Protein 9LHR (pdb70)

Secondary structure (DSSP, 8-state):
-PPPP--GGGGG-SEEESSEEEEESS-EEES-EEE-SS-GGGEES---EE-TTSS-EE-TTEETT--EEETTSSTTHHHHHHHHHHHHHHHHHHHHH---PBPPTTTTB--TT-EE-SEEEEESS-EEETT-EEEE--TT--EEEEESS-EEE-TT-BEEEETT--GGGEEEEESS-EEE-TT-EEEEEEEESS-EEE-TT-EEEEEEEESSEEEEES-EEE--/-PPPP--GGGGG-SEEESSEEEEESS-EEES-EEE-SS-GGGEES---EE-TTSS-EEBTTEETT--EEETTSSTTHHHHHHHHHHHHHHHHHHHHH-S-PBP-TTTTB--SS-EE-SEEEEESS-EEESS-EEEE--TT--EEEEESS-EEE-TT-BEEEETT--GGGEEEEESS-EEE-TT-EEEEEEEESS-EEE-TT-EEEEEEEESSEEEEES-EEE---/-PPPP--GGGGGEEEEESSEEEEESS-EEESEEEE-SS-GGGEES---EE-TTSS-EEBTTB-TT--EEETTSSTTHHHHHHHHHHHHHHHHHHHHH-S-PBPPSSTTB--TT-EE-SEEEEESS-EEESS-EEEE--TT--EEEEESS-EEE-TT-BEEEETT--GGGEEEEESS-EEE-TT-EEEEEEEESS-EEE-TT-EEEEEEEESSEEEEES-EEE--

B-factor: mean 18.97, std 6.34, range [10.71, 61.85]

Nearest PDB structures (foldseek):
  7ddb-assembly2_B  TM=9.788E-01  e=1.305E-22  Typhula ishikariensis
  5b5h-assembly1_A  TM=9.792E-01  e=3.168E-22  Typhula ishikariensis
  3uyv-assembly1_A-2  TM=9.825E-01  e=4.699E-22  Leucosporidium sp. AY30
  3uyu-assembly1_A  TM=9.816E-01  e=7.321E-22  Leucosporidium sp. AY30
  7dc5-assembly2_B  TM=9.648E-01  e=6.969E-22  Typhula ishikariensis

Radius of gyration: 37.77 Å; Cα contacts (8 Å, |Δi|>4): 2155; chains: 3; bounding box: 109×80×49 Å

Sequence (673 aa):
SPAPVDLGRAGDFVILAKSGISTSGATHVTGDIGVSPIDRTGLTGFSETMDPSNTFSTSTYVVAPGKLYAADYADPTPAKLTTAVSAMEAAYTDAGGRTGGLSVPGAGTILPATTLPAGVYTWSTGVTIPTGVTLEGGPDDVWIFQIAGTLDIATDMQVLLKGGAQAKNIFWQVGDVVTLHAGSHFEGNILGFSTIAMQTGASINGKLLSQKEVTLLGSDILTPSPAPVDLGRAGDFVILAKSGISTSGATHVTGDIGVSPIDRTGLTGFSETMDPSNTFSTSTYVVAPGKLYAADYADPTPAKLTTAVSAMEAAYTDAGGRTGGLSVPGAGTILPATTLPAGVYTWSTGVTIPTGVTLEGGPDDVWIFQIAGTLDIATDMQVLLKGGAQAKNIFWQVGDVVTLHAGSHFEGNILGFSTIAMQTGASINGKLLSQKEVTLLGSDILTPASPAPVDLGRAGDFVILAKSGISTSGATHVTGDIGVSPIDRTGLTGFSETMDPSNTFSTSTYVVAPGKLYAADYADPTPAKLTTAVSAMEAAYTDAGGRTGGLSVPGAGTILPATTLPAGVYTWSTGVTIPTGVTLEGGPDDVWIFQIAGTLDIATDMQVLLKGGAQAKNIFWQVGDVVTLHAGSHFEGNILGFSTIAMQTGASINGKLLSQKEVTLLGSDILTP

Organism: NCBI:txid2290917

Solvent-accessible surface area: 25598 Å² total; per-residue (Å²): 97,28,67,80,6,119,20,33,127,0,25,60,2,1,0,0,0,56,51,5,1,36,10,61,50,71,2,83,0,46,23,36,0,0,0,6,97,54,52,81,102,10,10,66,47,1,101,56,93,54,40,129,57,74,27,35,0,63,13,105,51,5,61,91,114,7,58,0,25,0,24,67,6,38,121,93,2,36,66,69,0,84,72,0,11,62,19,1,60,65,1,31,95,55,0,36,56,54,126,63,36,94,106,11,96,28,101,8,44,0,76,100,111,26,63,13,84,23,8,9,7,54,17,105,72,21,4,55,0,50,72,5,7,20,0,88,14,22,75,124,40,3,0,0,0,14,0,61,16,53,0,40,0,32,68,98,65,95,2,85,44,105,63,39,11,65,7,133,15,0,4,0,16,0,22,61,50,0,22,0,47,30,31,0,32,0,16,0,3,0,1,0,99,10,21,0,20,2,55,89,44,1,24,0,39,3,30,0,1,0,28,101,54,1,43,1,81,14,0,41,0,53,75,110,97,26,67,80,5,118,20,34,129,0,27,58,2,2,0,0,0,57,48,5,1,36,9,60,51,39,0,42,0,45,24,35,0,0,0,6,96,56,58,82,107,8,11,76,41,0,50,47,34,54,39,129,59,73,26,35,0,19,3,2,40,0,18,5,98,5,58,0,25,0,21,66,6,38,119,99,3,38,66,69,0,85,71,1,11,65,20,0,59,63,1,37,98,56,0,34,53,53,126,65,31,101,107,13,100,29,100,6,44,5,76,99,110,27,65,15,83,23,9,15,10,57,17,106,69,21,4,54,0,51,70,6,10,29,0,72,14,23,78,126,40,3,0,0,2,13,0,58,16,52,0,37,0,33,72,100,64,81,1,94,59,122,62,39,11,65,6,126,15,0,4,5,16,0,21,60,50,0,21,0,49,32,32,1,33,0,14,0,3,0,0,0,109,18,20,0,18,1,58,93,43,1,23,0,39,2,28,0,0,0,38,98,43,1,43,1,81,15,0,44,0,56,70,50,158,103,25,65,80,6,116,20,31,124,0,26,59,2,2,0,0,0,55,52,5,1,36,11,68,48,49,0,44,0,43,23,34,0,0,0,6,99,55,57,82,104,6,11,66,46,1,57,48,34,51,36,126,60,73,26,36,0,14,2,3,43,0,21,5,91,4,59,0,24,0,21,67,5,37,122,92,3,38,66,66,0,85,74,0,11,64,20,0,56,64,0,36,97,56,0,36,54,55,128,67,28,104,105,16,101,29,99,5,41,5,74,96,113,30,67,13,81,25,10,18,12,53,18,104,68,22,4,53,0,48,74,7,10,23,0,72,16,22,83,124,38,0,0,0,2,14,0,61,16,54,0,38,0,33,75,94,66,91,2,107,50,123,60,39,10,66,6,133,13,0,3,4,17,0,21,61,50,0,20,0,47,34,31,0,33,0,14,0,3,0,0,0,106,16,23,0,20,2,59,93,45,1,25,0,38,2,30,0,0,0,32,102,51,1,45,2,85,16,0,43,0,51,78,112

InterPro domains:
  IPR000601 PKD domain [PF18911] (493-568)
  IPR000601 PKD domain [PS50093] (512-567)
  IPR001119 S-layer homology domain [PF00395] (586-604)
  IPR001119 S-layer homology domain [PF00395] (621-664)
  IPR001119 S-layer homology domain [PF00395] (683-725)
  IPR001119 S-layer homology domain [PS51272] (546-617)
  IPR001119 S-layer homology domain [PS51272] (618-678)
  IPR001119 S-layer homology domain [PS51272] (680-743)
  IPR001434 Large cysteine-rich periplasmic protein OmcB-like, DUF11 domain [PF01345] (335-446)
  IPR013783 Immunoglobulin-like fold [G3DSA:2.60.40.10] (325-448)
  IPR013783 Immunoglobulin-like fold [G3DSA:2.60.40.10] (490-570)
  IPR021884 Ice-binding protein [PF11999] (120-325)
  IPR035986 PKD domain superfamily [SSF49299] (471-567)
  IPR047589 DUF11 repeat [TIGR01451] (340-390)
  IPR051465 Cell Envelope Structural Component [PTHR43308] (676-736)

Foldseek 3Di:
DDDFQCLPLLQQAQEEEAQAEEEDDQAAEEGEYEYPPDFPVSYYPFPWDADPQQQWTDGSNHPPPYTYAYCPGDPPRVVSNVVSLVSLVSSLCVLQPDPPADEAPDLQENDPPAEDEADEHAHCAHHEDAAEYEYEDAQQGAYRYHGQAEYEYDALHEHHYYHHHALARYEYNYNYEYEYEHNYEEGHEYSAAAEYEYEANYEYAYHHNYHHYYYYYNYYRHDD/DDDFQCLPLLQQAQEEEAQAEEEDAQAAEEGEYEYPPDFPVSYYDFPWAADPQQQWTDGNNYPPPYTYGYCPTDPPRVVSNVVSLVSLVVSLCVLQPDPDADEAPDLQENDPPAEAEAGHHEHCAHHEDAAEYEYEDAQRGAYRYNGQAEYEYDAQHEYHYYHHHALARYEYNHNYEYEYEANYEEGHEYSYAAEYEYEANYEYAYHHYYHHYYYYYNYYRYDDD/DDDFQPLPLLVQAQEEAAAAEEEDDQAAEEGEYEYPPDFPVSYYPFPWDADPQQQWIDGPNYPPPYTYAYCPGDPPRVVSNVVSLVSLVVSLCVLQVDPDADEDPDLQEPDPPEEAEADHHEHCAHHEDAAEYEHEDALRGAYRYNGQAEYEYDAQYEHHYYHNDALARYEYNYNYEYEYEANYEEGHEYSEAAEYEYYANYEYQYHHYYHHYYYYYNYYRYPD

Structure (mmCIF, N/CA/C/O backbone):
data_9LHR
#
_entry.id   9LHR
#
_cell.length_a   219.750
_cell.length_b   47.560
_cell.length_c   66.770
_cell.angle_alpha   90.000
_cell.angle_beta   92.222
_cell.angle_gamma   90.000
#
_symmetry.space_group_name_H-M   'C 1 2 1'
#
loop_
_entity.id
_entity.type
_entity.pdbx_description
1 polymer 'DUF3494 domain-containing protein'
2 water water
#
loop_
_atom_site.group_PDB
_atom_site.id
_atom_site.type_symbol
_atom_site.label_atom_id
_atom_site.label_alt_id
_atom_site.label_comp_id
_atom_site.label_asym_id
_atom_site.label_entity_id
_atom_site.label_seq_id
_atom_site.pdbx_PDB_ins_code
_atom_site.Cartn_x
_atom_site.Cartn_y
_atom_site.Cartn_z
_atom_site.occupancy
_atom_site.B_iso_or_equiv
_atom_site.auth_seq_id
_atom_site.auth_comp_id
_atom_site.auth_asym_id
_atom_site.auth_atom_id
_atom_site.pdbx_PDB_model_num
ATOM 1 N N . SER A 1 6 ? -7.254 -41.521 2.665 1.000 32.722 32 SER A N 1
ATOM 2 C CA . SER A 1 6 ? -6.879 -40.437 3.616 1.000 30.414 32 SER A CA 1
ATOM 3 C C . SER A 1 6 ? -6.424 -39.201 2.851 1.000 29.969 32 SER A C 1
ATOM 4 O O . SER A 1 6 ? -5.438 -39.252 2.119 1.000 27.936 32 SER A O 1
ATOM 7 N N . PRO A 1 7 ? -7.113 -38.043 2.999 1.000 27.249 33 PRO A N 1
ATOM 8 C CA . PRO A 1 7 ? -6.742 -36.853 2.236 1.000 24.253 33 PRO A CA 1
ATOM 9 C C . PRO A 1 7 ? -5.421 -36.216 2.690 1.000 23.240 33 PRO A C 1
ATOM 10 O O . PRO A 1 7 ? -4.954 -36.502 3.746 1.000 20.925 33 PRO A O 1
ATOM 14 N N . ALA A 1 8 ? -4.859 -35.346 1.855 1.000 24.637 34 ALA A N 1
ATOM 15 C CA . ALA A 1 8 ? -3.663 -34.541 2.192 1.000 25.884 34 ALA A CA 1
ATOM 16 C C . ALA A 1 8 ? -4.032 -33.628 3.358 1.000 24.191 34 ALA A C 1
ATOM 17 O O . ALA A 1 8 ? -5.168 -33.143 3.433 1.000 24.660 34 ALA A O 1
ATOM 19 N N . PRO A 1 9 ? -3.139 -33.392 4.333 1.000 23.870 35 PRO A N 1
ATOM 20 C CA . PRO A 1 9 ? -3.469 -32.473 5.422 1.000 24.667 35 PRO A CA 1
ATOM 21 C C . PRO A 1 9 ? -3.717 -31.059 4.864 1.000 24.108 35 PRO A C 1
ATOM 22 O O . PRO A 1 9 ? -3.358 -30.760 3.768 1.000 22.535 35 PRO A O 1
ATOM 26 N N . VAL A 1 10 ? -4.412 -30.227 5.636 1.000 22.284 36 VAL A N 1
ATOM 27 C CA . VAL A 1 10 ? -4.581 -28.787 5.315 1.000 21.326 36 VAL A CA 1
ATOM 28 C C . VAL A 1 10 ? -3.377 -28.049 5.895 1.000 21.407 36 VAL A C 1
ATOM 29 O O . VAL A 1 10 ? -3.102 -28.203 7.090 1.000 22.392 36 VAL A O 1
ATOM 33 N N . ASP A 1 11 ? -2.679 -27.260 5.090 1.000 20.530 37 ASP A N 1
ATOM 34 C CA . ASP A 1 11 ? -1.504 -26.492 5.548 1.000 22.764 37 ASP A CA 1
ATOM 35 C C . ASP A 1 11 ? -2.044 -25.210 6.203 1.000 20.008 37 ASP A C 1
ATOM 36 O O . ASP A 1 11 ? -2.692 -24.432 5.487 1.000 18.014 37 ASP A O 1
ATOM 41 N N . LEU A 1 12 ? -1.829 -25.035 7.505 1.000 19.232 38 LEU A N 1
ATOM 42 C CA . LEU A 1 12 ? -2.300 -23.841 8.263 1.000 18.988 38 LEU A CA 1
ATOM 43 C C . LEU A 1 12 ? -1.322 -22.683 8.073 1.000 19.830 38 LEU A C 1
ATOM 44 O O . LEU A 1 12 ? -1.631 -21.540 8.436 1.000 17.819 38 LEU A O 1
ATOM 49 N N . GLY A 1 13 ? -0.139 -22.978 7.552 1.000 19.343 39 GLY A N 1
ATOM 50 C CA . GLY A 1 13 ? 0.925 -21.976 7.411 1.000 19.119 39 GLY A CA 1
ATOM 51 C C . GLY A 1 13 ? 1.114 -21.196 8.693 1.000 18.207 39 GLY A C 1
ATOM 52 O O . GLY A 1 13 ? 1.161 -21.805 9.749 1.000 16.822 39 GLY A O 1
ATOM 53 N N . ARG A 1 14 ? 1.270 -19.886 8.588 1.000 19.321 40 ARG A N 1
ATOM 54 C CA . ARG A 1 14 ? 1.610 -19.045 9.770 1.000 19.497 40 ARG A CA 1
ATOM 55 C C . ARG A 1 14 ? 0.404 -19.006 10.737 1.000 17.555 40 ARG A C 1
ATOM 56 O O . ARG A 1 14 ? 0.620 -18.708 11.907 1.000 15.795 40 ARG A O 1
ATOM 64 N N . ALA A 1 15 ? -0.814 -19.373 10.329 1.000 15.841 41 ALA A N 1
ATOM 65 C CA . ALA A 1 15 ? -1.942 -19.451 11.293 1.000 15.969 41 ALA A CA 1
ATOM 66 C C . ALA A 1 15 ? -1.668 -20.545 12.334 1.000 16.040 41 ALA A C 1
ATOM 67 O O . ALA A 1 15 ? -2.125 -20.424 13.514 1.000 15.158 41 ALA A O 1
ATOM 69 N N . GLY A 1 16 ? -0.916 -21.577 11.945 1.000 15.074 42 GLY A N 1
ATOM 70 C CA . GLY A 1 16 ? -0.534 -22.668 12.851 1.000 15.947 42 GLY A CA 1
ATOM 71 C C . GLY A 1 16 ? 0.382 -22.211 13.979 1.000 15.517 42 GLY A C 1
ATOM 72 O O . GLY A 1 16 ? 0.604 -23.007 14.887 1.000 17.259 42 GLY A O 1
ATOM 73 N N . ASP A 1 17 ? 0.927 -20.993 13.951 1.000 14.796 43 ASP A N 1
ATOM 74 C CA . ASP A 1 17 ? 1.739 -20.427 15.073 1.000 16.661 43 ASP A CA 1
ATOM 75 C C . ASP A 1 17 ? 0.845 -20.035 16.265 1.000 15.290 43 ASP A C 1
ATOM 76 O O . ASP A 1 17 ? 1.382 -19.649 17.326 1.000 16.098 43 ASP A O 1
ATOM 81 N N . PHE A 1 18 ? -0.469 -20.080 16.081 1.000 15.351 44 PHE A N 1
ATOM 82 C CA . PHE A 1 18 ? -1.492 -19.686 17.087 1.000 15.061 44 PHE A CA 1
ATOM 83 C C . PHE A 1 18 ? -2.301 -20.895 17.512 1.000 14.591 44 PHE A C 1
ATOM 84 O O . PHE A 1 18 ? -2.495 -21.876 16.724 1.000 15.353 44 PHE A O 1
ATOM 92 N N . VAL A 1 19 ? -2.775 -20.821 18.745 1.000 13.192 45 VAL A N 1
ATOM 93 C CA . VAL A 1 19 ? -3.840 -21.717 19.261 1.000 13.990 45 VAL A CA 1
ATOM 94 C C . VAL A 1 19 ? -5.207 -21.040 19.105 1.000 12.714 45 VAL A C 1
ATOM 95 O O . VAL A 1 19 ? -6.172 -21.748 18.936 1.000 12.529 45 VAL A O 1
ATOM 99 N N . ILE A 1 20 ? -5.271 -19.720 19.233 1.000 12.716 46 ILE A N 1
ATOM 100 C CA . ILE A 1 20 ? -6.510 -18.963 18.901 1.000 13.812 46 ILE A CA 1
ATOM 101 C C . ILE A 1 20 ? -6.130 -17.801 18.014 1.000 12.639 46 ILE A C 1
ATOM 102 O O . ILE A 1 20 ? -5.228 -17.018 18.392 1.000 13.642 46 ILE A O 1
ATOM 107 N N . LEU A 1 21 ? -6.841 -17.680 16.897 1.000 12.552 47 LEU A N 1
ATOM 108 C CA . LEU A 1 21 ? -6.670 -16.548 15.964 1.000 13.147 47 LEU A CA 1
ATOM 109 C C . LEU A 1 21 ? -8.072 -16.120 15.541 1.000 13.812 47 LEU A C 1
ATOM 110 O O . LEU A 1 21 ? -8.851 -17.015 15.141 1.000 14.353 47 LEU A O 1
ATOM 115 N N . ALA A 1 22 ? -8.392 -14.835 15.705 1.000 12.577 48 ALA A N 1
ATOM 116 C CA . ALA A 1 22 ? -9.759 -14.349 15.415 1.000 13.110 48 ALA A CA 1
ATOM 117 C C . ALA A 1 22 ? -9.653 -12.993 14.741 1.000 16.045 48 ALA A C 1
ATOM 118 O O . ALA A 1 22 ? -8.808 -12.171 15.156 1.000 16.358 48 ALA A O 1
ATOM 120 N N . LYS A 1 23 ? -10.531 -12.753 13.779 1.000 14.652 49 LYS A N 1
ATOM 121 C CA . LYS A 1 23 ? -10.542 -11.459 13.071 1.000 16.449 49 LYS A CA 1
ATOM 122 C C . LYS A 1 23 ? -11.273 -10.386 13.883 1.000 16.532 49 LYS A C 1
ATOM 123 O O . LYS A 1 23 ? -10.938 -9.185 13.648 1.000 17.382 49 LYS A O 1
ATOM 129 N N . SER A 1 24 ? -12.292 -10.739 14.673 1.000 15.722 50 SER A N 1
ATOM 130 C CA . SER A 1 24 ? -13.172 -9.746 15.337 1.000 18.712 50 SER A CA 1
ATOM 131 C C . SER A 1 24 ? -13.079 -9.805 16.846 1.000 17.690 50 SER A C 1
ATOM 132 O O . SER A 1 24 ? -13.820 -9.037 17.451 1.000 18.412 50 SER A O 1
ATOM 135 N N . GLY A 1 25 ? -12.219 -10.601 17.459 1.000 15.459 51 GLY A N 1
ATOM 136 C CA . GLY A 1 25 ? -12.065 -10.510 18.923 1.000 15.353 51 GLY A CA 1
ATOM 137 C C . GLY A 1 25 ? -11.988 -11.871 19.562 1.000 13.748 51 GLY A C 1
ATOM 138 O O . GLY A 1 25 ? -12.404 -12.874 18.921 1.000 13.940 51 GLY A O 1
ATOM 139 N N . ILE A 1 26 ? -11.444 -11.886 20.763 1.000 13.386 52 ILE A N 1
ATOM 140 C CA . ILE A 1 26 ? -11.506 -13.029 21.708 1.000 12.851 52 ILE A CA 1
ATOM 141 C C . ILE A 1 26 ? -11.949 -12.505 23.058 1.000 13.225 52 ILE A C 1
ATOM 142 O O . ILE A 1 26 ? -11.288 -11.573 23.562 1.000 12.640 52 ILE A O 1
ATOM 147 N N . SER A 1 27 ? -12.977 -13.119 23.638 1.000 12.524 53 SER A N 1
ATOM 148 C CA . SER A 1 27 ? -13.458 -12.801 25.000 1.000 13.613 53 SER A CA 1
ATOM 149 C C . SER A 1 27 ? -13.256 -13.999 25.916 1.000 14.121 53 SER A C 1
ATOM 150 O O . SER A 1 27 ? -13.359 -15.154 25.441 1.000 13.769 53 SER A O 1
ATOM 153 N N . THR A 1 28 ? -13.024 -13.733 27.203 1.000 13.683 54 THR A N 1
ATOM 154 C CA . THR A 1 28 ? -12.957 -14.801 28.212 1.000 13.636 54 THR A CA 1
ATOM 155 C C . THR A 1 28 ? -13.629 -14.331 29.489 1.000 14.970 54 THR A C 1
ATOM 156 O O . THR A 1 28 ? -13.556 -13.120 29.855 1.000 13.853 54 THR A O 1
ATOM 160 N N . SER A 1 29 ? -14.265 -15.272 30.156 1.000 13.961 55 SER A N 1
ATOM 161 C CA . SER A 1 29 ? -14.586 -15.152 31.578 1.000 15.261 55 SER A CA 1
ATOM 162 C C . SER A 1 29 ? -14.331 -16.508 32.202 1.000 15.156 55 SER A C 1
ATOM 163 O O . SER A 1 29 ? -14.157 -17.465 31.453 1.000 15.524 55 SER A O 1
ATOM 166 N N . GLY A 1 30 ? -14.265 -16.547 33.530 1.000 14.992 56 GLY A N 1
ATOM 167 C CA . GLY A 1 30 ? -14.050 -17.782 34.288 1.000 15.087 56 GLY A CA 1
ATOM 168 C C . GLY A 1 30 ? -12.615 -18.260 34.172 1.000 14.947 56 GLY A C 1
ATOM 169 O O . GLY A 1 30 ? -11.786 -17.499 33.676 1.000 15.799 56 GLY A O 1
ATOM 170 N N . ALA A 1 31 ? -12.324 -19.484 34.644 1.000 16.449 57 ALA A N 1
ATOM 171 C CA . ALA A 1 31 ? -10.937 -20.007 34.781 1.000 15.326 57 ALA A CA 1
ATOM 172 C C . ALA A 1 31 ? -10.494 -20.639 33.464 1.000 15.475 57 ALA A C 1
ATOM 173 O O . ALA A 1 31 ? -10.356 -21.867 33.384 1.000 15.791 57 ALA A O 1
ATOM 175 N N . THR A 1 32 ? -10.286 -19.807 32.458 1.000 13.875 58 THR A N 1
ATOM 176 C CA . THR A 1 32 ? -9.830 -20.219 31.111 1.000 13.200 58 THR A CA 1
ATOM 177 C C . THR A 1 32 ? -8.334 -20.581 31.175 1.000 13.937 58 THR A C 1
ATOM 178 O O . THR A 1 32 ? -7.546 -19.924 31.925 1.000 11.904 58 THR A O 1
ATOM 182 N N . HIS A 1 33 ? -7.915 -21.591 30.412 1.000 12.015 59 HIS A N 1
ATOM 183 C CA . HIS A 1 33 ? -6.491 -21.968 30.290 1.000 13.147 59 HIS A CA 1
ATOM 184 C C . HIS A 1 33 ? -6.201 -22.158 28.810 1.000 12.803 59 HIS A C 1
ATOM 185 O O . HIS A 1 33 ? -6.803 -23.067 28.208 1.000 12.721 59 HIS A O 1
ATOM 192 N N . VAL A 1 34 ? -5.334 -21.327 28.244 1.000 11.972 60 VAL A N 1
ATOM 193 C CA . VAL A 1 34 ? -4.862 -21.435 26.843 1.000 12.449 60 VAL A CA 1
ATOM 194 C C . VAL A 1 34 ? -3.375 -21.752 26.868 1.000 13.769 60 VAL A C 1
ATOM 195 O O . VAL A 1 34 ? -2.633 -21.006 27.536 1.000 12.844 60 VAL A O 1
ATOM 199 N N . THR A 1 35 ? -2.937 -22.809 26.178 1.000 13.419 61 THR A N 1
ATOM 200 C CA . THR A 1 35 ? -1.490 -23.132 26.092 1.000 15.428 61 THR A CA 1
ATOM 201 C C . THR A 1 35 ? -1.072 -22.854 24.652 1.000 18.484 61 THR A C 1
ATOM 202 O O . THR A 1 35 ? -1.428 -23.597 23.732 1.000 26.439 61 THR A O 1
ATOM 206 N N . GLY A 1 36 ? -0.509 -21.694 24.417 1.000 16.692 62 GLY A N 1
ATOM 207 C CA . GLY A 1 36 ? -0.141 -21.312 23.059 1.000 14.935 62 GLY A CA 1
ATOM 208 C C . GLY A 1 36 ? -0.400 -19.831 22.898 1.000 14.227 62 GLY A C 1
ATOM 209 O O . GLY A 1 36 ? -0.859 -19.197 23.864 1.000 15.586 62 GLY A O 1
ATOM 210 N N . ASP A 1 37 ? -0.083 -19.310 21.737 1.000 12.907 63 ASP A N 1
ATOM 211 C CA . ASP A 1 37 ? -0.250 -17.868 21.469 1.000 13.276 63 ASP A CA 1
ATOM 212 C C . ASP A 1 37 ? -1.671 -17.602 20.957 1.000 12.934 63 ASP A C 1
ATOM 213 O O . ASP A 1 37 ? -2.242 -18.414 20.164 1.000 12.158 63 ASP A O 1
ATOM 218 N N . ILE A 1 38 ? -2.184 -16.410 21.235 1.000 13.209 64 ILE A N 1
ATOM 219 C CA . ILE A 1 38 ? -3.477 -15.985 20.662 1.000 11.434 64 ILE A CA 1
ATOM 220 C C . ILE A 1 38 ? -3.277 -14.665 19.923 1.000 11.918 64 ILE 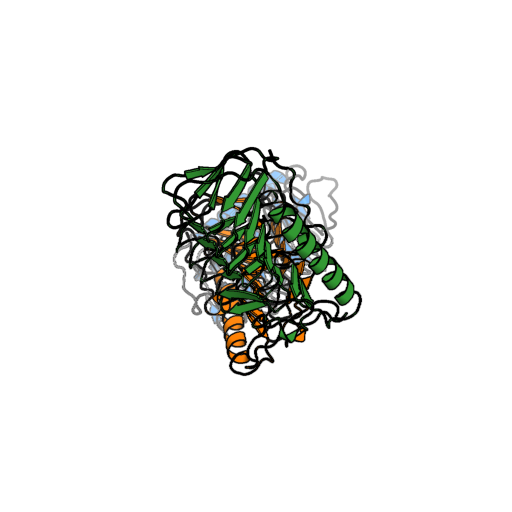A C 1
ATOM 221 O O . ILE A 1 38 ? -2.445 -13.824 20.336 1.000 11.958 64 ILE A O 1
ATOM 226 N N . GLY A 1 39 ? -4.133 -14.427 18.946 1.000 11.389 65 GLY A N 1
ATOM 227 C CA . GLY A 1 39 ? -4.023 -13.203 18.146 1.000 12.927 65 GLY A CA 1
ATOM 228 C C . GLY A 1 39 ? -5.351 -12.726 17.645 1.000 12.664 65 GLY A C 1
ATOM 229 O O . GLY A 1 39 ? -6.230 -13.578 17.381 1.000 13.069 65 GLY A O 1
ATOM 230 N N . VAL A 1 40 ? -5.481 -11.396 17.519 1.000 12.989 66 VAL A N 1
ATOM 231 C CA . VAL A 1 40 ? -6.672 -10.750 16.907 1.000 12.649 66 VAL A CA 1
ATOM 232 C C . VAL A 1 40 ? -6.174 -9.790 15.837 1.000 13.922 66 VAL A C 1
ATOM 233 O O . VAL A 1 40 ? -5.272 -8.997 16.104 1.000 12.682 66 VAL A O 1
ATOM 237 N N . SER A 1 41 ? -6.767 -9.881 14.652 1.000 15.126 67 SER A N 1
ATOM 238 C CA . SER A 1 41 ? -6.461 -8.997 13.514 1.000 16.079 67 SER A CA 1
ATOM 239 C C . SER A 1 41 ? -7.530 -9.215 12.467 1.000 15.410 67 SER A C 1
ATOM 240 O O . SER A 1 41 ? -7.859 -10.358 12.187 1.000 15.145 67 SER A O 1
ATOM 243 N N . PRO A 1 42 ? -8.077 -8.166 11.815 1.000 15.314 68 PRO A N 1
ATOM 244 C CA . PRO A 1 42 ? -7.591 -6.776 11.921 1.000 15.543 68 PRO A CA 1
ATOM 245 C C . PRO A 1 42 ? -8.162 -5.911 13.056 1.000 17.199 68 PRO A C 1
ATOM 246 O O . PRO A 1 42 ? -7.750 -4.749 13.214 1.000 18.148 68 PRO A O 1
ATOM 250 N N . ILE A 1 43 ? -9.010 -6.472 13.912 1.000 16.384 69 ILE A N 1
ATOM 251 C CA . ILE A 1 43 ? -9.472 -5.718 15.108 1.000 17.140 69 ILE A CA 1
ATOM 252 C C . ILE A 1 43 ? -8.269 -5.381 16.022 1.000 15.457 69 ILE A C 1
ATOM 253 O O . ILE A 1 43 ? -7.267 -6.127 16.052 1.000 14.892 69 ILE A O 1
ATOM 258 N N . ASP A 1 44 ? -8.362 -4.274 16.720 1.000 14.944 70 ASP A N 1
ATOM 259 C CA . ASP A 1 44 ? -7.319 -3.733 17.613 1.000 15.221 70 ASP A CA 1
ATOM 260 C C . ASP A 1 44 ? -7.414 -4.450 18.967 1.000 13.626 70 ASP A C 1
ATOM 261 O O . ASP A 1 44 ? -8.308 -5.315 19.191 1.000 14.117 70 ASP A O 1
ATOM 266 N N . ARG A 1 45 ? -6.586 -4.020 19.900 1.000 14.230 71 ARG A N 1
ATOM 267 C CA . ARG A 1 45 ? -6.412 -4.686 21.214 1.000 14.214 71 ARG A CA 1
ATOM 268 C C . ARG A 1 45 ? -7.725 -4.622 22.024 1.000 14.062 71 ARG A C 1
ATOM 269 O O . ARG A 1 45 ? -7.906 -5.452 22.883 1.000 12.975 71 ARG A O 1
ATOM 277 N N . THR A 1 46 ? -8.629 -3.669 21.770 1.000 14.734 72 THR A N 1
ATOM 278 C CA . THR A 1 46 ? -9.908 -3.610 22.539 1.000 15.266 72 THR A CA 1
ATOM 279 C C . THR A 1 46 ? -10.828 -4.791 22.153 1.000 15.094 72 THR A C 1
ATOM 280 O O . THR A 1 46 ? -11.756 -5.066 22.936 1.000 15.631 72 THR A O 1
ATOM 284 N N . GLY A 1 47 ? -10.488 -5.535 21.108 1.000 14.772 73 GLY A N 1
ATOM 285 C CA . GLY A 1 47 ? -11.146 -6.792 20.720 1.000 15.381 73 GLY A CA 1
ATOM 286 C C . GLY A 1 47 ? -10.768 -7.958 21.631 1.000 14.848 73 GLY A C 1
ATOM 287 O O . GLY A 1 47 ? -11.435 -9.027 21.528 1.000 16.773 73 GLY A O 1
ATOM 288 N N . LEU A 1 48 ? -9.713 -7.831 22.431 1.000 13.729 74 LEU A N 1
ATOM 289 C CA . LEU A 1 48 ? -9.415 -8.784 23.532 1.000 14.615 74 LEU A CA 1
ATOM 290 C C . LEU A 1 48 ? -10.167 -8.328 24.780 1.000 15.340 74 LEU A C 1
ATOM 291 O O . LEU A 1 48 ? -9.860 -7.228 25.301 1.000 16.229 74 LEU A O 1
ATOM 296 N N . THR A 1 49 ? -11.084 -9.140 25.270 1.000 14.927 75 THR A N 1
ATOM 297 C CA . THR A 1 49 ? -11.914 -8.763 26.429 1.000 14.063 75 THR A CA 1
ATOM 298 C C . THR A 1 49 ? -11.817 -9.821 27.528 1.000 13.851 75 THR A C 1
ATOM 299 O O . THR A 1 49 ? -11.929 -11.031 27.224 1.000 13.769 75 THR A O 1
ATOM 303 N N . GLY A 1 50 ? -11.651 -9.353 28.766 1.000 13.846 76 GLY A N 1
ATOM 304 C CA . GLY A 1 50 ? -11.643 -10.187 29.974 1.000 13.737 76 GLY A CA 1
ATOM 305 C C . GLY A 1 50 ? -10.266 -10.776 30.276 1.000 12.194 76 GLY A C 1
ATOM 306 O O . GLY A 1 50 ? -10.176 -11.540 31.227 1.000 12.956 76 GLY A O 1
ATOM 307 N N . PHE A 1 51 ? -9.226 -10.437 29.518 1.000 12.372 77 PHE A N 1
ATOM 308 C CA . PHE A 1 51 ? -7.884 -11.037 29.700 1.000 12.493 77 PHE A CA 1
ATOM 309 C C . PHE A 1 51 ? -7.068 -10.325 30.772 1.000 12.955 77 PHE A C 1
ATOM 310 O O . PHE A 1 51 ? -6.089 -10.955 31.200 1.000 12.622 77 PHE A O 1
ATOM 318 N N . SER A 1 52 ? -7.438 -9.118 31.229 1.000 12.194 78 SER A N 1
ATOM 319 C CA . SER A 1 52 ? -6.570 -8.365 32.185 1.000 13.471 78 SER A CA 1
ATOM 320 C C . SER A 1 52 ? -5.102 -8.477 31.753 1.000 13.223 78 SER A C 1
ATOM 321 O O . SER A 1 52 ? -4.261 -8.756 32.620 1.000 14.244 78 SER A O 1
ATOM 324 N N . GLU A 1 53 ? -4.789 -8.159 30.505 1.000 12.416 79 GLU A N 1
ATOM 325 C CA . GLU A 1 53 ? -3.448 -8.384 29.921 1.000 13.365 79 GLU A CA 1
ATOM 326 C C . GLU A 1 53 ? -2.561 -7.196 30.265 1.000 13.715 79 GLU A C 1
ATOM 327 O O . GLU A 1 53 ? -3.069 -6.090 30.508 1.000 12.824 79 GLU A O 1
ATOM 333 N N . THR A 1 54 ? -1.277 -7.471 30.371 1.000 14.233 80 THR A N 1
ATOM 334 C CA . THR A 1 54 ? -0.212 -6.477 30.608 1.000 14.358 80 THR A CA 1
ATOM 335 C C . THR A 1 54 ? 0.715 -6.417 29.413 1.000 13.508 80 THR A C 1
ATOM 336 O O . THR A 1 54 ? 1.251 -7.458 29.008 1.000 13.245 80 THR A O 1
ATOM 340 N N . MET A 1 55 ? 0.905 -5.229 28.853 1.000 12.886 81 MET A N 1
ATOM 341 C CA . MET A 1 55 ? 1.810 -5.083 27.693 1.000 13.518 81 MET A CA 1
ATOM 342 C C . MET A 1 55 ? 3.243 -5.427 28.106 1.000 12.668 81 MET A C 1
ATOM 343 O O . MET A 1 55 ? 3.697 -4.970 29.182 1.000 13.812 81 MET A O 1
ATOM 348 N N . ASP A 1 56 ? 3.943 -6.169 27.264 1.000 13.842 82 ASP A N 1
ATOM 349 C CA . ASP A 1 56 ? 5.415 -6.257 27.317 1.000 14.967 82 ASP A CA 1
ATOM 350 C C . ASP A 1 56 ? 5.972 -4.847 27.112 1.000 16.475 82 ASP A C 1
ATOM 351 O O . ASP A 1 56 ? 5.355 -4.060 26.386 1.000 15.628 82 ASP A O 1
ATOM 356 N N . PRO A 1 57 ? 7.118 -4.477 27.737 1.000 16.507 83 PRO A N 1
ATOM 357 C CA . PRO A 1 57 ? 7.743 -3.176 27.470 1.000 18.585 83 PRO A CA 1
ATOM 358 C C . PRO A 1 57 ? 8.068 -2.885 26.004 1.000 17.635 83 PRO A C 1
ATOM 359 O O . PRO A 1 57 ? 8.091 -1.704 25.638 1.000 17.521 83 PRO A O 1
ATOM 363 N N . SER A 1 58 ? 8.223 -3.909 25.173 1.000 17.674 84 SER A N 1
ATOM 364 C CA . SER A 1 58 ? 8.417 -3.761 23.712 1.000 17.728 84 SER A CA 1
ATOM 365 C C . SER A 1 58 ? 7.138 -3.260 23.048 1.000 16.280 84 SER A C 1
ATOM 366 O O . SER A 1 58 ? 7.208 -2.873 21.906 1.000 15.641 84 SER A O 1
ATOM 369 N N . ASN A 1 59 ? 5.981 -3.405 23.705 1.000 16.413 85 ASN A N 1
ATOM 370 C CA . ASN A 1 59 ? 4.628 -3.159 23.136 1.000 15.694 85 ASN A CA 1
ATOM 371 C C . ASN A 1 59 ? 4.303 -4.080 21.966 1.000 15.601 85 ASN A C 1
ATOM 372 O O . ASN A 1 59 ? 3.319 -3.799 21.289 1.000 14.917 85 ASN A O 1
ATOM 377 N N . THR A 1 60 ? 5.033 -5.182 21.763 1.000 14.033 86 THR A N 1
ATOM 378 C CA . THR A 1 60 ? 4.792 -6.104 20.632 1.000 13.690 86 THR A CA 1
ATOM 379 C C . THR A 1 60 ? 3.848 -7.225 21.038 1.000 12.261 86 THR A C 1
ATOM 380 O O . THR A 1 60 ? 3.373 -7.930 20.142 1.000 12.345 86 THR A O 1
ATOM 384 N N . PHE A 1 61 ? 3.656 -7.429 22.332 1.000 12.536 87 PHE A N 1
ATOM 385 C CA . PHE A 1 61 ? 2.741 -8.479 22.831 1.000 13.047 87 PHE A CA 1
ATOM 386 C C . PHE A 1 61 ? 2.321 -8.128 24.250 1.000 12.149 87 PHE A C 1
ATOM 387 O O . PHE A 1 61 ? 2.885 -7.218 24.868 1.000 13.374 87 PHE A O 1
ATOM 395 N N . SER A 1 62 ? 1.356 -8.880 24.742 1.000 12.005 88 SER A N 1
ATOM 396 C CA . SER A 1 62 ? 0.899 -8.836 26.135 1.000 11.782 88 SER A CA 1
ATOM 397 C C . SER A 1 62 ? 0.853 -10.236 26.739 1.000 12.869 88 SER A C 1
ATOM 398 O O . SER A 1 62 ? 0.890 -11.251 25.990 1.000 12.335 88 SER A O 1
ATOM 401 N N . THR A 1 63 ? 0.716 -10.291 28.064 1.000 11.648 89 THR A N 1
ATOM 402 C CA . THR A 1 63 ? 0.591 -11.559 28.795 1.000 12.988 89 THR A CA 1
ATOM 403 C C . THR A 1 63 ? -0.625 -11.501 29.720 1.000 13.271 89 THR A C 1
ATOM 404 O O . THR A 1 63 ? -1.018 -10.401 30.130 1.000 13.811 89 THR A O 1
ATOM 408 N N . SER A 1 64 ? -1.178 -12.668 30.032 1.000 12.459 90 SER A N 1
ATOM 409 C CA . SER A 1 64 ? -2.437 -12.786 30.810 1.000 12.398 90 SER A CA 1
ATOM 410 C C . SER A 1 64 ? -2.372 -14.066 31.623 1.000 12.415 90 SER A C 1
ATOM 411 O O . SER A 1 64 ? -1.831 -15.041 31.117 1.000 11.875 90 SER A O 1
ATOM 414 N N . THR A 1 65 ? -2.963 -14.048 32.814 1.000 12.603 91 THR A N 1
ATOM 415 C CA . THR A 1 65 ? -3.246 -15.251 33.623 1.000 11.954 91 THR A CA 1
ATOM 416 C C . THR A 1 65 ? -3.917 -16.337 32.742 1.000 12.091 91 THR A C 1
ATOM 417 O O . THR A 1 65 ? -3.612 -17.558 32.934 1.000 12.456 91 THR A O 1
ATOM 421 N N . TYR A 1 66 ? -4.727 -15.960 31.757 1.000 11.343 92 TYR A N 1
ATOM 422 C CA . TYR A 1 66 ? -5.538 -16.975 31.020 1.000 11.902 92 TYR A CA 1
ATOM 423 C C . TYR A 1 66 ? -4.687 -17.626 29.917 1.000 12.318 92 TYR A C 1
ATOM 424 O O . TYR A 1 66 ? -5.164 -18.622 29.341 1.000 12.694 92 TYR A O 1
ATOM 433 N N . VAL A 1 67 ? -3.537 -17.049 29.567 1.000 11.130 93 VAL A N 1
ATOM 434 C CA . VAL A 1 67 ? -2.635 -17.589 28.515 1.000 11.369 93 VAL A CA 1
ATOM 435 C C . VAL A 1 67 ? -1.392 -18.076 29.271 1.000 12.817 93 VAL A C 1
ATOM 436 O O . VAL A 1 67 ? -0.539 -17.283 29.709 1.000 12.357 93 VAL A O 1
ATOM 440 N N . VAL A 1 68 ? -1.334 -19.383 29.490 1.000 11.328 94 VAL A N 1
ATOM 441 C CA . VAL A 1 68 ? -0.283 -20.022 30.326 1.000 13.267 94 VAL A CA 1
ATOM 442 C C . VAL A 1 68 ? 1.105 -19.724 29.734 1.000 12.527 94 VAL A C 1
ATOM 443 O O . VAL A 1 68 ? 1.329 -19.825 28.487 1.000 12.275 94 VAL A O 1
ATOM 447 N N . ALA A 1 69 ? 2.078 -19.430 30.592 1.000 12.695 95 ALA A N 1
ATOM 448 C CA . ALA A 1 69 ? 3.430 -19.094 30.108 1.000 13.309 95 ALA A CA 1
ATOM 449 C C . ALA A 1 69 ? 3.986 -20.286 29.325 1.000 14.970 95 ALA A C 1
ATOM 450 O O . ALA A 1 69 ? 3.748 -21.435 29.731 1.000 15.047 95 ALA A O 1
ATOM 452 N N . PRO A 1 70 ? 4.784 -20.077 28.246 1.000 13.079 96 PRO A N 1
ATOM 453 C CA . PRO A 1 70 ? 5.184 -18.757 27.735 1.000 14.060 96 PRO A CA 1
ATOM 454 C C . PRO A 1 70 ? 4.288 -18.140 26.636 1.000 14.904 96 PRO A C 1
ATOM 455 O O . PRO A 1 70 ? 4.752 -17.300 25.861 1.000 13.539 96 PRO A O 1
ATOM 459 N N . GLY A 1 71 ? 3.030 -18.575 26.583 1.000 13.734 97 GLY A N 1
ATOM 460 C CA . GLY A 1 71 ? 2.021 -18.081 25.635 1.000 12.588 97 GLY A CA 1
ATOM 461 C C . GLY A 1 71 ? 1.882 -16.574 25.725 1.000 12.609 97 GLY A C 1
ATOM 462 O O . GLY A 1 71 ? 1.936 -16.005 26.863 1.000 12.281 97 GLY A O 1
ATOM 4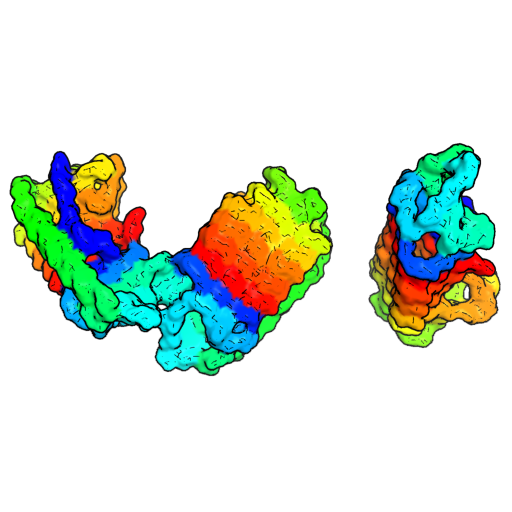63 N N . LYS A 1 72 ? 1.687 -15.927 24.572 1.000 12.187 98 LYS A N 1
ATOM 464 C CA . LYS A 1 72 ? 1.556 -14.452 24.464 1.000 12.954 98 LYS A CA 1
ATOM 465 C C . LYS A 1 72 ? 0.330 -14.092 23.648 1.000 11.942 98 LYS A C 1
ATOM 466 O O . LYS A 1 72 ? -0.179 -14.922 22.863 1.000 11.054 98 LYS A O 1
ATOM 472 N N . LEU A 1 73 ? -0.155 -12.875 23.889 1.000 12.613 99 LEU A N 1
ATOM 473 C CA . LEU A 1 73 ? -1.269 -12.259 23.144 1.000 12.277 99 LEU A CA 1
ATOM 474 C C . LEU A 1 73 ? -0.697 -11.237 22.162 1.000 12.718 99 LEU A C 1
ATOM 475 O O . LEU A 1 73 ? 0.142 -10.392 22.576 1.000 13.945 99 LEU A O 1
ATOM 480 N N . TYR A 1 74 ? -1.282 -11.198 20.977 1.000 12.791 100 TYR A N 1
ATOM 481 C CA . TYR A 1 74 ? -0.934 -10.323 19.835 1.000 12.712 100 TYR A CA 1
ATOM 482 C C . TYR A 1 74 ? -2.213 -9.652 19.323 1.000 13.566 100 TYR A C 1
ATOM 483 O O . TYR A 1 74 ? -3.230 -10.323 19.160 1.000 12.917 100 TYR A O 1
ATOM 492 N N . ALA A 1 75 ? -2.147 -8.357 19.061 1.000 14.151 101 ALA A N 1
ATOM 493 C CA . ALA A 1 75 ? -3.286 -7.581 18.488 1.000 12.803 101 ALA A CA 1
ATOM 494 C C . ALA A 1 75 ? -2.782 -6.690 17.358 1.000 13.613 101 ALA A C 1
ATOM 495 O O . ALA A 1 75 ? -1.622 -6.307 17.390 1.000 13.445 101 ALA A O 1
ATOM 497 N N . ALA A 1 76 ? -3.653 -6.364 16.398 1.000 13.022 102 ALA A N 1
ATOM 498 C CA . ALA A 1 76 ? -3.271 -5.685 15.143 1.000 13.598 102 ALA A CA 1
ATOM 499 C C . ALA A 1 76 ? -2.650 -4.311 15.391 1.000 13.735 102 ALA A C 1
ATOM 500 O O . ALA A 1 76 ? -1.998 -3.827 14.460 1.000 13.694 102 ALA A O 1
ATOM 502 N N . ASP A 1 77 ? -2.892 -3.684 16.549 1.000 14.893 103 ASP A N 1
ATOM 503 C CA . ASP A 1 77 ? -2.433 -2.294 16.833 1.000 14.404 103 ASP A CA 1
ATOM 504 C C . ASP A 1 77 ? -1.280 -2.339 17.826 1.000 13.988 103 ASP A C 1
ATOM 505 O O . ASP A 1 77 ? -0.887 -1.250 18.323 1.000 14.261 103 ASP A O 1
ATOM 510 N N . TYR A 1 78 ? -0.666 -3.514 18.029 1.000 13.430 104 TYR A N 1
ATOM 511 C CA . TYR A 1 78 ? 0.592 -3.597 18.805 1.000 13.560 104 TYR A CA 1
ATOM 512 C C . TYR A 1 78 ? 1.744 -3.119 17.910 1.000 14.245 104 TYR A C 1
ATOM 513 O O . TYR A 1 78 ? 1.558 -2.824 16.732 1.000 14.761 104 TYR A O 1
ATOM 522 N N . ALA A 1 79 ? 2.913 -2.946 18.525 1.000 16.982 105 ALA A N 1
ATOM 523 C CA . ALA A 1 79 ? 4.139 -2.419 17.899 1.000 15.847 105 ALA A CA 1
ATOM 524 C C . ALA A 1 79 ? 4.644 -3.385 16.822 1.000 15.884 105 ALA A C 1
ATOM 525 O O . ALA A 1 79 ? 4.463 -4.621 16.959 1.000 13.855 105 ALA A O 1
ATOM 527 N N . ASP A 1 80 ? 5.245 -2.837 15.757 1.000 14.470 106 ASP A N 1
ATOM 528 C CA . ASP A 1 80 ? 5.935 -3.637 14.712 1.000 15.611 106 ASP A CA 1
ATOM 529 C C . ASP A 1 80 ? 6.891 -4.588 15.427 1.000 14.860 106 ASP A C 1
ATOM 530 O O . ASP A 1 80 ? 7.569 -4.161 16.363 1.000 13.732 106 ASP A O 1
ATOM 535 N N . PRO A 1 81 ? 7.003 -5.861 14.993 1.000 14.231 107 PRO A N 1
ATOM 536 C CA . PRO A 1 81 ? 6.427 -6.385 13.761 1.000 13.931 107 PRO A CA 1
ATOM 537 C C . PRO A 1 81 ? 5.106 -7.170 13.908 1.000 14.108 107 PRO A C 1
ATOM 538 O O . PRO A 1 81 ? 4.715 -7.931 13.021 1.000 15.193 107 PRO A O 1
ATOM 542 N N . THR A 1 82 ? 4.382 -6.893 14.994 1.000 14.916 108 THR A N 1
ATOM 543 C CA . THR A 1 82 ? 3.171 -7.682 15.339 1.000 14.130 108 THR A CA 1
ATOM 544 C C . THR A 1 82 ? 2.083 -7.493 14.303 1.000 13.320 108 THR A C 1
ATOM 545 O O . THR A 1 82 ? 1.474 -8.489 13.935 1.000 14.476 108 THR A O 1
ATOM 549 N N . PRO A 1 83 ? 1.773 -6.275 13.807 1.000 13.581 109 PRO A N 1
ATOM 550 C CA . PRO A 1 83 ? 0.691 -6.157 12.830 1.000 14.948 109 PRO A CA 1
ATOM 551 C C . PRO A 1 83 ? 0.944 -7.019 11.578 1.000 15.153 109 PRO A C 1
ATOM 552 O O . PRO A 1 83 ? 0.045 -7.698 11.110 1.000 16.346 109 PRO A O 1
ATOM 556 N N . ALA A 1 84 ? 2.179 -7.015 11.069 1.000 16.581 110 ALA A N 1
ATOM 557 C CA . ALA A 1 84 ? 2.574 -7.804 9.876 1.000 17.366 110 ALA A CA 1
ATOM 558 C C . ALA A 1 84 ? 2.430 -9.307 10.168 1.000 16.687 110 ALA A C 1
ATOM 559 O O . ALA A 1 84 ? 1.884 -10.045 9.337 1.000 16.628 110 ALA A O 1
ATOM 561 N N . LYS A 1 85 ? 2.927 -9.751 11.320 1.000 16.817 111 LYS A N 1
ATOM 562 C CA . LYS A 1 85 ? 2.807 -11.163 11.793 1.000 17.754 111 LYS A CA 1
ATOM 563 C C . LYS A 1 85 ? 1.328 -11.594 11.720 1.000 15.804 111 LYS A C 1
ATOM 564 O O . LYS A 1 85 ? 1.002 -12.674 11.157 1.000 14.020 111 LYS A O 1
ATOM 570 N N . LEU A 1 86 ? 0.423 -10.784 12.253 1.000 14.141 112 LEU A N 1
ATOM 571 C CA . LEU A 1 86 ? -1.019 -11.142 12.297 1.000 14.502 112 LEU A CA 1
ATOM 572 C C . LEU A 1 86 ? -1.665 -11.086 10.911 1.000 15.396 112 LEU A C 1
ATOM 573 O O . LEU A 1 86 ? -2.472 -12.006 10.582 1.000 14.108 112 LEU A O 1
ATOM 578 N N . THR A 1 87 ? -1.318 -10.074 10.114 1.000 15.858 113 THR A N 1
ATOM 579 C CA . THR A 1 87 ? -1.799 -9.983 8.719 1.000 19.329 113 THR A CA 1
ATOM 580 C C . THR A 1 87 ? -1.471 -11.288 7.984 1.000 17.572 113 THR A C 1
ATOM 581 O O . THR A 1 87 ? -2.370 -11.843 7.325 1.000 18.694 113 THR A O 1
ATOM 585 N N . THR A 1 88 ? -0.232 -11.751 8.091 1.000 17.160 114 THR A N 1
ATOM 586 C CA . THR A 1 88 ? 0.247 -12.974 7.412 1.000 17.957 114 THR A CA 1
ATOM 587 C C . THR A 1 88 ? -0.501 -14.195 7.945 1.000 16.998 114 THR A C 1
ATOM 588 O O . THR A 1 88 ? -0.920 -15.052 7.162 1.000 17.206 114 THR A O 1
ATOM 592 N N . ALA A 1 89 ? -0.692 -14.270 9.256 1.000 17.354 115 ALA A N 1
ATOM 593 C CA . ALA A 1 89 ? -1.334 -15.439 9.890 1.000 15.700 115 ALA A CA 1
ATOM 594 C C . ALA A 1 89 ? -2.804 -15.488 9.477 1.000 15.034 115 ALA A C 1
ATOM 595 O O . ALA A 1 89 ? -3.346 -16.565 9.240 1.000 15.139 115 ALA A O 1
ATOM 597 N N . VAL A 1 90 ? -3.465 -14.337 9.417 1.000 15.378 116 VAL A N 1
ATOM 598 C CA . VAL A 1 90 ? -4.919 -14.274 9.089 1.000 16.774 116 VAL A CA 1
ATOM 599 C C . VAL A 1 90 ? -5.067 -14.705 7.622 1.000 16.780 116 VAL A C 1
ATOM 600 O O . VAL A 1 90 ? -6.016 -15.482 7.329 1.000 16.487 116 VAL A O 1
ATOM 604 N N . SER A 1 91 ? -4.184 -14.242 6.742 1.000 17.792 117 SER A N 1
ATOM 605 C CA . SER A 1 91 ? -4.189 -14.655 5.304 1.000 18.454 117 SER A CA 1
ATOM 606 C C . SER A 1 91 ? -4.007 -16.182 5.186 1.000 17.531 117 SER A C 1
ATOM 607 O O . SER A 1 91 ? -4.761 -16.844 4.428 1.000 16.812 117 SER A O 1
ATOM 610 N N . ALA A 1 92 ? -3.176 -16.759 6.042 1.000 15.628 118 ALA A N 1
ATOM 611 C CA . ALA A 1 92 ? -2.963 -18.231 6.082 1.000 17.335 118 ALA A CA 1
ATOM 612 C C . ALA A 1 92 ? -4.228 -18.983 6.545 1.000 18.223 118 ALA A C 1
ATOM 613 O O . ALA A 1 92 ? -4.531 -20.075 6.039 1.000 17.758 118 ALA A O 1
ATOM 615 N N . MET A 1 93 ? -4.912 -18.456 7.555 1.000 16.746 119 MET A N 1
ATOM 616 C CA . MET A 1 93 ? -6.173 -19.016 8.060 1.000 17.297 119 MET A CA 1
ATOM 617 C C . MET A 1 93 ? -7.185 -19.023 6.918 1.000 17.647 119 MET A C 1
ATOM 618 O O . MET A 1 93 ? -7.877 -20.048 6.720 1.000 17.729 119 MET A O 1
ATOM 623 N N . GLU A 1 94 ? -7.289 -17.918 6.190 1.000 18.401 120 GLU A N 1
ATOM 624 C CA . GLU A 1 94 ? -8.327 -17.848 5.130 1.000 21.810 120 GLU A CA 1
ATOM 625 C C . GLU A 1 94 ? -7.965 -18.870 4.038 1.000 18.718 120 GLU A C 1
ATOM 626 O O . GLU A 1 94 ? -8.900 -19.559 3.519 1.000 19.928 120 GLU A O 1
ATOM 632 N N . ALA A 1 95 ? -6.675 -18.988 3.677 1.000 19.230 121 ALA A N 1
ATOM 633 C CA . ALA A 1 95 ? -6.230 -19.940 2.632 1.000 20.003 121 ALA A CA 1
ATOM 634 C C . ALA A 1 95 ? -6.557 -21.362 3.086 1.000 19.750 121 ALA A C 1
ATOM 635 O O . ALA A 1 95 ? -7.046 -22.190 2.259 1.000 18.868 121 ALA A O 1
ATOM 637 N N . ALA A 1 96 ? -6.335 -21.656 4.368 1.000 19.293 122 ALA A N 1
ATOM 638 C CA . ALA A 1 96 ? -6.587 -22.976 4.986 1.000 19.277 122 ALA A CA 1
ATOM 639 C C . ALA A 1 96 ? -8.074 -23.289 4.946 1.000 17.798 122 ALA A C 1
ATOM 640 O O . ALA A 1 96 ? -8.469 -24.439 4.623 1.000 17.709 122 ALA A O 1
ATOM 642 N N . TYR A 1 97 ? -8.883 -22.321 5.355 1.000 17.356 123 TYR A N 1
ATOM 643 C CA . TYR A 1 97 ? -10.348 -22.422 5.311 1.000 17.275 123 TYR A CA 1
ATOM 644 C C . TYR A 1 97 ? -10.794 -22.793 3.884 1.000 17.099 123 TYR A C 1
ATOM 645 O O . TYR A 1 97 ? -11.585 -23.738 3.688 1.000 17.225 123 TYR A O 1
ATOM 654 N N . THR A 1 98 ? -10.300 -22.059 2.909 1.000 20.305 124 THR A N 1
ATOM 655 C CA . THR A 1 98 ? -10.671 -22.265 1.495 1.000 20.887 124 THR A CA 1
ATOM 656 C C . THR A 1 98 ? -10.205 -23.643 1.020 1.000 22.557 124 THR A C 1
ATOM 657 O O . THR A 1 98 ? -11.025 -24.361 0.388 1.000 23.546 124 THR A O 1
ATOM 661 N N . ASP A 1 99 ? -8.966 -24.022 1.324 1.000 21.170 125 ASP A N 1
ATOM 662 C CA . ASP A 1 99 ? -8.422 -25.357 0.955 1.000 23.960 125 ASP A CA 1
ATOM 663 C C . ASP A 1 99 ? -9.344 -26.455 1.502 1.000 21.762 125 ASP A C 1
ATOM 664 O O . ASP A 1 99 ? -9.779 -27.368 0.717 1.000 21.300 125 ASP A O 1
ATOM 669 N N . ALA A 1 100 ? -9.594 -26.451 2.811 1.000 21.737 126 ALA A N 1
ATOM 670 C CA . ALA A 1 100 ? -10.397 -27.476 3.510 1.000 19.647 126 ALA A CA 1
ATOM 671 C C . ALA A 1 100 ? -11.790 -27.573 2.875 1.000 21.264 126 ALA A C 1
ATOM 672 O O . ALA A 1 100 ? -12.234 -28.698 2.628 1.000 20.530 126 ALA A O 1
ATOM 674 N N . GLY A 1 101 ? -12.469 -26.440 2.664 1.000 20.447 127 GLY A N 1
ATOM 675 C CA . GLY A 1 101 ? -13.821 -26.384 2.069 1.000 20.726 127 GLY A CA 1
ATOM 676 C C . GLY A 1 101 ? -13.837 -26.799 0.590 1.000 22.108 127 GLY A C 1
ATOM 677 O O . GLY A 1 101 ? -14.922 -27.212 0.128 1.000 23.619 127 GLY A O 1
ATOM 678 N N . GLY A 1 102 ? -12.700 -26.736 -0.119 1.000 22.463 128 GLY A N 1
ATOM 679 C CA . GLY A 1 102 ? -12.617 -27.010 -1.570 1.000 22.955 128 GLY A CA 1
ATOM 680 C C . GLY A 1 102 ? -12.328 -28.471 -1.900 1.000 26.676 128 GLY A C 1
ATOM 681 O O . GLY A 1 102 ? -12.451 -28.841 -3.099 1.000 23.078 128 GLY A O 1
ATOM 682 N N . ARG A 1 103 ? -11.962 -29.300 -0.918 1.000 23.419 129 ARG A N 1
ATOM 683 C CA . ARG A 1 103 ? -11.542 -30.698 -1.204 1.000 26.370 129 ARG A CA 1
ATOM 684 C C . ARG A 1 103 ? -12.746 -31.439 -1.793 1.000 26.608 129 ARG A C 1
ATOM 685 O O . ARG A 1 103 ? -13.895 -31.176 -1.367 1.000 27.145 129 ARG A O 1
ATOM 693 N N . THR A 1 104 ? -12.487 -32.307 -2.768 1.000 29.432 130 THR A N 1
ATOM 694 C CA . THR A 1 104 ? -13.497 -33.246 -3.321 1.000 33.161 130 THR A CA 1
ATOM 695 C C . THR A 1 104 ? -13.318 -34.606 -2.634 1.000 31.374 130 THR A C 1
ATOM 696 O O . THR A 1 104 ? -12.338 -34.761 -1.824 1.000 35.361 130 THR A O 1
ATOM 700 N N . GLY A 1 105 ? -14.211 -35.548 -2.926 1.000 31.456 131 GLY A N 1
ATOM 701 C CA . GLY A 1 105 ? -14.180 -36.917 -2.369 1.000 31.954 131 GLY A CA 1
ATOM 702 C C . GLY A 1 105 ? -14.941 -37.003 -1.052 1.000 29.731 131 GLY A C 1
ATOM 703 O O . GLY A 1 105 ? -14.821 -38.049 -0.350 1.000 28.012 131 GLY A O 1
ATOM 704 N N . GLY A 1 106 ? -15.697 -35.947 -0.707 1.000 26.432 132 GLY A N 1
ATOM 705 C CA . GLY A 1 106 ? -16.533 -35.898 0.506 1.000 27.053 132 GLY A CA 1
ATOM 706 C C . GLY A 1 106 ? -17.495 -37.063 0.650 1.000 23.670 132 GLY A C 1
ATOM 707 O O . GLY A 1 106 ? -18.252 -37.286 -0.284 1.000 28.495 132 GLY A O 1
ATOM 708 N N . LEU A 1 107 ? -17.538 -37.696 1.824 1.000 21.668 133 LEU A N 1
ATOM 709 C CA . LEU A 1 107 ? -18.523 -38.730 2.225 1.000 22.436 133 LEU A CA 1
ATOM 710 C C . LEU A 1 107 ? -19.675 -38.138 3.028 1.000 24.498 133 LEU A C 1
ATOM 711 O O . LEU A 1 107 ? -19.431 -37.278 3.911 1.000 20.590 133 LEU A O 1
ATOM 716 N N . SER A 1 108 ? -20.881 -38.634 2.749 1.000 21.304 134 SER A N 1
ATOM 717 C CA . SER A 1 108 ? -22.107 -38.406 3.553 1.000 25.104 134 SER A CA 1
ATOM 718 C C . SER A 1 108 ? -22.102 -39.292 4.786 1.000 23.596 134 SER A C 1
ATOM 719 O O . SER A 1 108 ? -21.897 -40.523 4.698 1.000 23.247 134 SER A O 1
ATOM 722 N N . VAL A 1 109 ? -22.393 -38.688 5.925 1.000 21.523 135 VAL A N 1
ATOM 723 C CA . VAL A 1 109 ? -22.527 -39.410 7.210 1.000 22.563 135 VAL A CA 1
ATOM 724 C C . VAL A 1 109 ? -24.016 -39.554 7.496 1.000 21.854 135 VAL A C 1
ATOM 725 O O . VAL A 1 109 ? -24.779 -38.576 7.426 1.000 20.406 135 VAL A O 1
ATOM 729 N N . PRO A 1 110 ? -24.461 -40.785 7.789 1.000 22.856 136 PRO A N 1
ATOM 730 C CA . PRO A 1 110 ? -25.851 -41.035 8.141 1.000 23.153 136 PRO A CA 1
ATOM 731 C C . PRO A 1 110 ? -26.350 -40.093 9.245 1.000 23.709 136 PRO A C 1
ATOM 732 O O . PRO A 1 110 ? -25.593 -39.791 10.165 1.000 21.249 136 PRO A O 1
ATOM 736 N N . GLY A 1 111 ? -27.619 -39.700 9.172 1.000 20.575 137 GLY A N 1
ATOM 737 C CA . GLY A 1 111 ? -28.240 -38.920 10.262 1.000 21.187 137 GLY A CA 1
ATOM 738 C C . GLY A 1 111 ? -28.676 -37.535 9.830 1.000 18.547 137 GLY A C 1
ATOM 739 O O . GLY A 1 111 ? -29.205 -36.785 10.732 1.000 19.652 137 GLY A O 1
ATOM 740 N N . ALA A 1 112 ? -28.469 -37.178 8.548 1.000 18.466 138 ALA A N 1
ATOM 741 C CA . ALA A 1 112 ? -28.974 -35.936 7.950 1.000 19.510 138 ALA A CA 1
ATOM 742 C C . ALA A 1 112 ? -28.580 -34.760 8.866 1.000 23.003 138 ALA A C 1
ATOM 743 O O . ALA A 1 112 ? -29.434 -33.945 9.199 1.000 21.336 138 ALA A O 1
ATOM 745 N N . GLY A 1 113 ? -27.323 -34.693 9.294 1.000 21.878 139 GLY A N 1
ATOM 746 C CA . GLY A 1 113 ? -26.837 -33.521 10.046 1.000 21.455 139 GLY A CA 1
ATOM 747 C C . GLY A 1 113 ? -26.697 -33.822 11.514 1.000 20.730 139 GLY A C 1
ATOM 748 O O . GLY A 1 113 ? -26.139 -32.961 12.235 1.000 24.536 139 GLY A O 1
ATOM 749 N N . THR A 1 114 ? -27.187 -34.971 11.973 1.000 19.359 140 THR A N 1
ATOM 750 C CA . THR A 1 114 ? -26.911 -35.497 13.325 1.000 17.730 140 THR A CA 1
ATOM 751 C C . THR A 1 114 ? -25.859 -36.611 13.206 1.000 18.850 140 THR A C 1
ATOM 752 O O . THR A 1 114 ? -25.979 -37.465 12.271 1.000 16.499 140 THR A O 1
ATOM 756 N N . ILE A 1 115 ? -24.835 -36.598 14.077 1.000 18.465 141 ILE A N 1
ATOM 757 C CA . ILE A 1 115 ? -23.950 -37.786 14.227 1.000 18.775 141 ILE A CA 1
ATOM 758 C C . ILE A 1 115 ? -24.654 -38.760 15.173 1.000 18.054 141 ILE A C 1
ATOM 759 O O . ILE A 1 115 ? -24.890 -38.470 16.367 1.000 17.630 141 ILE A O 1
ATOM 764 N N . LEU A 1 116 ? -25.080 -39.901 14.619 1.000 17.645 142 LEU A N 1
ATOM 765 C CA . LEU A 1 116 ? -25.897 -40.882 15.356 1.000 18.094 142 LEU A CA 1
ATOM 766 C C . LEU A 1 116 ? -25.056 -41.565 16.425 1.000 21.054 142 LEU A C 1
ATOM 767 O O . LEU A 1 116 ? -23.818 -41.522 16.375 1.000 20.045 142 LEU A O 1
ATOM 772 N N . PRO A 1 117 ? -25.706 -42.221 17.415 1.000 19.850 143 PRO A N 1
ATOM 773 C CA . PRO A 1 117 ? -24.987 -42.866 18.513 1.000 20.096 143 PRO A CA 1
ATOM 774 C C . PRO A 1 117 ? -24.015 -43.954 18.028 1.000 21.122 143 PRO A C 1
ATOM 775 O O . PRO A 1 117 ? -24.293 -44.629 17.027 1.000 17.749 143 PRO A O 1
ATOM 779 N N . ALA A 1 118 ? -22.878 -44.036 18.717 1.000 21.174 144 ALA A N 1
ATOM 780 C CA . ALA A 1 118 ? -21.812 -45.044 18.547 1.000 21.207 144 ALA A CA 1
ATOM 781 C C . ALA A 1 118 ? -21.300 -44.995 17.105 1.000 21.862 144 ALA A C 1
ATOM 782 O O . ALA A 1 118 ? -21.136 -46.060 16.459 1.000 21.308 144 ALA A O 1
ATOM 784 N N . THR A 1 119 ? -21.015 -43.799 16.585 1.000 18.744 145 THR A N 1
ATOM 785 C CA . THR A 1 119 ? -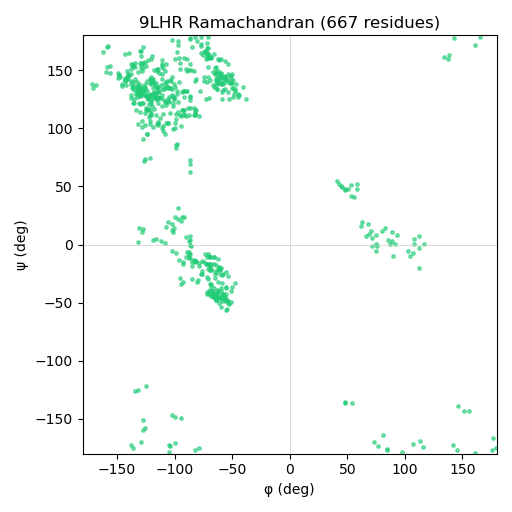20.430 -43.644 15.236 1.000 19.309 145 THR A CA 1
ATOM 786 C C . THR A 1 119 ? -18.919 -43.569 15.346 1.000 20.315 145 THR A C 1
ATOM 787 O O . THR A 1 119 ? -18.409 -42.764 16.180 1.000 16.398 145 THR A O 1
ATOM 791 N N . THR A 1 120 ? -18.233 -44.354 14.522 1.000 20.634 146 THR A N 1
ATOM 792 C CA . THR A 1 120 ? -16.753 -44.294 14.401 1.000 20.984 146 THR A CA 1
ATOM 793 C C . THR A 1 120 ? -16.420 -43.957 12.957 1.000 18.991 146 THR A C 1
ATOM 794 O O . THR A 1 120 ? -16.944 -44.631 12.053 1.000 19.959 146 THR A O 1
ATOM 798 N N . LEU A 1 121 ? -15.667 -42.885 12.725 1.000 17.970 147 LEU A N 1
ATOM 799 C CA . LEU A 1 121 ? -15.308 -42.442 11.366 1.000 17.153 147 LEU A CA 1
ATOM 800 C C . LEU A 1 121 ? -13.832 -42.714 11.156 1.000 17.062 147 LEU A C 1
ATOM 801 O O . LEU A 1 121 ? -12.960 -42.219 11.888 1.000 15.486 147 LEU A O 1
ATOM 806 N N . PRO A 1 122 ? -13.498 -43.475 10.095 1.000 17.425 148 PRO A N 1
ATOM 807 C CA . PRO A 1 122 ? -12.118 -43.542 9.617 1.000 16.814 148 PRO A CA 1
ATOM 808 C C . PRO A 1 122 ? -11.670 -42.248 8.920 1.000 17.712 148 PRO A C 1
ATOM 809 O O . PRO A 1 122 ? -12.511 -41.376 8.603 1.000 16.679 148 PRO A O 1
ATOM 813 N N . ALA A 1 123 ? -10.364 -42.146 8.651 1.000 17.107 149 ALA A N 1
ATOM 814 C CA . ALA A 1 123 ? -9.754 -41.051 7.863 1.000 18.404 149 ALA A CA 1
ATOM 815 C C . ALA A 1 123 ? -10.559 -40.807 6.579 1.000 18.162 149 ALA A C 1
ATOM 816 O O . ALA A 1 123 ? -11.079 -41.776 5.964 1.000 18.396 149 ALA A O 1
ATOM 818 N N . GLY A 1 124 ? -10.766 -39.540 6.230 1.000 17.219 150 GLY A N 1
ATOM 819 C CA . GLY A 1 124 ? -11.558 -39.159 5.069 1.000 18.730 150 GLY A CA 1
ATOM 820 C C . GLY A 1 124 ? -11.949 -37.692 5.077 1.000 18.178 150 GLY A C 1
ATOM 821 O O . GLY A 1 124 ? -11.597 -36.970 6.048 1.000 16.246 150 GLY A O 1
ATOM 822 N N . VAL A 1 125 ? -12.646 -37.323 4.018 1.000 17.824 151 VAL A N 1
ATOM 823 C CA . VAL A 1 125 ? -13.336 -36.010 3.851 1.000 17.774 151 VAL A CA 1
ATOM 824 C C . VAL A 1 125 ? -14.820 -36.283 4.102 1.000 18.482 151 VAL A C 1
ATOM 825 O O . VAL A 1 125 ? -15.355 -37.192 3.516 1.000 19.106 151 VAL A O 1
ATOM 829 N N . TYR A 1 126 ? -15.463 -35.515 4.992 1.000 17.471 152 TYR A N 1
ATOM 830 C CA . TYR A 1 126 ? -16.878 -35.729 5.379 1.000 17.349 152 TYR A CA 1
ATOM 831 C C . TYR A 1 126 ? -17.592 -34.408 5.165 1.000 19.205 152 TYR A C 1
ATOM 832 O O . TYR A 1 126 ? -17.001 -33.385 5.493 1.000 19.223 152 TYR A O 1
ATOM 841 N N . THR A 1 127 ? -18.753 -34.448 4.529 1.000 19.508 153 THR A N 1
ATOM 842 C CA . THR A 1 127 ? -19.342 -33.252 3.907 1.000 20.054 153 THR A CA 1
ATOM 843 C C . THR A 1 127 ? -20.803 -33.169 4.317 1.000 19.168 153 THR A C 1
ATOM 844 O O . THR A 1 127 ? -21.497 -34.189 4.218 1.000 18.928 153 THR A O 1
ATOM 848 N N . TRP A 1 128 ? -21.253 -31.985 4.744 1.000 18.446 154 TRP A N 1
ATOM 849 C CA . TRP A 1 128 ? -22.685 -31.708 5.019 1.000 18.933 154 TRP A CA 1
ATOM 850 C C . TRP A 1 128 ? -23.043 -30.351 4.431 1.000 22.209 154 TRP A C 1
ATOM 851 O O . TRP A 1 128 ? -22.249 -29.392 4.597 1.000 21.200 154 TRP A O 1
ATOM 862 N N . SER A 1 129 ? -24.194 -30.274 3.753 1.000 22.524 155 SER A N 1
ATOM 863 C CA . SER A 1 129 ? -24.751 -29.003 3.216 1.000 24.072 155 SER A CA 1
ATOM 864 C C . SER A 1 129 ? -25.603 -28.328 4.297 1.000 23.249 155 SER A C 1
ATOM 865 O O . SER A 1 129 ? -26.052 -27.189 4.088 1.000 24.681 155 SER A O 1
ATOM 868 N N . THR A 1 130 ? -25.802 -29.011 5.421 1.000 21.616 156 THR A N 1
ATOM 869 C CA . THR A 1 130 ? -26.548 -28.557 6.607 1.000 21.390 156 THR A CA 1
ATOM 870 C C . THR A 1 130 ? -25.524 -28.182 7.680 1.000 19.941 156 THR A C 1
ATOM 871 O O . THR A 1 130 ? -24.322 -28.209 7.397 1.000 18.307 156 THR A O 1
ATOM 875 N N . GLY A 1 131 ? -26.003 -27.875 8.852 1.000 18.412 157 GLY A N 1
ATOM 876 C CA . GLY A 1 131 ? -25.165 -27.896 10.062 1.000 20.437 157 GLY A CA 1
ATOM 877 C C . GLY A 1 131 ? -24.970 -29.328 10.512 1.000 22.592 157 GLY A C 1
ATOM 878 O O . GLY A 1 131 ? -25.544 -30.263 9.862 1.000 20.459 157 GLY A O 1
ATOM 879 N N . VAL A 1 132 ? -24.205 -29.498 11.584 1.000 18.715 158 VAL A N 1
ATOM 880 C CA . VAL A 1 132 ? -23.935 -30.800 12.243 1.000 19.270 158 VAL A CA 1
ATOM 881 C C . VAL A 1 132 ? -24.158 -30.620 13.732 1.000 19.725 158 VAL A C 1
ATOM 882 O O . VAL A 1 132 ? -23.622 -29.611 14.308 1.000 16.219 158 VAL A O 1
ATOM 886 N N . THR A 1 133 ? -24.836 -31.581 14.351 1.000 16.926 159 THR A N 1
ATOM 887 C CA . THR A 1 133 ? -24.946 -31.681 15.812 1.000 18.419 159 THR A CA 1
ATOM 888 C C . THR A 1 133 ? -24.336 -33.016 16.218 1.000 18.237 159 THR A C 1
ATOM 889 O O . THR A 1 133 ? -24.551 -34.012 15.480 1.000 19.023 159 THR A O 1
ATOM 893 N N . ILE A 1 134 ? -23.600 -33.027 17.327 1.000 15.593 160 ILE A N 1
ATOM 894 C CA . ILE A 1 134 ? -22.922 -34.217 17.906 1.000 15.346 160 ILE A CA 1
ATOM 895 C C . ILE A 1 134 ? -23.454 -34.415 19.309 1.000 16.702 160 ILE A C 1
ATOM 896 O O . ILE A 1 134 ? -22.811 -34.133 20.320 1.000 15.630 160 ILE A O 1
ATOM 901 N N . PRO A 1 135 ? -24.697 -34.909 19.413 1.000 14.822 161 PRO A N 1
ATOM 902 C CA . PRO A 1 135 ? -25.360 -35.003 20.699 1.000 15.843 161 PRO A CA 1
ATOM 903 C C . PRO A 1 135 ? -24.869 -36.077 21.656 1.000 14.752 161 PRO A C 1
ATOM 904 O O . PRO A 1 135 ? -25.127 -35.975 22.845 1.000 15.621 161 PRO A O 1
ATOM 908 N N . THR A 1 136 ? -24.131 -37.076 21.178 1.000 15.955 162 THR A N 1
ATOM 909 C CA . THR A 1 136 ? -23.587 -38.124 22.066 1.000 15.108 162 THR A CA 1
ATOM 910 C C . THR A 1 136 ? -22.094 -38.335 21.796 1.000 15.552 162 THR A C 1
ATOM 911 O O . THR A 1 136 ? -21.556 -39.362 22.273 1.000 17.933 162 THR A O 1
ATOM 915 N N . GLY A 1 137 ? -21.454 -37.418 21.081 1.000 17.165 163 GLY A N 1
ATOM 916 C CA . GLY A 1 137 ? -20.015 -37.478 20.776 1.000 16.169 163 GLY A CA 1
ATOM 917 C C . GLY A 1 137 ? -19.748 -38.336 19.565 1.000 17.362 163 GLY A C 1
ATOM 918 O O . GLY A 1 137 ? -20.711 -38.787 18.887 1.000 16.575 163 GLY A O 1
ATOM 919 N N . VAL A 1 138 ? -18.474 -38.518 19.251 1.000 15.540 164 VAL A N 1
ATOM 920 C CA . VAL A 1 138 ? -18.076 -39.269 18.034 1.000 16.132 164 VAL A CA 1
ATOM 921 C C . VAL A 1 138 ? -16.670 -39.815 18.255 1.000 17.028 164 VAL A C 1
ATOM 922 O O . VAL A 1 138 ? -15.933 -39.274 19.125 1.000 15.350 164 VAL A O 1
ATOM 926 N N . THR A 1 139 ? -16.362 -40.918 17.560 1.000 16.393 165 THR A N 1
ATOM 927 C CA . THR A 1 139 ? -15.020 -41.529 17.631 1.000 17.434 165 THR A CA 1
ATOM 928 C C . THR A 1 139 ? -14.367 -41.424 16.261 1.000 15.372 165 THR A C 1
ATOM 929 O O . THR A 1 139 ? -15.025 -41.724 15.228 1.000 16.852 165 THR A O 1
ATOM 933 N N . LEU A 1 140 ? -13.105 -41.034 16.245 1.000 14.663 166 LEU A N 1
ATOM 934 C CA . LEU A 1 140 ? -12.300 -40.992 15.021 1.000 14.547 166 LEU A CA 1
ATOM 935 C C . LEU A 1 140 ? -11.193 -42.042 15.194 1.000 17.576 166 LEU A C 1
ATOM 936 O O . LEU A 1 140 ? -10.503 -41.995 16.241 1.000 16.391 166 LEU A O 1
ATOM 941 N N . GLU A 1 141 ? -11.123 -43.007 14.277 1.000 16.737 167 GLU A N 1
ATOM 942 C CA . GLU A 1 141 ? -10.190 -44.159 14.403 1.000 19.397 167 GLU A CA 1
ATOM 943 C C . GLU A 1 141 ? -9.285 -44.116 13.178 1.000 17.345 167 GLU A C 1
ATOM 944 O O . GLU A 1 141 ? -9.806 -44.162 12.035 1.000 16.626 167 GLU A O 1
ATOM 950 N N . GLY A 1 142 ? -7.984 -44.094 13.411 1.000 16.039 168 GLY A N 1
ATOM 951 C CA . GLY A 1 142 ? -6.997 -44.196 12.335 1.000 16.480 168 GLY A CA 1
ATOM 952 C C . GLY A 1 142 ? -5.605 -44.047 12.879 1.000 16.871 168 GLY A C 1
ATOM 953 O O . GLY A 1 142 ? -5.444 -43.949 14.091 1.000 17.118 168 GLY A O 1
ATOM 954 N N . GLY A 1 143 ? -4.626 -44.058 11.988 1.000 18.159 169 GLY A N 1
ATOM 955 C CA . GLY A 1 143 ? -3.220 -44.029 12.389 1.000 20.080 169 GLY A CA 1
ATOM 956 C C . GLY A 1 143 ? -2.698 -42.614 12.581 1.000 22.029 169 GLY A C 1
ATOM 957 O O . GLY A 1 143 ? -3.383 -41.595 12.343 1.000 21.956 169 GLY A O 1
ATOM 958 N N . PRO A 1 144 ? -1.431 -42.535 13.021 1.000 22.100 170 PRO A N 1
ATOM 959 C CA . PRO A 1 144 ? -0.785 -41.248 13.291 1.000 23.502 170 PRO A CA 1
ATOM 960 C C . PRO A 1 144 ? -0.659 -40.277 12.103 1.000 23.729 170 PRO A C 1
ATOM 961 O O . PRO A 1 144 ? -0.511 -39.104 12.376 1.000 24.354 170 PRO A O 1
ATOM 965 N N . ASP A 1 145 ? -0.743 -40.744 10.843 1.000 20.944 171 ASP A N 1
ATOM 966 C CA . ASP A 1 145 ? -0.660 -39.883 9.636 1.000 22.739 171 ASP A CA 1
ATOM 967 C C . ASP A 1 145 ? -2.030 -39.764 8.959 1.000 19.051 171 ASP A C 1
ATOM 968 O O . ASP A 1 145 ? -2.147 -39.055 7.939 1.000 21.217 171 ASP A O 1
ATOM 973 N N . ASP A 1 146 ? -3.053 -40.389 9.516 1.000 18.303 172 ASP A N 1
ATOM 974 C CA . ASP A 1 146 ? -4.414 -40.262 8.932 1.000 18.755 172 ASP A CA 1
ATOM 975 C C . ASP A 1 146 ? -4.991 -38.859 9.165 1.000 16.760 172 ASP A C 1
ATOM 976 O O . ASP A 1 146 ? -4.691 -38.246 10.209 1.000 17.706 172 ASP A O 1
ATOM 981 N N . VAL A 1 147 ? -5.743 -38.380 8.180 1.000 15.860 173 VAL A N 1
ATOM 982 C CA . VAL A 1 147 ? -6.321 -37.005 8.160 1.000 16.377 173 VAL A CA 1
ATOM 983 C C . VAL A 1 147 ? -7.836 -37.064 8.054 1.000 16.897 173 VAL A C 1
ATOM 984 O O . VAL A 1 147 ? -8.373 -37.910 7.327 1.000 14.831 173 VAL A O 1
ATOM 988 N N . TRP A 1 148 ? -8.514 -36.147 8.763 1.000 15.588 174 TRP A N 1
ATOM 989 C CA . TRP A 1 148 ? -9.978 -35.991 8.774 1.000 15.317 174 TRP A CA 1
ATOM 990 C C . TRP A 1 148 ? -10.209 -34.552 8.348 1.000 15.507 174 TRP A C 1
ATOM 991 O O . TRP A 1 148 ? -9.629 -33.669 8.985 1.000 12.828 174 TRP A O 1
ATOM 1002 N N . ILE A 1 149 ? -11.003 -34.365 7.317 1.000 15.164 175 ILE A N 1
ATOM 1003 C CA . ILE A 1 149 ? -11.478 -33.025 6.933 1.000 16.684 175 ILE A CA 1
ATOM 1004 C C . ILE A 1 149 ? -12.998 -33.047 6.981 1.000 17.905 175 ILE A C 1
ATOM 1005 O O . ILE A 1 149 ? -13.600 -33.737 6.181 1.000 18.448 175 ILE A O 1
ATOM 1010 N N . PHE A 1 150 ? -13.571 -32.252 7.883 1.000 16.978 176 PHE A N 1
ATOM 1011 C CA . PHE A 1 150 ? -15.031 -32.076 8.030 1.000 16.155 176 PHE A CA 1
ATOM 1012 C C . PHE A 1 150 ? -15.406 -30.763 7.336 1.000 17.115 176 PHE A C 1
ATOM 1013 O O . PHE A 1 150 ? -14.742 -29.730 7.573 1.000 16.599 176 PHE A O 1
ATOM 1021 N N . GLN A 1 151 ? -16.350 -30.852 6.407 1.000 15.495 177 GLN A N 1
ATOM 1022 C CA . GLN A 1 151 ? -16.803 -29.740 5.549 1.000 16.593 177 GLN A CA 1
ATOM 1023 C C . GLN A 1 151 ? -18.243 -29.501 5.957 1.000 17.445 177 GLN A C 1
ATOM 1024 O O . GLN A 1 151 ? -19.109 -30.341 5.628 1.000 20.041 177 GLN A O 1
ATOM 1030 N N . ILE A 1 152 ? -18.487 -28.460 6.733 1.000 16.876 178 ILE A N 1
ATOM 1031 C CA . ILE A 1 152 ? -19.835 -28.222 7.318 1.000 16.997 178 ILE A CA 1
ATOM 1032 C C . ILE A 1 152 ? -20.332 -26.862 6.830 1.000 18.325 178 ILE A C 1
ATOM 1033 O O . ILE A 1 152 ? -19.732 -25.839 7.162 1.000 16.990 178 ILE A O 1
ATOM 1038 N N . ALA A 1 153 ? -21.352 -26.865 5.986 1.000 18.790 179 ALA A N 1
ATOM 1039 C CA . ALA A 1 153 ? -21.887 -25.604 5.427 1.000 18.950 179 ALA A CA 1
ATOM 1040 C C . ALA A 1 153 ? -22.566 -24.784 6.531 1.000 18.755 179 ALA A C 1
ATOM 1041 O O . ALA A 1 153 ? -22.530 -23.544 6.440 1.000 21.085 179 ALA A O 1
ATOM 1043 N N . GLY A 1 154 ? -23.196 -25.420 7.519 1.000 19.849 180 GLY A N 1
ATOM 1044 C CA . GLY A 1 154 ? -23.980 -24.717 8.557 1.000 18.826 180 GLY A CA 1
ATOM 1045 C C . GLY A 1 154 ? -23.222 -24.609 9.875 1.000 15.664 180 GLY A C 1
ATOM 1046 O O . GLY A 1 154 ? -22.001 -24.465 9.830 1.000 15.652 180 GLY A O 1
ATOM 1047 N N . THR A 1 155 ? -23.949 -24.657 10.982 1.000 17.012 181 THR A N 1
ATOM 1048 C CA . THR A 1 155 ? -23.419 -24.588 12.370 1.000 16.459 181 THR A CA 1
ATOM 1049 C C . THR A 1 155 ? -22.744 -25.922 12.729 1.000 16.127 181 THR A C 1
ATOM 1050 O O . THR A 1 155 ? -23.021 -26.970 12.068 1.000 16.931 181 THR A O 1
ATOM 1054 N N . LEU A 1 156 ? -21.976 -25.921 13.802 1.000 14.811 182 LEU A N 1
ATOM 1055 C CA . LEU A 1 156 ? -21.395 -27.131 14.409 1.000 15.293 182 LEU A CA 1
ATOM 1056 C C . LEU A 1 156 ? -21.645 -27.021 15.899 1.000 16.640 182 LEU A C 1
ATOM 1057 O O . LEU A 1 156 ? -21.347 -25.942 16.447 1.000 15.210 182 LEU A O 1
ATOM 1062 N N . ASP A 1 157 ? -22.201 -28.064 16.526 1.000 15.825 183 ASP A N 1
ATOM 1063 C CA . ASP A 1 157 ? -22.483 -28.091 17.979 1.000 16.602 183 ASP A CA 1
ATOM 1064 C C . ASP A 1 157 ? -22.057 -29.458 18.478 1.000 15.681 183 ASP A C 1
ATOM 1065 O O . ASP A 1 157 ? -22.389 -30.463 17.817 1.000 18.081 183 ASP A O 1
ATOM 1070 N N . ILE A 1 158 ? -21.360 -29.490 19.587 1.000 13.943 184 ILE A N 1
ATOM 1071 C CA . ILE A 1 158 ? -21.218 -30.754 20.364 1.000 13.800 184 ILE A CA 1
ATOM 1072 C C . ILE A 1 158 ? -21.836 -30.560 21.733 1.000 15.445 184 ILE A C 1
ATOM 1073 O O . ILE A 1 158 ? -21.583 -29.520 22.403 1.000 14.398 184 ILE A O 1
ATOM 1078 N N . ALA A 1 159 ? -22.701 -31.506 22.130 1.000 14.059 185 ALA A N 1
ATOM 1079 C CA . ALA A 1 159 ? -23.555 -31.352 23.314 1.000 14.918 185 ALA A CA 1
ATOM 1080 C C . ALA A 1 159 ? -22.752 -31.374 24.612 1.000 15.247 185 ALA A C 1
ATOM 1081 O O . ALA A 1 159 ? -21.579 -31.882 24.684 1.000 15.278 185 ALA A O 1
ATOM 1083 N N . THR A 1 160 ? -23.379 -30.841 25.645 1.000 15.033 186 THR A N 1
ATOM 1084 C CA . THR A 1 160 ? -22.811 -30.732 27.002 1.000 14.941 186 THR A CA 1
ATOM 1085 C C . THR A 1 160 ? -22.230 -32.085 27.402 1.000 14.884 186 THR A C 1
ATOM 1086 O O . THR A 1 160 ? -22.929 -33.128 27.211 1.000 14.956 186 THR A O 1
ATOM 1090 N N . ASP A 1 161 ? -20.989 -32.083 27.862 1.000 14.363 187 ASP A N 1
ATOM 1091 C CA . ASP A 1 161 ? -20.291 -33.255 28.463 1.000 16.446 187 ASP A CA 1
ATOM 1092 C C . ASP A 1 161 ? -19.955 -34.349 27.431 1.000 16.852 187 ASP A C 1
ATOM 1093 O O . ASP A 1 161 ? -19.528 -35.465 27.860 1.000 17.606 187 ASP A O 1
ATOM 1098 N N . MET A 1 162 ? -20.084 -34.081 26.140 1.000 16.214 188 MET A N 1
ATOM 1099 C CA . MET A 1 162 ? -19.888 -35.122 25.091 1.000 16.336 188 MET A CA 1
ATOM 1100 C C . MET A 1 162 ? -18.481 -34.952 24.516 1.000 18.105 188 MET A C 1
ATOM 1101 O O . MET A 1 162 ? -17.891 -33.869 24.725 1.000 14.300 188 MET A O 1
ATOM 1106 N N . GLN A 1 163 ? -17.934 -35.988 23.874 1.000 17.071 189 GLN A N 1
ATOM 1107 C CA . GLN A 1 163 ? -16.484 -36.002 23.544 1.000 19.781 189 GLN A CA 1
ATOM 1108 C C . GLN A 1 163 ? -16.281 -36.451 22.105 1.000 17.674 189 GLN A C 1
ATOM 1109 O O . GLN A 1 163 ? -17.032 -37.379 21.666 1.000 16.161 189 GLN A O 1
ATOM 1115 N N . VAL A 1 164 ? -15.306 -35.836 21.449 1.000 14.734 190 VAL A N 1
ATOM 1116 C CA . VAL A 1 164 ? -14.579 -36.414 20.283 1.000 15.058 190 VAL A CA 1
ATOM 1117 C C . VAL A 1 164 ? -13.508 -37.339 20.888 1.000 16.328 190 VAL A C 1
ATOM 1118 O O . VAL A 1 164 ? -12.605 -36.818 21.565 1.000 14.683 190 VAL A O 1
ATOM 1122 N N . LEU A 1 165 ? -13.628 -38.653 20.688 1.000 15.119 191 LEU A N 1
ATOM 1123 C CA . LEU A 1 165 ? -12.661 -39.678 21.165 1.000 16.856 191 LEU A CA 1
ATOM 1124 C C . LEU A 1 165 ? -11.753 -40.087 19.981 1.000 17.583 191 LEU A C 1
ATOM 1125 O O . LEU A 1 165 ? -12.240 -40.251 18.874 1.000 17.777 191 LEU A O 1
ATOM 1130 N N . LEU A 1 166 ? -10.451 -40.242 20.218 1.000 16.358 192 LEU A N 1
ATOM 1131 C CA . LEU A 1 166 ? -9.473 -40.665 19.189 1.000 16.836 192 LEU A CA 1
ATOM 1132 C C . LEU A 1 166 ? -9.016 -42.094 19.503 1.000 16.746 192 LEU A C 1
ATOM 1133 O O . LEU A 1 166 ? -8.848 -42.431 20.678 1.000 15.669 192 LEU A O 1
ATOM 1138 N N . LYS A 1 167 ? -8.983 -42.929 18.484 1.000 16.646 193 LYS A N 1
ATOM 1139 C CA . LYS A 1 167 ? -8.430 -44.300 18.613 1.000 16.857 193 LYS A CA 1
ATOM 1140 C C . LYS A 1 167 ? -7.420 -44.521 17.514 1.000 16.296 193 LYS A C 1
ATOM 1141 O O . LYS A 1 167 ? -7.542 -43.880 16.457 1.000 16.172 193 LYS A O 1
ATOM 1147 N N . GLY A 1 168 ? -6.488 -45.463 17.743 1.000 16.415 194 GLY A N 1
ATOM 1148 C CA . GLY A 1 168 ? -5.628 -46.005 16.682 1.000 17.681 194 GLY A CA 1
ATOM 1149 C C . GLY A 1 168 ? -4.322 -45.257 16.461 1.000 19.442 194 GLY A C 1
ATOM 1150 O O . GLY A 1 168 ? -3.477 -45.783 15.693 1.000 17.171 194 GLY A O 1
ATOM 1151 N N . GLY A 1 169 ? -4.137 -44.084 17.083 1.000 18.422 195 GLY A N 1
ATOM 1152 C CA . GLY A 1 169 ? -3.014 -43.181 16.810 1.000 19.893 195 GLY A CA 1
ATOM 1153 C C . GLY A 1 169 ? -3.456 -41.876 16.154 1.000 19.068 195 GLY A C 1
ATOM 1154 O O . GLY A 1 169 ? -2.601 -41.043 15.952 1.000 18.695 195 GLY A O 1
ATOM 1155 N N . ALA A 1 170 ? -4.754 -41.705 15.848 1.000 18.318 196 ALA A N 1
ATOM 1156 C CA . ALA A 1 170 ? -5.321 -40.449 15.297 1.000 17.629 196 ALA A CA 1
ATOM 1157 C C . ALA A 1 170 ? -4.784 -39.292 16.148 1.000 17.155 196 ALA A C 1
ATOM 1158 O O . ALA A 1 170 ? -4.701 -39.444 17.383 1.000 16.221 196 ALA A O 1
ATOM 1160 N N . GLN A 1 171 ? -4.328 -38.230 15.489 1.000 17.453 197 GLN A N 1
ATOM 1161 C CA . GLN A 1 171 ? -3.702 -37.066 16.156 1.000 19.300 197 GLN A CA 1
ATOM 1162 C C . GLN A 1 171 ? -4.547 -35.820 15.884 1.000 15.585 197 GLN A C 1
ATOM 1163 O O . GLN A 1 171 ? -4.918 -35.589 14.722 1.000 14.246 197 GLN A O 1
ATOM 1169 N N . ALA A 1 172 ? -4.727 -34.979 16.893 1.000 16.706 198 ALA A N 1
ATOM 1170 C CA . ALA A 1 172 ? -5.418 -33.671 16.771 1.000 16.636 198 ALA A CA 1
ATOM 1171 C C . ALA A 1 172 ? -4.862 -32.799 15.621 1.000 16.148 198 ALA A C 1
ATOM 1172 O O . ALA A 1 172 ? -5.668 -32.148 14.914 1.000 16.255 198 ALA A O 1
ATOM 1174 N N . LYS A 1 173 ? -3.548 -32.771 15.398 1.000 15.989 199 LYS A N 1
ATOM 1175 C CA . LYS A 1 173 ? -2.957 -31.875 14.375 1.000 16.483 199 LYS A CA 1
ATOM 1176 C C . LYS A 1 173 ? -3.420 -32.315 12.983 1.000 16.463 199 LYS A C 1
ATOM 1177 O O . LYS A 1 173 ? -3.323 -31.490 12.072 1.000 17.084 199 LYS A O 1
ATOM 1183 N N . ASN A 1 174 ? -3.937 -33.539 12.828 1.000 15.640 200 ASN A N 1
ATOM 1184 C CA . ASN A 1 174 ? -4.387 -34.071 11.516 1.000 15.517 200 ASN A CA 1
ATOM 1185 C C . ASN A 1 174 ? -5.902 -34.028 11.366 1.000 15.549 200 ASN A C 1
ATOM 1186 O O . ASN A 1 174 ? -6.431 -34.655 10.382 1.000 15.580 200 ASN A O 1
ATOM 1191 N N . ILE A 1 175 ? -6.597 -33.231 12.182 1.000 15.267 201 ILE A N 1
ATOM 1192 C CA . ILE A 1 175 ? -8.081 -33.148 12.128 1.000 14.138 201 ILE A CA 1
ATOM 1193 C C . ILE A 1 175 ? -8.449 -31.690 11.821 1.000 13.596 201 ILE A C 1
ATOM 1194 O O . ILE A 1 175 ? -7.970 -30.784 12.510 1.000 13.554 201 ILE A O 1
ATOM 1199 N N . PHE A 1 176 ? -9.298 -31.478 10.832 1.000 14.178 202 PHE A N 1
ATOM 1200 C CA . PHE A 1 176 ? -9.643 -30.125 10.350 1.000 15.008 202 PHE A CA 1
ATOM 1201 C C . PHE A 1 176 ? -11.158 -30.039 10.235 1.000 15.532 202 PHE A C 1
ATOM 1202 O O . PHE A 1 176 ? -11.777 -30.934 9.605 1.000 15.936 202 PHE A O 1
ATOM 1210 N N . TRP A 1 177 ? -11.743 -29.018 10.873 1.000 14.753 203 TRP A N 1
ATOM 1211 C CA . TRP A 1 177 ? -13.205 -28.758 10.877 1.000 15.445 203 TRP A CA 1
ATOM 1212 C C . TRP A 1 177 ? -13.398 -27.438 10.136 1.000 16.921 203 TRP A C 1
ATOM 1213 O O . TRP A 1 177 ? -13.077 -26.385 10.715 1.000 15.613 203 TRP A O 1
ATOM 1224 N N . GLN A 1 178 ? -13.897 -27.489 8.903 1.000 15.163 204 GLN A N 1
ATOM 1225 C CA . GLN A 1 178 ? -14.239 -26.292 8.110 1.000 15.248 204 GLN A CA 1
ATOM 1226 C C . GLN A 1 178 ? -15.728 -26.011 8.346 1.000 15.204 204 GLN A C 1
ATOM 1227 O O . GLN A 1 178 ? -16.584 -26.839 8.037 1.000 14.237 204 GLN A O 1
ATOM 1233 N N . VAL A 1 179 ? -16.066 -24.878 8.950 1.000 15.013 205 VAL A N 1
ATOM 1234 C CA . VAL A 1 179 ? -17.474 -24.679 9.393 1.000 14.812 205 VAL A CA 1
ATOM 1235 C C . VAL A 1 179 ? -17.939 -23.312 8.898 1.000 15.004 205 VAL A C 1
ATOM 1236 O O . VAL A 1 179 ? -17.284 -22.307 9.240 1.000 14.907 205 VAL A O 1
ATOM 1240 N N . GLY A 1 180 ? -19.016 -23.291 8.107 1.000 16.129 206 GLY A N 1
ATOM 1241 C CA . GLY A 1 180 ? -19.551 -22.065 7.483 1.000 17.313 206 GLY A CA 1
ATOM 1242 C C . GLY A 1 180 ? -20.321 -21.153 8.449 1.000 17.148 206 GLY A C 1
ATOM 1243 O O . GLY A 1 180 ? -20.443 -19.950 8.132 1.000 20.176 206 GLY A O 1
ATOM 1244 N N . ASP A 1 181 ? -20.849 -21.657 9.559 1.000 16.793 207 ASP A N 1
ATOM 1245 C CA . ASP A 1 181 ? -21.681 -20.880 10.505 1.000 17.434 207 ASP A CA 1
ATOM 1246 C C . ASP A 1 181 ? -21.126 -21.072 11.919 1.000 16.356 207 ASP A C 1
ATOM 1247 O O . ASP A 1 181 ? -20.048 -21.683 12.088 1.000 14.843 207 ASP A O 1
ATOM 1252 N N . VAL A 1 182 ? -21.853 -20.614 12.928 1.000 15.272 208 VAL A N 1
ATOM 1253 C CA . VAL A 1 182 ? -21.366 -20.579 14.333 1.000 14.881 208 VAL A CA 1
ATOM 1254 C C . VAL A 1 182 ? -21.012 -21.985 14.829 1.000 15.266 208 VAL A C 1
ATOM 1255 O O . VAL A 1 182 ? -21.831 -22.951 14.620 1.000 14.436 208 VAL A O 1
ATOM 1259 N N . VAL A 1 183 ? -19.897 -22.069 15.544 1.000 13.178 209 VAL A N 1
ATOM 1260 C CA . VAL A 1 183 ? -19.441 -23.313 16.229 1.000 13.907 209 VAL A CA 1
ATOM 1261 C C . VAL A 1 183 ? -19.708 -23.150 17.706 1.000 14.721 209 VAL A C 1
ATOM 1262 O O . VAL A 1 183 ? -19.283 -22.101 18.252 1.000 14.242 209 VAL A O 1
ATOM 1266 N N . THR A 1 184 ? -20.410 -24.102 18.318 1.000 14.978 210 THR A N 1
ATOM 1267 C CA . THR A 1 184 ? -20.645 -24.063 19.787 1.000 15.135 210 THR A CA 1
ATOM 1268 C C . THR A 1 184 ? -20.121 -25.340 20.411 1.000 14.552 210 THR A C 1
ATOM 1269 O O . THR A 1 184 ? -20.678 -26.424 20.072 1.000 15.346 210 THR A O 1
ATOM 1273 N N . LEU A 1 185 ? -19.116 -25.230 21.278 1.000 12.682 211 LEU A N 1
ATOM 1274 C CA . LEU A 1 185 ? -18.593 -26.382 22.041 1.000 12.442 211 LEU A CA 1
ATOM 1275 C C . LEU A 1 185 ? -19.204 -26.251 23.427 1.000 13.591 211 LEU A C 1
ATOM 1276 O O . LEU A 1 185 ? -18.772 -25.386 24.217 1.000 12.772 211 LEU A O 1
ATOM 1281 N N . HIS A 1 186 ? -20.276 -27.011 23.683 1.000 14.481 212 HIS A N 1
ATOM 1282 C CA . HIS A 1 186 ? -21.078 -26.849 24.913 1.000 14.798 212 HIS A CA 1
ATOM 1283 C C . HIS A 1 186 ? -20.291 -27.215 26.169 1.000 14.828 212 HIS A C 1
ATOM 1284 O O . HIS A 1 186 ? -19.199 -27.834 26.124 1.000 13.442 212 HIS A O 1
ATOM 1291 N N . ALA A 1 187 ? -20.845 -26.769 27.311 1.000 14.370 213 ALA A N 1
ATOM 1292 C CA . ALA A 1 187 ? -20.258 -26.942 28.649 1.000 15.531 213 ALA A CA 1
ATOM 1293 C C . ALA A 1 187 ? -19.759 -28.374 28.823 1.000 14.870 213 ALA A C 1
ATOM 1294 O O . ALA A 1 187 ? -20.545 -29.330 28.613 1.000 15.210 213 ALA A O 1
ATOM 1296 N N . GLY A 1 188 ? -18.521 -28.506 29.267 1.000 15.221 214 GLY A N 1
ATOM 1297 C CA . GLY A 1 188 ? -17.933 -29.810 29.662 1.000 15.262 214 GLY A CA 1
ATOM 1298 C C . GLY A 1 188 ? -17.571 -30.716 28.482 1.000 15.160 214 GLY A C 1
ATOM 1299 O O . GLY A 1 188 ? -17.024 -31.835 28.756 1.000 14.247 214 GLY A O 1
ATOM 1300 N N . SER A 1 189 ? -17.909 -30.337 27.249 1.000 13.789 215 SER A N 1
ATOM 1301 C CA . SER A 1 189 ? -17.555 -31.086 26.014 1.000 13.453 215 SER A CA 1
ATOM 1302 C C . SER A 1 189 ? -16.022 -31.155 25.866 1.000 13.542 215 SER A C 1
ATOM 1303 O O . SER A 1 189 ? -15.263 -30.299 26.426 1.000 12.128 215 SER A O 1
ATOM 1306 N N . HIS A 1 190 ? -15.560 -32.127 25.099 1.000 13.161 216 HIS A N 1
ATOM 1307 C CA . HIS A 1 190 ? -14.130 -32.252 24.731 1.000 12.439 216 HIS A CA 1
ATOM 1308 C C . HIS A 1 190 ? -14.019 -32.450 23.230 1.000 13.633 216 HIS A C 1
ATOM 1309 O O . HIS A 1 190 ? -14.689 -33.366 22.719 1.000 13.575 216 HIS A O 1
ATOM 1316 N N . PHE A 1 191 ? -13.172 -31.654 22.603 1.000 12.461 217 PHE A N 1
ATOM 1317 C CA . PHE A 1 191 ? -12.989 -31.582 21.141 1.000 12.159 217 PHE A CA 1
ATOM 1318 C C . PHE A 1 191 ? -11.531 -31.862 20.789 1.000 13.024 217 PHE A C 1
ATOM 1319 O O . PHE A 1 191 ? -10.629 -31.705 21.627 1.000 11.832 217 PHE A O 1
ATOM 1327 N N . GLU A 1 192 ? -11.333 -32.265 19.538 1.000 14.108 218 GLU A N 1
ATOM 1328 C CA . GLU A 1 192 ? -9.996 -32.519 18.948 1.000 13.893 218 GLU A CA 1
ATOM 1329 C C . GLU A 1 192 ? -9.919 -31.894 17.561 1.000 13.302 218 GLU A C 1
ATOM 1330 O O . GLU A 1 192 ? -10.826 -32.113 16.765 1.000 14.564 218 GLU A O 1
ATOM 1336 N N . GLY A 1 193 ? -8.842 -31.173 17.272 1.000 12.968 219 GLY A N 1
ATOM 1337 C CA . GLY A 1 193 ? -8.480 -30.723 15.934 1.000 12.825 219 GLY A CA 1
ATOM 1338 C C . GLY A 1 193 ? -8.554 -29.221 15.769 1.000 14.363 219 GLY A C 1
ATOM 1339 O O . GLY A 1 193 ? -8.606 -28.464 16.757 1.000 15.067 219 GLY A O 1
ATOM 1340 N N . ASN A 1 194 ? -8.448 -28.832 14.525 1.000 12.806 220 ASN A N 1
ATOM 1341 C CA . ASN A 1 194 ? -8.282 -27.437 14.091 1.000 13.067 220 ASN A CA 1
ATOM 1342 C C . ASN A 1 194 ? -9.627 -26.969 13.557 1.000 13.860 220 ASN A C 1
ATOM 1343 O O . ASN A 1 194 ? -10.053 -27.502 12.560 1.000 12.707 220 ASN A O 1
ATOM 1348 N N . ILE A 1 195 ? -10.256 -26.024 14.254 1.000 13.896 221 ILE A N 1
ATOM 1349 C CA . ILE A 1 195 ? -11.582 -25.494 13.835 1.000 13.597 221 ILE A CA 1
ATOM 1350 C C . ILE A 1 195 ? -11.320 -24.241 13.003 1.000 13.901 221 ILE A C 1
ATOM 1351 O O . ILE A 1 195 ? -10.714 -23.255 13.556 1.000 13.919 221 ILE A O 1
ATOM 1356 N N . LEU A 1 196 ? -11.605 -24.348 11.695 1.000 13.852 222 LEU A N 1
ATOM 1357 C CA . LEU A 1 196 ? -11.545 -23.243 10.723 1.000 14.778 222 LEU A CA 1
ATOM 1358 C C . LEU A 1 196 ? -12.965 -22.735 10.579 1.000 16.217 222 LEU A C 1
ATOM 1359 O O . LEU A 1 196 ? -13.741 -23.315 9.826 1.000 15.771 222 LEU A O 1
ATOM 1364 N N . GLY A 1 197 ? -13.330 -21.820 11.461 1.000 15.455 223 GLY A N 1
ATOM 1365 C CA . GLY A 1 197 ? -14.672 -21.235 11.525 1.000 15.037 223 GLY A CA 1
ATOM 1366 C C . GLY A 1 197 ? -14.798 -20.004 10.649 1.000 15.823 223 GLY A C 1
ATOM 1367 O O . GLY A 1 197 ? -13.976 -19.119 10.716 1.000 15.605 223 GLY A O 1
ATOM 1368 N N . PHE A 1 198 ? -15.846 -19.945 9.856 1.000 15.451 224 PHE A N 1
ATOM 1369 C CA . PHE A 1 198 ? -16.185 -18.736 9.065 1.000 17.403 224 PHE A CA 1
ATOM 1370 C C . PHE A 1 198 ? -16.802 -17.676 9.952 1.000 16.508 224 PHE A C 1
ATOM 1371 O O . PHE A 1 198 ? -16.768 -16.448 9.562 1.000 17.329 224 PHE A O 1
ATOM 1379 N N . SER A 1 199 ? -17.408 -18.093 11.058 1.000 16.019 225 SER A N 1
ATOM 1380 C CA . SER A 1 199 ? -18.168 -17.199 11.959 1.000 16.888 225 SER A CA 1
ATOM 1381 C C . SER A 1 199 ? -17.654 -17.372 13.387 1.000 16.465 225 SER A C 1
ATOM 1382 O O . SER A 1 199 ? -16.474 -17.771 13.576 1.000 16.938 225 SER A O 1
ATOM 1385 N N . THR A 1 200 ? -18.531 -17.153 14.344 1.000 14.615 226 THR A N 1
ATOM 1386 C CA . THR A 1 200 ? -18.247 -17.281 15.797 1.000 14.637 226 THR A CA 1
ATOM 1387 C C . THR A 1 200 ? -17.736 -18.695 16.122 1.000 14.637 226 THR A C 1
ATOM 1388 O O . THR A 1 200 ? -18.263 -19.693 15.553 1.000 13.770 226 THR A O 1
ATOM 1392 N N . ILE A 1 201 ? -16.752 -18.767 17.010 1.000 13.693 227 ILE A N 1
ATOM 1393 C CA . ILE A 1 201 ? -16.438 -20.024 17.748 1.000 13.462 227 ILE A CA 1
ATOM 1394 C C . ILE A 1 201 ? -16.655 -19.748 19.239 1.000 13.790 227 ILE A C 1
ATOM 1395 O O . ILE A 1 201 ? -15.896 -18.919 19.838 1.000 14.148 227 ILE A O 1
ATOM 1400 N N . ALA A 1 202 ? -17.606 -20.436 19.852 1.000 13.268 228 ALA A N 1
ATOM 1401 C CA . ALA A 1 202 ? -17.967 -20.234 21.268 1.000 13.810 228 ALA A CA 1
ATOM 1402 C C . ALA A 1 202 ? -17.646 -21.512 22.035 1.000 14.396 228 ALA A C 1
ATOM 1403 O O . ALA A 1 202 ? -18.092 -22.590 21.606 1.000 14.633 228 ALA A O 1
ATOM 1405 N N . MET A 1 203 ? -16.962 -21.398 23.164 1.000 14.129 229 MET A N 1
ATOM 1406 C CA . MET A 1 203 ? -16.818 -22.523 24.108 1.000 14.150 229 MET A CA 1
ATOM 1407 C C . MET A 1 203 ? -17.438 -22.138 25.445 1.000 15.721 229 MET A C 1
ATOM 1408 O O . MET A 1 203 ? -17.293 -20.942 25.910 1.000 12.631 229 MET A O 1
ATOM 1413 N N . GLN A 1 204 ? -18.103 -23.106 26.058 1.000 14.962 230 GLN A N 1
ATOM 1414 C CA . GLN A 1 204 ? -18.805 -22.905 27.353 1.000 15.759 230 GLN A CA 1
ATOM 1415 C C . GLN A 1 204 ? -18.029 -23.530 28.507 1.000 16.093 230 GLN A C 1
ATOM 1416 O O . GLN A 1 204 ? -16.929 -24.102 28.293 1.000 15.554 230 GLN A O 1
ATOM 1422 N N . THR A 1 205 ? -18.581 -23.436 29.708 1.000 15.450 231 THR A N 1
ATOM 1423 C CA . THR A 1 205 ? -17.861 -23.703 30.961 1.000 14.799 231 THR A CA 1
ATOM 1424 C C . THR A 1 205 ? -17.313 -25.125 30.966 1.000 15.648 231 THR A C 1
ATOM 1425 O O . THR A 1 205 ? -18.080 -26.074 30.795 1.000 13.219 231 THR A O 1
ATOM 1429 N N . GLY A 1 206 ? -16.017 -25.240 31.181 1.000 13.805 232 GLY A N 1
ATOM 1430 C CA . GLY A 1 206 ? -15.359 -26.535 31.327 1.000 13.954 232 GLY A CA 1
ATOM 1431 C C . GLY A 1 206 ? -15.197 -27.253 30.005 1.000 14.024 232 GLY A C 1
ATOM 1432 O O . GLY A 1 206 ? -14.719 -28.366 30.050 1.000 15.173 232 GLY A O 1
ATOM 1433 N N . ALA A 1 207 ? -15.632 -26.685 28.893 1.000 13.992 233 ALA A N 1
ATOM 1434 C CA . ALA A 1 207 ? -15.321 -27.263 27.565 1.000 12.899 233 ALA A CA 1
ATOM 1435 C C . ALA A 1 207 ? -13.804 -27.216 27.317 1.000 13.825 233 ALA A C 1
ATOM 1436 O O . ALA A 1 207 ? -13.100 -26.326 27.822 1.000 12.058 233 ALA A O 1
ATOM 1438 N N . SER A 1 208 ? -13.288 -28.206 26.602 1.000 13.234 234 SER A N 1
ATOM 1439 C CA . SER A 1 208 ? -11.844 -28.332 26.298 1.000 12.836 234 SER A CA 1
ATOM 1440 C C . SER A 1 208 ? -11.661 -28.703 24.837 1.000 12.677 234 SER A C 1
ATOM 1441 O O . SER A 1 208 ? -12.534 -29.373 24.263 1.000 12.807 234 SER A O 1
ATOM 1444 N N . ILE A 1 209 ? -10.507 -28.325 24.293 1.000 12.329 235 ILE A N 1
ATOM 1445 C CA . ILE A 1 209 ? -10.104 -28.755 22.951 1.000 11.807 235 ILE A CA 1
ATOM 1446 C C . ILE A 1 209 ? -8.592 -28.931 22.968 1.000 12.682 235 ILE A C 1
ATOM 1447 O O . ILE A 1 209 ? -7.886 -28.097 23.529 1.000 12.854 235 ILE A O 1
ATOM 1452 N N . ASN A 1 210 ? -8.146 -30.005 22.332 1.000 12.782 236 ASN A N 1
ATOM 1453 C CA . ASN A 1 210 ? -6.742 -30.200 21.947 1.000 12.679 236 ASN A CA 1
ATOM 1454 C C . ASN A 1 210 ? -6.697 -29.805 20.476 1.000 12.696 236 ASN A C 1
ATOM 1455 O O . ASN A 1 210 ? -7.290 -30.510 19.640 1.000 12.312 236 ASN A O 1
ATOM 1460 N N . GLY A 1 211 ? -6.107 -28.666 20.169 1.000 12.491 237 GLY A N 1
ATOM 1461 C CA . GLY A 1 211 ? -6.174 -28.158 18.793 1.000 13.168 237 GLY A CA 1
ATOM 1462 C C . GLY A 1 211 ? -6.107 -26.649 18.724 1.000 13.134 237 GLY A C 1
ATOM 1463 O O . GLY A 1 211 ? -5.261 -26.056 19.403 1.000 14.639 237 GLY A O 1
ATOM 1464 N N . LYS A 1 212 ? -6.858 -26.078 17.793 1.000 13.058 238 LYS A N 1
ATOM 1465 C CA . LYS A 1 212 ? -6.811 -24.645 17.458 1.000 13.203 238 LYS A CA 1
ATOM 1466 C C . LYS A 1 212 ? -8.240 -24.136 17.217 1.000 13.940 238 LYS A C 1
ATOM 1467 O O . LYS A 1 212 ? -9.085 -24.866 16.656 1.000 14.018 238 LYS A O 1
ATOM 1473 N N . LEU A 1 213 ? -8.460 -22.891 17.592 1.000 12.763 239 LEU A N 1
ATOM 1474 C CA . LEU A 1 213 ? -9.663 -22.115 17.214 1.000 12.302 239 LEU A CA 1
ATOM 1475 C C . LEU A 1 213 ? -9.255 -21.016 16.244 1.000 13.001 239 LEU A C 1
ATOM 1476 O O . LEU A 1 213 ? -8.530 -20.071 16.668 1.000 13.965 239 LEU A O 1
ATOM 1481 N N . LEU A 1 214 ? -9.682 -21.098 14.988 1.000 12.481 240 LEU A N 1
ATOM 1482 C CA . LEU A 1 214 ? -9.207 -20.190 13.912 1.000 12.548 240 LEU A CA 1
ATOM 1483 C C . LEU A 1 214 ? -10.447 -19.597 13.247 1.000 13.795 240 LEU A C 1
ATOM 1484 O O . LEU A 1 214 ? -11.062 -20.292 12.376 1.000 14.360 240 LEU A O 1
ATOM 1489 N N . SER A 1 215 ? -10.894 -18.442 13.772 1.000 13.933 241 SER A N 1
ATOM 1490 C CA . SER A 1 215 ? -12.194 -17.820 13.447 1.000 13.430 241 SER A CA 1
ATOM 1491 C C . SER A 1 215 ? -12.007 -16.629 12.501 1.000 15.193 241 SER A C 1
ATOM 1492 O O . SER A 1 215 ? -11.226 -15.721 12.797 1.000 12.459 241 SER A O 1
ATOM 1495 N N . GLN A 1 216 ? -12.851 -16.558 11.477 1.000 16.159 242 GLN A N 1
ATOM 1496 C CA . GLN A 1 216 ? -12.952 -15.328 10.660 1.000 16.906 242 GLN A CA 1
ATOM 1497 C C . GLN A 1 216 ? -13.951 -14.326 11.251 1.000 16.283 242 GLN A C 1
ATOM 1498 O O . GLN A 1 216 ? -14.141 -13.227 10.608 1.000 16.055 242 GLN A O 1
ATOM 1504 N N . LYS A 1 217 ? -14.545 -14.597 12.413 1.000 16.388 243 LYS A N 1
ATOM 1505 C CA . LYS A 1 217 ? -15.216 -13.534 13.223 1.000 17.889 243 LYS A CA 1
ATOM 1506 C C . LYS A 1 217 ? -14.613 -13.558 14.633 1.000 16.648 243 LYS A C 1
ATOM 1507 O O . LYS A 1 217 ? -13.372 -13.401 14.719 1.000 15.881 243 LYS A O 1
ATOM 1513 N N . GLU A 1 218 ? -15.420 -13.757 15.677 1.000 15.029 244 GLU A N 1
ATOM 1514 C CA . GLU A 1 218 ? -14.965 -13.689 17.078 1.000 16.114 244 GLU A CA 1
ATOM 1515 C C . GLU A 1 218 ? -14.976 -15.063 17.757 1.000 15.532 244 GLU A C 1
ATOM 1516 O O . GLU A 1 218 ? -15.745 -15.985 17.406 1.000 13.932 244 GLU A O 1
ATOM 1522 N N . VAL A 1 219 ? -14.144 -15.182 18.764 1.000 13.867 245 VAL A N 1
ATOM 1523 C CA . VAL A 1 219 ? -14.111 -16.350 19.682 1.000 13.974 245 VAL A CA 1
ATOM 1524 C C . VAL A 1 219 ? -14.589 -15.881 21.057 1.000 14.389 245 VAL A C 1
ATOM 1525 O O . VAL A 1 219 ? -14.140 -14.791 21.515 1.000 14.949 245 VAL A O 1
ATOM 1529 N N . THR A 1 220 ? -15.428 -16.685 21.699 1.000 14.238 246 THR A N 1
ATOM 1530 C CA . THR A 1 220 ? -15.920 -16.461 23.079 1.000 13.968 246 THR A CA 1
ATOM 1531 C C . THR A 1 220 ? -15.644 -17.707 23.910 1.000 13.841 246 THR A C 1
ATOM 1532 O O . THR A 1 220 ? -15.967 -18.846 23.455 1.000 14.796 246 THR A O 1
ATOM 1536 N N . LEU A 1 221 ? -15.092 -17.497 25.097 1.000 12.955 247 LEU A N 1
ATOM 1537 C CA . LEU A 1 221 ? -14.628 -18.561 26.020 1.000 13.225 247 LEU A CA 1
ATOM 1538 C C . LEU A 1 221 ? -15.276 -18.316 27.381 1.000 14.136 247 LEU A C 1
ATOM 1539 O O . LEU A 1 221 ? -15.201 -17.171 27.919 1.000 13.226 247 LEU A O 1
ATOM 1544 N N . LEU A 1 222 ? -15.841 -19.367 27.967 1.000 13.307 248 LEU A N 1
ATOM 1545 C CA . LEU A 1 222 ? -16.276 -19.380 29.384 1.000 14.142 248 LEU A CA 1
ATOM 1546 C C . LEU A 1 222 ? -15.536 -20.505 30.099 1.000 14.043 248 LEU A C 1
ATOM 1547 O O . LEU A 1 222 ? -15.849 -21.680 29.822 1.000 15.651 248 LEU A O 1
ATOM 1552 N N . GLY A 1 223 ? -14.555 -20.175 30.936 1.000 13.011 249 GLY A N 1
ATOM 1553 C CA . GLY A 1 223 ? -13.843 -21.174 31.742 1.000 12.417 249 GLY A CA 1
ATOM 1554 C C . GLY A 1 223 ? -13.467 -22.386 30.897 1.000 13.721 249 GLY A C 1
ATOM 1555 O O . GLY A 1 223 ? -13.674 -23.533 31.355 1.000 14.807 249 GLY A O 1
ATOM 1556 N N . SER A 1 224 ? -12.870 -22.127 29.739 1.000 14.437 250 SER A N 1
ATOM 1557 C CA . SER A 1 224 ? -12.554 -23.171 28.738 1.000 14.775 250 SER A CA 1
ATOM 1558 C C . SER A 1 224 ? -11.056 -23.459 28.700 1.000 16.057 250 SER A C 1
ATOM 1559 O O . SER A 1 224 ? -10.230 -22.511 28.955 1.000 14.998 250 SER A O 1
ATOM 1562 N N . ASP A 1 225 ? -10.720 -24.679 28.257 1.000 16.521 251 ASP A N 1
ATOM 1563 C CA . ASP A 1 225 ? -9.305 -25.097 28.059 1.000 15.575 251 ASP A CA 1
ATOM 1564 C C . ASP A 1 225 ? -9.036 -25.279 26.556 1.000 15.395 251 ASP A C 1
ATOM 1565 O O . ASP A 1 225 ? -9.791 -26.014 25.875 1.000 12.754 251 ASP A O 1
ATOM 1570 N N . ILE A 1 226 ? -8.007 -24.602 26.058 1.000 13.432 252 ILE A N 1
ATOM 1571 C CA . ILE A 1 226 ? -7.617 -24.630 24.621 1.000 14.315 252 ILE A CA 1
ATOM 1572 C C . ILE A 1 226 ? -6.131 -24.963 24.642 1.000 14.889 252 ILE A C 1
ATOM 1573 O O . ILE A 1 226 ? -5.326 -24.116 25.064 1.000 14.212 252 ILE A O 1
ATOM 1578 N N . LEU A 1 227 ? -5.828 -26.219 24.375 1.000 14.398 253 LEU A N 1
ATOM 1579 C CA . LEU A 1 227 ? -4.501 -26.795 24.653 1.000 15.919 253 LEU A CA 1
ATOM 1580 C C . LEU A 1 227 ? -3.806 -27.149 23.329 1.000 18.794 253 LEU A C 1
ATOM 1581 O O . LEU A 1 227 ? -4.401 -27.823 22.437 1.000 14.786 253 LEU A O 1
ATOM 1586 N N . THR A 1 228 ? -2.550 -26.726 23.212 1.000 21.801 254 THR A N 1
ATOM 1587 C CA . THR A 1 228 ? -1.670 -27.139 22.081 1.000 25.193 254 THR A CA 1
ATOM 1588 C C . THR A 1 228 ? -1.336 -28.600 22.381 1.000 29.308 254 THR A C 1
ATOM 1589 O O . THR A 1 228 ? -0.954 -28.933 23.483 1.000 28.853 254 THR A O 1
ATOM 1593 N N . PRO A 1 229 ? -1.581 -29.558 21.461 1.000 33.253 255 PRO A N 1
ATOM 1594 C CA . PRO A 1 229 ? -1.187 -30.939 21.723 1.000 37.985 255 PRO A CA 1
ATOM 1595 C C . PRO A 1 229 ? 0.351 -31.068 21.660 1.000 34.774 255 PRO A C 1
ATOM 1596 O O . PRO A 1 229 ? 0.834 -31.899 22.452 1.000 32.062 255 PRO A O 1
ATOM 1600 N N . SER B 1 6 ? -42.824 -11.505 -1.632 1.000 41.041 32 SER B N 1
ATOM 1601 C CA . SER B 1 6 ? -43.840 -11.425 -0.501 1.000 35.811 32 SER B CA 1
ATOM 1602 C C . SER B 1 6 ? -44.073 -12.810 0.097 1.000 30.497 32 SER B C 1
ATOM 1603 O O . SER B 1 6 ? -44.439 -13.739 -0.610 1.000 29.262 32 SER B O 1
ATOM 1606 N N . PRO B 1 7 ? -43.908 -12.995 1.427 1.000 29.453 33 PRO B N 1
ATOM 1607 C CA . PRO B 1 7 ? -44.118 -14.295 2.057 1.000 26.168 33 PRO B CA 1
ATOM 1608 C C . PRO B 1 7 ? -45.605 -14.705 2.099 1.000 23.136 33 PRO B C 1
ATOM 1609 O O . PRO B 1 7 ? -46.468 -13.873 1.928 1.000 24.733 33 PRO B O 1
ATOM 1613 N N . ALA B 1 8 ? -45.871 -15.991 2.274 1.000 22.496 34 ALA B N 1
ATOM 1614 C CA . ALA B 1 8 ? -47.239 -16.534 2.436 1.000 24.082 34 ALA B CA 1
ATOM 1615 C C . ALA B 1 8 ? -47.784 -15.948 3.724 1.000 24.094 34 ALA B C 1
ATOM 1616 O O . ALA B 1 8 ? -47.002 -15.824 4.676 1.000 24.340 34 ALA B O 1
ATOM 1618 N N . PRO B 1 9 ? -49.078 -15.561 3.780 1.000 24.044 35 PRO B N 1
ATOM 1619 C CA . PRO B 1 9 ? -49.664 -15.058 5.015 1.000 25.132 35 PRO B CA 1
ATOM 1620 C C . PRO B 1 9 ? -49.568 -16.127 6.112 1.000 23.372 35 PRO B C 1
ATOM 1621 O O . PRO B 1 9 ? -49.417 -17.337 5.846 1.000 23.382 35 PRO B O 1
ATOM 1625 N N . VAL B 1 10 ? -49.666 -15.648 7.346 1.000 20.901 36 VAL B N 1
ATOM 1626 C CA . VAL B 1 10 ? -49.769 -16.502 8.558 1.000 19.802 36 VAL B CA 1
ATOM 1627 C C . VAL B 1 10 ? -51.244 -16.814 8.761 1.000 19.352 36 VAL B C 1
ATOM 1628 O O . VAL B 1 10 ? -52.039 -15.888 8.873 1.000 22.139 36 VAL B O 1
ATOM 1632 N N . ASP B 1 11 ? -51.586 -18.095 8.825 1.000 20.133 37 ASP B N 1
ATOM 1633 C CA . ASP B 1 11 ? -52.984 -18.549 8.997 1.000 19.868 37 ASP B CA 1
ATOM 1634 C C . ASP B 1 11 ? -53.305 -18.468 10.489 1.000 18.029 37 ASP B C 1
ATOM 1635 O O . ASP B 1 11 ? -52.684 -19.234 11.279 1.000 19.987 37 ASP B O 1
ATOM 1640 N N . LEU B 1 12 ? -54.182 -17.555 10.876 1.000 19.435 38 LEU B N 1
ATOM 1641 C CA . LEU B 1 12 ? -54.544 -17.411 12.314 1.000 17.696 38 LEU B CA 1
ATOM 1642 C C . LEU B 1 12 ? -55.548 -18.502 12.717 1.000 17.892 38 LEU B C 1
ATOM 1643 O O . LEU B 1 12 ? -55.758 -18.677 13.922 1.000 16.110 38 LEU B O 1
ATOM 1648 N N . GLY B 1 13 ? -56.184 -19.176 11.751 1.000 18.311 39 GLY B N 1
ATOM 1649 C CA . GLY B 1 13 ? -57.204 -20.195 12.068 1.000 18.767 39 GLY B CA 1
ATOM 1650 C C . GLY B 1 13 ? -58.285 -19.631 12.981 1.000 15.836 39 GLY B C 1
ATOM 1651 O O . GLY B 1 13 ? -58.727 -18.479 12.774 1.000 16.184 39 GLY B O 1
ATOM 1652 N N . ARG B 1 14 ? -58.677 -20.388 13.994 1.000 15.934 40 ARG B N 1
ATOM 1653 C CA . ARG B 1 14 ? -59.817 -19.982 14.855 1.000 18.735 40 ARG B CA 1
ATOM 1654 C C . ARG B 1 14 ? -59.406 -18.783 15.740 1.000 15.906 40 ARG B C 1
ATOM 1655 O O . ARG B 1 14 ? -60.302 -18.094 16.244 1.000 15.392 40 ARG B O 1
ATOM 1663 N N . ALA B 1 15 ? -58.118 -18.494 15.903 1.000 17.543 41 ALA B N 1
ATOM 1664 C CA . ALA B 1 15 ? -57.670 -17.271 16.618 1.000 16.261 41 ALA B CA 1
ATOM 1665 C C . ALA B 1 15 ? -58.175 -16.037 15.862 1.000 16.392 41 ALA B C 1
ATOM 1666 O O . ALA B 1 15 ? -58.495 -14.994 16.500 1.000 15.794 41 ALA B O 1
ATOM 1668 N N . GLY B 1 16 ? -58.290 -16.117 14.531 1.000 16.859 42 GLY B N 1
ATOM 1669 C CA . GLY B 1 16 ? -58.782 -15.019 13.692 1.000 17.204 42 GLY B CA 1
ATOM 1670 C C . GLY B 1 16 ? -60.237 -14.665 13.925 1.000 15.792 42 GLY B C 1
ATOM 1671 O O . GLY B 1 16 ? -60.660 -13.612 13.480 1.000 14.368 42 GLY B O 1
ATOM 1672 N N . ASP B 1 17 ? -60.986 -15.481 14.664 1.000 16.674 43 ASP B N 1
ATOM 1673 C CA . ASP B 1 17 ? -62.368 -15.196 15.099 1.000 16.105 43 ASP B CA 1
ATOM 1674 C C . ASP B 1 17 ? -62.420 -14.068 16.136 1.000 14.888 43 ASP B C 1
ATOM 1675 O O . ASP B 1 17 ? -63.520 -13.602 16.474 1.000 15.887 43 ASP B O 1
ATOM 1680 N N . PHE B 1 18 ? -61.276 -13.664 16.667 1.000 14.358 44 PHE B N 1
ATOM 1681 C CA . PHE B 1 18 ? -61.155 -12.724 17.811 1.000 13.317 44 PHE B CA 1
ATOM 1682 C C . PHE B 1 18 ? -60.411 -11.486 17.316 1.000 14.244 44 PHE B C 1
ATOM 1683 O O . PHE B 1 18 ? -59.532 -11.610 16.425 1.000 13.731 44 PHE B O 1
ATOM 1691 N N . VAL B 1 19 ? -60.712 -10.355 17.924 1.000 14.244 45 VAL B N 1
ATOM 1692 C CA . VAL B 1 19 ? -59.865 -9.140 17.819 1.000 14.413 45 VAL B CA 1
ATOM 1693 C C . VAL B 1 19 ? -58.913 -9.083 19.019 1.000 13.441 45 VAL B C 1
ATOM 1694 O O . VAL B 1 19 ? -57.800 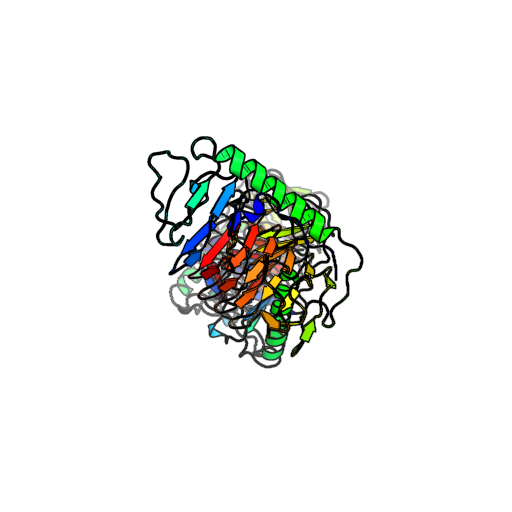-8.579 18.861 1.000 14.347 45 VAL B O 1
ATOM 1698 N N . ILE B 1 20 ? -59.285 -9.642 20.166 1.000 12.371 46 ILE B N 1
ATOM 1699 C CA . ILE B 1 20 ? -58.339 -9.787 21.311 1.000 12.267 46 ILE B CA 1
ATOM 1700 C C . ILE B 1 20 ? -58.501 -11.182 21.873 1.000 12.998 46 ILE B C 1
ATOM 1701 O O . ILE B 1 20 ? -59.641 -11.532 22.187 1.000 12.241 46 ILE B O 1
ATOM 1706 N N . LEU B 1 21 ? -57.398 -11.918 21.956 1.000 11.409 47 LEU B N 1
ATOM 1707 C CA . LEU B 1 21 ? -57.372 -13.228 22.629 1.000 12.240 47 LEU B CA 1
ATOM 1708 C C . LEU B 1 21 ? -56.170 -13.221 23.574 1.000 11.725 47 LEU B C 1
ATOM 1709 O O . LEU B 1 21 ? -55.064 -12.786 23.147 1.000 12.051 47 LEU B O 1
ATOM 1714 N N . ALA B 1 22 ? -56.409 -13.600 24.826 1.000 11.248 48 ALA B N 1
ATOM 1715 C CA . ALA B 1 22 ? -55.335 -13.580 25.839 1.000 10.988 48 ALA B CA 1
ATOM 1716 C C . ALA B 1 22 ? -55.454 -14.811 26.728 1.000 12.364 48 ALA B C 1
ATOM 1717 O O . ALA B 1 22 ? -56.598 -15.276 27.007 1.000 14.082 48 ALA B O 1
ATOM 1719 N N . LYS B 1 23 ? -54.316 -15.318 27.176 1.000 12.195 49 LYS B N 1
ATOM 1720 C CA . LYS B 1 23 ? -54.286 -16.514 28.052 1.000 12.766 49 LYS B CA 1
ATOM 1721 C C . LYS B 1 23 ? -54.479 -16.137 29.527 1.000 12.849 49 LYS B C 1
ATOM 1722 O O . LYS B 1 23 ? -55.016 -16.971 30.306 1.000 13.123 49 LYS B O 1
ATOM 1728 N N . SER B 1 24 ? -54.072 -14.950 29.946 1.000 13.805 50 SER B N 1
ATOM 1729 C CA . SER B 1 24 ? -54.050 -14.630 31.391 1.000 15.140 50 SER B CA 1
ATOM 1730 C C . SER B 1 24 ? -54.795 -13.329 31.706 1.000 15.585 50 SER B C 1
ATOM 1731 O O . SER B 1 24 ? -54.724 -12.870 32.846 1.000 13.700 50 SER B O 1
ATOM 1734 N N . GLY B 1 25 ? -55.578 -12.807 30.774 1.000 12.954 51 GLY B N 1
ATOM 1735 C CA . GLY B 1 25 ? -56.513 -11.729 31.122 1.000 13.489 51 GLY B CA 1
ATOM 1736 C C . GLY B 1 25 ? -56.560 -10.631 30.082 1.000 12.287 51 GLY B C 1
ATOM 1737 O O . GLY B 1 25 ? -55.642 -10.472 29.316 1.000 12.318 51 GLY B O 1
ATOM 1738 N N . ILE B 1 26 ? -57.616 -9.828 30.147 1.000 12.031 52 ILE B N 1
ATOM 1739 C CA . ILE B 1 26 ? -57.777 -8.563 29.391 1.000 11.779 52 ILE B CA 1
ATOM 1740 C C . ILE B 1 26 ? -58.332 -7.580 30.396 1.000 12.106 52 ILE B C 1
ATOM 1741 O O . ILE B 1 26 ? -59.399 -7.848 30.932 1.000 11.502 52 ILE B O 1
ATOM 1746 N N . SER B 1 27 ? -57.626 -6.478 30.612 1.000 12.311 53 SER B N 1
ATOM 1747 C CA . SER B 1 27 ? -58.087 -5.435 31.535 1.000 12.291 53 SER B CA 1
ATOM 1748 C C . SER B 1 27 ? -58.386 -4.183 30.707 1.000 12.725 53 SER B C 1
ATOM 1749 O O . SER B 1 27 ? -57.682 -3.906 29.700 1.000 13.464 53 SER B O 1
ATOM 1752 N N . THR B 1 28 ? -59.361 -3.411 31.148 1.000 12.538 54 THR B N 1
ATOM 1753 C CA . THR B 1 28 ? -59.698 -2.120 30.516 1.000 13.575 54 THR B CA 1
ATOM 1754 C C . THR B 1 28 ? -60.080 -1.101 31.583 1.000 14.216 54 THR B C 1
ATOM 1755 O O . THR B 1 28 ? -60.667 -1.453 32.653 1.000 14.236 54 THR B O 1
ATOM 1759 N N . SER B 1 29 ? -59.641 0.125 31.342 1.000 13.310 55 SER B N 1
ATOM 1760 C CA . SER B 1 29 ? -60.197 1.312 32.024 1.000 14.222 55 SER B CA 1
ATOM 1761 C C . SER B 1 29 ? -60.213 2.439 30.980 1.000 13.577 55 SER B C 1
ATOM 1762 O O . SER B 1 29 ? -59.632 2.271 29.875 1.000 12.186 55 SER B O 1
ATOM 1765 N N . GLY B 1 30 ? -60.962 3.498 31.249 1.000 12.481 56 GLY B N 1
ATOM 1766 C CA . GLY B 1 30 ? -61.123 4.583 30.257 1.000 13.611 56 GLY B CA 1
ATOM 1767 C C . GLY B 1 30 ? -62.083 4.213 29.126 1.000 14.273 56 GLY B C 1
ATOM 1768 O O . GLY B 1 30 ? -62.696 3.134 29.160 1.000 13.705 56 GLY B O 1
ATOM 1769 N N . ALA B 1 31 ? -62.186 5.080 28.121 1.000 14.080 57 ALA B N 1
ATOM 1770 C CA . ALA B 1 31 ? -63.187 4.968 27.045 1.000 15.431 57 ALA B CA 1
ATOM 1771 C C . ALA B 1 31 ? -62.628 4.060 25.939 1.000 14.721 57 ALA B C 1
ATOM 1772 O O . ALA B 1 31 ? -62.187 4.519 24.868 1.000 16.483 57 ALA B O 1
ATOM 1774 N N . THR B 1 32 ? -62.561 2.769 26.216 1.000 13.161 58 THR B N 1
ATOM 1775 C CA . THR B 1 32 ? -62.018 1.761 25.276 1.000 12.407 58 THR B CA 1
ATOM 1776 C C . THR B 1 32 ? -63.111 1.392 24.253 1.000 13.177 58 THR B C 1
ATOM 1777 O O . THR B 1 32 ? -64.309 1.385 24.643 1.000 13.586 58 THR B O 1
ATOM 1781 N N . HIS B 1 33 ? -62.746 1.165 22.989 1.000 12.699 59 HIS B N 1
ATOM 1782 C CA . HIS B 1 33 ? -63.663 0.721 21.913 1.000 13.206 59 HIS B CA 1
ATOM 1783 C C . HIS B 1 33 ? -63.073 -0.468 21.203 1.000 13.066 59 HIS B C 1
ATOM 1784 O O . HIS B 1 33 ? -61.993 -0.325 20.606 1.000 15.844 59 HIS B O 1
ATOM 1791 N N . VAL B 1 34 ? -63.711 -1.637 21.325 1.000 12.337 60 VAL B N 1
ATOM 1792 C CA . VAL B 1 34 ? -63.236 -2.854 20.644 1.000 13.019 60 VAL B CA 1
ATOM 1793 C C . VAL B 1 34 ? -64.302 -3.256 19.629 1.000 14.572 60 VAL B C 1
ATOM 1794 O O . VAL B 1 34 ? -65.446 -3.400 20.041 1.000 16.553 60 VAL B O 1
ATOM 1798 N N . THR B 1 35 ? -63.928 -3.432 18.371 1.000 15.388 61 THR B N 1
ATOM 1799 C CA . THR B 1 35 ? -64.867 -3.934 17.328 1.000 16.206 61 THR B CA 1
ATOM 1800 C C . THR B 1 35 ? -64.414 -5.347 16.964 1.000 18.903 61 THR B C 1
ATOM 1801 O O . THR B 1 35 ? -63.297 -5.538 16.382 1.000 24.946 61 THR B O 1
ATOM 1805 N N . GLY B 1 36 ? -65.128 -6.315 17.503 1.000 16.792 62 GLY B N 1
ATOM 1806 C CA . GLY B 1 36 ? -64.880 -7.735 17.301 1.000 15.240 62 GLY B CA 1
ATOM 1807 C C . GLY B 1 36 ? -65.137 -8.462 18.617 1.000 15.026 62 GLY B C 1
ATOM 1808 O O . GLY B 1 36 ? -65.495 -7.808 19.592 1.000 16.138 62 GLY B O 1
ATOM 1809 N N . ASP B 1 37 ? -64.805 -9.729 18.654 1.000 14.421 63 ASP B N 1
ATOM 1810 C CA . ASP B 1 37 ? -64.972 -10.582 19.849 1.000 13.310 63 ASP B CA 1
ATOM 1811 C C . ASP B 1 37 ? -63.662 -10.618 20.628 1.000 12.186 63 ASP B C 1
ATOM 1812 O O . ASP B 1 37 ? -62.569 -10.490 20.015 1.000 12.293 63 ASP B O 1
ATOM 1817 N N . ILE B 1 38 ? -63.763 -10.797 21.942 1.000 11.389 64 ILE B N 1
ATOM 1818 C CA . ILE B 1 38 ? -62.583 -10.962 22.819 1.000 11.928 64 ILE B CA 1
ATOM 1819 C C . ILE B 1 38 ? -62.761 -12.232 23.649 1.000 12.198 64 ILE B C 1
ATOM 1820 O O . ILE B 1 38 ? -63.898 -12.595 23.954 1.000 13.484 64 ILE B O 1
ATOM 1825 N N . GLY B 1 39 ? -61.643 -12.836 24.025 1.000 11.681 65 GLY B N 1
ATOM 1826 C CA . GLY B 1 39 ? -61.657 -14.124 24.721 1.000 12.162 65 GLY B CA 1
ATOM 1827 C C . GLY B 1 39 ? -60.487 -14.253 25.655 1.000 12.950 65 GLY B C 1
ATOM 1828 O O . GLY B 1 39 ? -59.402 -13.732 25.338 1.000 12.716 65 GLY B O 1
ATOM 1829 N N . VAL B 1 40 ? -60.717 -14.891 26.802 1.000 12.046 66 VAL B N 1
ATOM 1830 C CA . VAL B 1 40 ? -59.622 -15.252 27.742 1.000 11.979 66 VAL B CA 1
ATOM 1831 C C . VAL B 1 40 ? -59.714 -16.741 28.011 1.000 12.615 66 VAL B C 1
ATOM 1832 O O . VAL B 1 40 ? -60.822 -17.246 28.266 1.000 13.063 66 VAL B O 1
ATOM 1836 N N . SER B 1 41 ? -58.569 -17.392 27.965 1.000 12.936 67 SER B N 1
ATOM 1837 C CA . SER B 1 41 ? -58.482 -18.845 28.231 1.000 13.378 67 SER B CA 1
ATOM 1838 C C . SER B 1 41 ? -57.024 -19.226 28.323 1.000 12.790 67 SER B C 1
ATOM 1839 O O . SER B 1 41 ? -56.253 -18.800 27.464 1.000 12.567 67 SER B O 1
ATOM 1842 N N . PRO B 1 42 ? -56.597 -20.036 29.323 1.000 12.914 68 PRO B N 1
ATOM 1843 C CA . PRO B 1 42 ? -57.500 -20.785 30.201 1.000 15.039 68 PRO B CA 1
ATOM 1844 C C . PRO B 1 42 ? -58.031 -20.082 31.454 1.000 14.207 68 PRO B C 1
ATOM 1845 O O . PRO B 1 42 ? -58.841 -20.674 32.191 1.000 14.613 68 PRO B O 1
ATOM 1849 N N . ILE B 1 43 ? -57.621 -18.837 31.664 1.000 14.456 69 ILE B N 1
ATOM 1850 C CA . ILE B 1 43 ? -58.088 -18.067 32.845 1.000 14.394 69 ILE B CA 1
ATOM 1851 C C . ILE B 1 43 ? -59.616 -17.933 32.763 1.000 14.338 69 ILE B C 1
ATOM 1852 O O . ILE B 1 43 ? -60.208 -17.902 31.648 1.000 15.157 69 ILE B O 1
ATOM 1857 N N . ASP B 1 44 ? -60.251 -17.913 33.924 1.000 14.648 70 ASP B N 1
ATOM 1858 C CA . ASP B 1 44 ? -61.728 -17.804 34.062 1.000 15.864 70 ASP B CA 1
ATOM 1859 C C . ASP B 1 44 ? -62.143 -16.342 33.864 1.000 15.992 70 ASP B C 1
ATOM 1860 O O . ASP B 1 44 ? -61.259 -15.480 33.645 1.000 16.858 70 ASP B O 1
ATOM 1865 N N . ARG B 1 45 ? -63.424 -16.063 34.056 1.000 15.895 71 ARG B N 1
ATOM 1866 C CA . ARG B 1 45 ? -64.010 -14.740 33.745 1.000 14.521 71 ARG B CA 1
ATOM 1867 C C . ARG B 1 45 ? -63.390 -13.644 34.607 1.000 14.604 71 ARG B C 1
ATOM 1868 O O . ARG B 1 45 ? -63.527 -12.470 34.177 1.000 14.339 71 ARG B O 1
ATOM 1876 N N . THR B 1 46 ? -62.788 -13.938 35.765 1.000 13.548 72 THR B N 1
ATOM 1877 C CA . THR B 1 46 ? -62.162 -12.842 36.558 1.000 14.581 72 THR B CA 1
ATOM 1878 C C . THR B 1 46 ? -60.900 -12.339 35.835 1.000 14.508 72 THR B C 1
ATOM 1879 O O . THR B 1 46 ? -60.435 -11.268 36.195 1.000 13.383 72 THR B O 1
ATOM 1883 N N . GLY B 1 47 ? -60.463 -13.008 34.769 1.000 13.542 73 GLY B N 1
ATOM 1884 C CA . GLY B 1 47 ? -59.393 -12.519 33.897 1.000 13.816 73 GLY B CA 1
ATOM 1885 C C . GLY B 1 47 ? -59.884 -11.336 33.041 1.000 14.190 73 GLY B C 1
ATOM 1886 O O . GLY B 1 47 ? -59.012 -10.582 32.542 1.000 14.534 73 GLY B O 1
ATOM 1887 N N . LEU B 1 48 ? -61.206 -11.151 32.934 1.000 13.683 74 LEU B N 1
ATOM 1888 C CA . LEU B 1 48 ? -61.812 -9.966 32.273 1.000 12.643 74 LEU B CA 1
ATOM 1889 C C . LEU B 1 48 ? -61.995 -8.916 33.366 1.000 13.317 74 LEU B C 1
ATOM 1890 O O . LEU B 1 48 ? -62.772 -9.178 34.276 1.000 13.863 74 LEU B O 1
ATOM 1895 N N . THR B 1 49 ? -61.225 -7.825 33.338 1.000 12.612 75 THR B N 1
ATOM 1896 C CA . THR B 1 49 ? -61.259 -6.783 34.376 1.000 13.115 75 THR B CA 1
ATOM 1897 C C . THR B 1 49 ? -61.720 -5.478 33.736 1.000 13.595 75 THR B C 1
ATOM 1898 O O . THR B 1 49 ? -61.107 -5.056 32.701 1.000 13.277 75 THR B O 1
ATOM 1902 N N . GLY B 1 50 ? -62.757 -4.885 34.316 1.000 12.866 76 GLY B N 1
ATOM 1903 C CA . GLY B 1 50 ? -63.167 -3.503 33.994 1.000 12.101 76 GLY B CA 1
ATOM 1904 C C . GLY B 1 50 ? -64.207 -3.453 32.916 1.000 12.423 76 GLY B C 1
ATOM 1905 O O . GLY B 1 50 ? -64.631 -2.360 32.550 1.000 10.884 76 GLY B O 1
ATOM 1906 N N . PHE B 1 51 ? -64.752 -4.587 32.490 1.000 11.881 77 PHE B N 1
ATOM 1907 C CA . PHE B 1 51 ? -65.732 -4.597 31.371 1.000 12.519 77 PHE B CA 1
ATOM 1908 C C . PHE B 1 51 ? -67.169 -4.316 31.837 1.000 13.670 77 PHE B C 1
ATOM 1909 O O . PHE B 1 51 ? -67.957 -3.992 30.961 1.000 12.956 77 PHE B O 1
ATOM 1917 N N . SER B 1 52 ? -67.540 -4.446 33.116 1.000 13.013 78 SER B N 1
ATOM 1918 C CA . SER B 1 52 ? -68.958 -4.313 33.556 1.000 15.548 78 SER B CA 1
ATOM 1919 C C . SER B 1 52 ? -69.865 -5.140 32.663 1.000 15.691 78 SER B C 1
ATOM 1920 O O . SER B 1 52 ? -70.868 -4.580 32.130 1.000 13.711 78 SER B O 1
ATOM 1923 N N . GLU B 1 53 ? -69.487 -6.397 32.422 1.000 14.456 79 GLU B N 1
ATOM 1924 C CA . GLU B 1 53 ? -70.136 -7.195 31.376 1.000 14.708 79 GLU B CA 1
ATOM 1925 C C . GLU B 1 53 ? -71.425 -7.821 31.912 1.000 15.825 79 GLU B C 1
ATOM 1926 O O . GLU B 1 53 ? -71.532 -8.035 33.131 1.000 15.542 79 GLU B O 1
ATOM 1932 N N . THR B 1 54 ? -72.369 -8.002 31.000 1.000 14.816 80 THR B N 1
ATOM 1933 C CA . THR B 1 54 ? -73.669 -8.664 31.224 1.000 16.319 80 THR B CA 1
ATOM 1934 C C . THR B 1 54 ? -73.666 -10.039 30.557 1.000 15.146 80 THR B C 1
ATOM 1935 O O . THR B 1 54 ? -73.547 -10.099 29.339 1.000 13.796 80 THR B O 1
ATOM 1939 N N . MET B 1 55 ? -73.849 -11.108 31.331 1.000 15.160 81 MET B N 1
ATOM 1940 C CA . MET B 1 55 ? -73.988 -12.471 30.753 1.000 15.749 81 MET B CA 1
ATOM 1941 C C . MET B 1 55 ? -75.235 -12.549 29.878 1.000 16.301 81 MET B C 1
ATOM 1942 O O . MET B 1 55 ? -76.293 -12.055 30.285 1.000 16.632 81 MET B O 1
ATOM 1947 N N . ASP B 1 56 ? -75.099 -13.126 28.690 1.000 16.572 82 ASP B N 1
ATOM 1948 C CA . ASP B 1 56 ? -76.245 -13.623 27.893 1.000 18.764 82 ASP B CA 1
ATOM 1949 C C . ASP B 1 56 ? -76.993 -14.653 28.740 1.000 19.057 82 ASP B C 1
ATOM 1950 O O . ASP B 1 56 ? -76.371 -15.385 29.502 1.000 18.505 82 ASP B O 1
ATOM 1955 N N . PRO B 1 57 ? -78.337 -14.745 28.666 1.000 21.038 83 PRO B N 1
ATOM 1956 C CA . PRO B 1 57 ? -79.065 -15.778 29.419 1.000 22.975 83 PRO B CA 1
ATOM 1957 C C . PRO B 1 57 ? -78.530 -17.192 29.153 1.000 22.386 83 PRO B C 1
ATOM 1958 O O . PRO B 1 57 ? -78.620 -17.998 30.071 1.000 23.064 83 PRO B O 1
ATOM 1962 N N . SER B 1 58 ? -77.926 -17.445 27.976 1.000 21.662 84 SER B N 1
ATOM 1963 C CA . SER B 1 58 ? -77.322 -18.759 27.602 1.000 20.413 84 SER B CA 1
ATOM 1964 C C . SER B 1 58 ? -76.122 -19.092 28.501 1.000 20.719 84 SER B C 1
ATOM 1965 O O . SER B 1 58 ? -75.696 -20.269 28.549 1.000 19.828 84 SER B O 1
ATOM 1968 N N . ASN B 1 59 ? -75.485 -18.060 29.052 1.000 18.111 85 ASN B N 1
ATOM 1969 C CA . ASN B 1 59 ? -74.227 -18.114 29.854 1.000 17.976 85 ASN B CA 1
ATOM 1970 C C . ASN B 1 59 ? -73.028 -18.520 28.997 1.000 15.785 85 ASN B C 1
ATOM 1971 O O . ASN B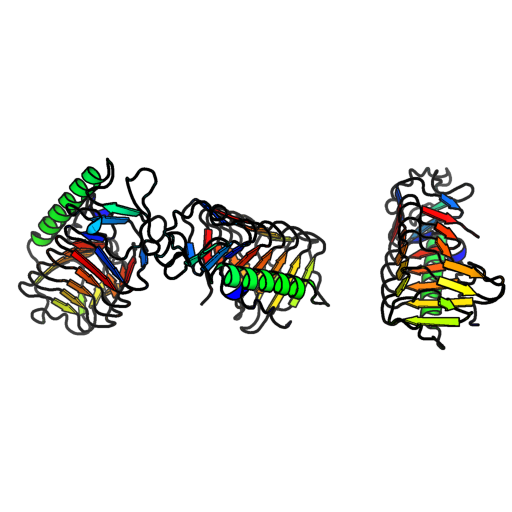 1 59 ? -72.019 -18.867 29.575 1.000 14.698 85 ASN B O 1
ATOM 1976 N N . THR B 1 60 ? -73.123 -18.430 27.674 1.000 15.365 86 THR B N 1
ATOM 1977 C CA . THR B 1 60 ? -72.024 -18.785 26.744 1.000 15.411 86 THR B CA 1
ATOM 1978 C C . THR B 1 60 ? -71.154 -17.581 26.393 1.000 14.067 86 THR B C 1
ATOM 1979 O O . THR B 1 60 ? -70.053 -17.799 25.859 1.000 15.370 86 THR B O 1
ATOM 1983 N N . PHE B 1 61 ? -71.623 -16.376 26.664 1.000 14.066 87 PHE B N 1
ATOM 1984 C CA . PHE B 1 61 ? -70.890 -15.137 26.305 1.000 13.330 87 PHE B CA 1
ATOM 1985 C C . PHE B 1 61 ? -71.469 -14.004 27.126 1.000 12.759 87 PHE B C 1
ATOM 1986 O O . PHE B 1 61 ? -72.541 -14.129 27.744 1.000 11.599 87 PHE B O 1
ATOM 1994 N N . SER B 1 62 ? -70.755 -12.890 27.157 1.000 13.837 88 SER B N 1
ATOM 1995 C CA . SER B 1 62 ? -71.243 -11.656 27.779 1.000 13.214 88 SER B CA 1
ATOM 1996 C C . SER B 1 62 ? -71.106 -10.505 26.766 1.000 13.324 88 SER B C 1
ATOM 1997 O O . SER B 1 62 ? -70.471 -10.683 25.680 1.000 13.727 88 SER B O 1
ATOM 2000 N N . THR B 1 63 ? -71.690 -9.366 27.108 1.000 13.532 89 THR B N 1
ATOM 2001 C CA . THR B 1 63 ? -71.554 -8.116 26.323 1.000 12.502 89 THR B CA 1
ATOM 2002 C C . THR B 1 63 ? -71.132 -6.981 27.282 1.000 12.693 89 THR B C 1
ATOM 2003 O O . THR B 1 63 ? -71.359 -7.061 28.504 1.000 13.237 89 THR B O 1
ATOM 2007 N N . SER B 1 64 ? -70.609 -5.901 26.719 1.000 12.319 90 SER B N 1
ATOM 2008 C CA . SER B 1 64 ? -70.011 -4.778 27.466 1.000 11.495 90 SER B CA 1
ATOM 2009 C C . SER B 1 64 ? -70.067 -3.533 26.581 1.000 11.514 90 SER B C 1
ATOM 2010 O O . SER B 1 64 ? -69.936 -3.675 25.358 1.000 11.668 90 SER B O 1
ATOM 2013 N N . THR B 1 65 ? -70.211 -2.380 27.203 1.000 12.580 91 THR B N 1
ATOM 2014 C CA . THR B 1 65 ? -70.070 -1.051 26.522 1.000 12.324 91 THR B CA 1
ATOM 2015 C C . THR B 1 65 ? -68.745 -1.022 25.730 1.000 13.485 91 THR B C 1
ATOM 2016 O O . THR B 1 65 ? -68.674 -0.351 24.661 1.000 12.611 91 THR B O 1
ATOM 2020 N N . TYR B 1 66 ? -67.676 -1.633 26.252 1.000 12.938 92 TYR B N 1
ATOM 2021 C CA . TYR B 1 66 ? -66.321 -1.485 25.663 1.000 12.906 92 TYR B CA 1
ATOM 2022 C C . TYR B 1 66 ? -66.147 -2.358 24.430 1.000 13.727 92 TYR B C 1
ATOM 2023 O O . TYR B 1 66 ? -65.200 -2.149 23.707 1.000 13.352 92 TYR B O 1
ATOM 2032 N N . VAL B 1 67 ? -66.991 -3.367 24.250 1.000 12.765 93 VAL B N 1
ATOM 2033 C CA . VAL B 1 67 ? -66.995 -4.213 23.042 1.000 13.485 93 VAL B CA 1
ATOM 2034 C C . VAL B 1 67 ? -68.235 -3.848 22.228 1.000 14.870 93 VAL B C 1
ATOM 2035 O O . VAL B 1 67 ? -69.362 -4.196 22.595 1.000 13.572 93 VAL B O 1
ATOM 2039 N N . VAL B 1 68 ? -68.013 -3.106 21.158 1.000 15.082 94 VAL B N 1
ATOM 2040 C CA . VAL B 1 68 ? -69.119 -2.515 20.368 1.000 15.230 94 VAL B CA 1
ATOM 2041 C C . VAL B 1 68 ? -69.975 -3.627 19.753 1.000 14.893 94 VAL B C 1
ATOM 2042 O O . VAL B 1 68 ? -69.448 -4.609 19.180 1.000 13.553 94 VAL B O 1
ATOM 2046 N N . ALA B 1 69 ? -71.289 -3.487 19.873 1.000 15.661 95 ALA B N 1
ATOM 2047 C CA . ALA B 1 69 ? -72.272 -4.439 19.326 1.000 17.444 95 ALA B CA 1
ATOM 2048 C C . ALA B 1 69 ? -71.924 -4.649 17.859 1.000 18.011 95 ALA B C 1
ATOM 2049 O O . ALA B 1 69 ? -71.609 -3.664 17.170 1.000 18.483 95 ALA B O 1
ATOM 2051 N N . PRO B 1 70 ? -71.985 -5.882 17.315 1.000 17.788 96 PRO B N 1
ATOM 2052 C CA . PRO B 1 70 ? -72.389 -7.086 18.037 1.000 17.107 96 PRO B CA 1
ATOM 2053 C C . PRO B 1 70 ? -71.271 -7.927 18.673 1.000 15.543 96 PRO B C 1
ATOM 2054 O O . PRO B 1 70 ? -71.471 -9.099 18.889 1.000 16.586 96 PRO B O 1
ATOM 2058 N N . GLY B 1 71 ? -70.112 -7.324 18.955 1.000 15.002 97 GLY B N 1
ATOM 2059 C CA . GLY B 1 71 ? -68.967 -8.043 19.542 1.000 14.275 97 GLY B CA 1
ATOM 2060 C C . GLY B 1 71 ? -69.356 -8.651 20.900 1.000 12.399 97 GLY B C 1
ATOM 2061 O O . GLY B 1 71 ? -70.195 -8.060 21.606 1.000 12.983 97 GLY B O 1
ATOM 2062 N N . LYS B 1 72 ? -68.761 -9.806 21.217 1.000 13.027 98 LYS B N 1
ATOM 2063 C CA . LYS B 1 72 ? -69.055 -10.597 22.418 1.000 13.143 98 LYS B CA 1
ATOM 2064 C C . LYS B 1 72 ? -67.764 -10.945 23.154 1.000 12.159 98 LYS B C 1
ATOM 2065 O O . LYS B 1 72 ? -66.683 -11.046 22.517 1.000 12.994 98 LYS B O 1
ATOM 2071 N N . LEU B 1 73 ? -67.904 -11.115 24.464 1.000 12.196 99 LEU B N 1
ATOM 2072 C CA . LEU B 1 73 ? -66.807 -11.596 25.333 1.000 12.666 99 LEU B CA 1
ATOM 2073 C C . LEU B 1 73 ? -67.007 -13.074 25.660 1.000 12.236 99 LEU B C 1
ATOM 2074 O O . LEU B 1 73 ? -68.146 -13.488 26.006 1.000 12.225 99 LEU B O 1
ATOM 2079 N N . TYR B 1 74 ? -65.888 -13.795 25.749 1.000 12.095 100 TYR B N 1
ATOM 2080 C CA . TYR B 1 74 ? -65.865 -15.247 26.023 1.000 12.427 100 TYR B CA 1
ATOM 2081 C C . TYR B 1 74 ? -64.799 -15.518 27.061 1.000 12.851 100 TYR B C 1
ATOM 2082 O O . TYR B 1 74 ? -63.737 -14.903 26.955 1.000 12.576 100 TYR B O 1
ATOM 2091 N N . ALA B 1 75 ? -65.084 -16.347 28.052 1.000 12.015 101 ALA B N 1
ATOM 2092 C CA . ALA B 1 75 ? -64.103 -16.731 29.083 1.000 13.109 101 ALA B CA 1
ATOM 2093 C C . ALA B 1 75 ? -64.185 -18.249 29.291 1.000 13.415 101 ALA B C 1
ATOM 2094 O O . ALA B 1 75 ? -65.264 -18.851 29.050 1.000 14.187 101 ALA B O 1
ATOM 2096 N N . ALA B 1 76 ? -63.104 -18.819 29.787 1.000 12.650 102 ALA B N 1
ATOM 2097 C CA . ALA B 1 76 ? -62.901 -20.276 29.902 1.000 13.377 102 ALA B CA 1
ATOM 2098 C C . ALA B 1 76 ? -63.958 -20.967 30.753 1.000 14.930 102 ALA B C 1
ATOM 2099 O O . ALA B 1 76 ? -64.183 -22.181 30.523 1.000 16.631 102 ALA B O 1
ATOM 2101 N N . ASP B 1 77 ? -64.582 -20.262 31.705 1.000 14.144 103 ASP B N 1
ATOM 2102 C CA . ASP B 1 77 ? -65.548 -20.880 32.638 1.000 15.377 103 ASP B CA 1
ATOM 2103 C C . ASP B 1 77 ? -66.978 -20.566 32.215 1.000 15.245 103 ASP B C 1
ATOM 2104 O O . ASP B 1 77 ? -67.910 -20.823 32.998 1.000 16.283 103 ASP B O 1
ATOM 2109 N N . TYR B 1 78 ? -67.179 -20.020 31.021 1.000 13.336 104 TYR B N 1
ATOM 2110 C CA . TYR B 1 78 ? -68.539 -19.844 30.486 1.000 13.101 104 TYR B CA 1
ATOM 2111 C C . TYR B 1 78 ? -69.108 -21.221 30.120 1.000 14.124 104 TYR B C 1
ATOM 2112 O O . TYR B 1 78 ? -68.370 -22.239 30.146 1.000 15.290 104 TYR B O 1
ATOM 2121 N N . ALA B 1 79 ? -70.403 -21.252 29.845 1.000 15.301 105 ALA B N 1
ATOM 2122 C CA . ALA B 1 79 ? -71.151 -22.484 29.501 1.000 16.673 105 ALA B CA 1
ATOM 2123 C C . ALA B 1 79 ? -70.579 -23.087 28.216 1.000 17.247 105 ALA B C 1
ATOM 2124 O O . ALA B 1 79 ? -70.231 -22.378 27.277 1.000 16.804 105 ALA B O 1
ATOM 2126 N N . ASP B 1 80 ? -70.588 -24.407 28.149 1.000 19.712 106 ASP B N 1
ATOM 2127 C CA . ASP B 1 80 ? -70.343 -25.134 26.884 1.000 19.591 106 ASP B CA 1
ATOM 2128 C C . ASP B 1 80 ? -71.259 -24.575 25.802 1.000 18.808 106 ASP B C 1
ATOM 2129 O O . ASP B 1 80 ? -72.439 -24.280 26.055 1.000 18.150 106 ASP B O 1
ATOM 2134 N N . PRO B 1 81 ? -70.790 -24.431 24.534 1.000 17.748 107 PRO B N 1
ATOM 2135 C CA . PRO B 1 81 ? -69.483 -24.914 24.081 1.000 18.604 107 PRO B CA 1
ATOM 2136 C C . PRO B 1 81 ? -68.319 -23.899 24.125 1.000 16.351 107 PRO B C 1
ATOM 2137 O O . PRO B 1 81 ? -67.297 -24.082 23.470 1.000 17.337 107 PRO B O 1
ATOM 2141 N N . THR B 1 82 ? -68.452 -22.855 24.919 1.000 15.192 108 THR B N 1
ATOM 2142 C CA . THR B 1 82 ? -67.458 -21.735 24.919 1.000 15.315 108 THR B CA 1
ATOM 2143 C C . THR B 1 82 ? -66.066 -22.202 25.336 1.000 15.410 108 THR B C 1
ATOM 2144 O O . THR B 1 82 ? -65.077 -21.778 24.706 1.000 14.396 108 THR B O 1
ATOM 2148 N N . PRO B 1 83 ? -65.890 -23.020 26.412 1.000 15.088 109 PRO B N 1
ATOM 2149 C CA . PRO B 1 83 ? -64.558 -23.451 26.824 1.000 16.653 109 PRO B CA 1
ATOM 2150 C C . PRO B 1 83 ? -63.826 -24.131 25.666 1.000 18.626 109 PRO B C 1
ATOM 2151 O O . PRO B 1 83 ? -62.673 -23.865 25.494 1.000 16.479 109 PRO B O 1
ATOM 2155 N N . ALA B 1 84 ? -64.506 -24.992 24.902 1.000 18.474 110 ALA B N 1
ATOM 2156 C CA . ALA B 1 84 ? -63.870 -25.720 23.773 1.000 19.337 110 ALA B CA 1
ATOM 2157 C C . ALA B 1 84 ? -63.556 -24.745 22.635 1.000 17.160 110 ALA B C 1
ATOM 2158 O O . ALA B 1 84 ? -62.461 -24.870 22.012 1.000 17.732 110 ALA B O 1
ATOM 2160 N N . LYS B 1 85 ? -64.443 -23.797 22.351 1.000 16.979 111 LYS B N 1
ATOM 2161 C CA . LYS B 1 85 ? -64.188 -22.705 21.375 1.000 17.020 111 LYS B CA 1
ATOM 2162 C C . LYS B 1 85 ? -62.867 -21.993 21.725 1.000 16.322 111 LYS B C 1
ATOM 2163 O O . LYS B 1 85 ? -61.992 -21.842 20.850 1.000 17.142 111 LYS B O 1
ATOM 2169 N N . LEU B 1 86 ? -62.714 -21.587 22.974 1.000 16.677 112 LEU B N 1
ATOM 2170 C CA . LEU B 1 86 ? -61.513 -20.848 23.433 1.000 16.175 112 LEU B CA 1
ATOM 2171 C C . LEU B 1 86 ? -60.264 -21.715 23.359 1.000 16.492 112 LEU B C 1
ATOM 2172 O O . LEU B 1 86 ? -59.247 -21.190 22.905 1.000 14.337 112 LEU B O 1
ATOM 2177 N N . THR B 1 87 ? -60.330 -22.979 23.795 1.000 16.697 113 THR B N 1
ATOM 2178 C CA . THR B 1 87 ? -59.152 -23.893 23.810 1.000 17.770 113 THR B CA 1
ATOM 2179 C C . THR B 1 87 ? -58.652 -24.009 22.365 1.000 17.165 113 THR B C 1
ATOM 2180 O O . THR B 1 87 ? -57.427 -23.875 22.119 1.000 15.790 113 THR B O 1
ATOM 2184 N N . THR B 1 88 ? -59.584 -24.214 21.434 1.000 16.615 114 THR B N 1
ATOM 2185 C CA . THR B 1 88 ? -59.260 -24.322 19.992 1.000 17.129 114 THR B CA 1
ATOM 2186 C C . THR B 1 88 ? -58.608 -23.020 19.502 1.000 15.126 114 THR B C 1
ATOM 2187 O O . THR B 1 88 ? -57.636 -23.109 18.727 1.000 15.865 114 THR B O 1
ATOM 2191 N N . ALA B 1 89 ? -59.157 -21.866 19.851 1.000 14.800 115 ALA B N 1
ATOM 2192 C CA . ALA B 1 89 ? -58.654 -20.555 19.389 1.000 14.629 115 ALA B CA 1
ATOM 2193 C C . ALA B 1 89 ? -57.253 -20.337 19.945 1.000 14.387 115 ALA B C 1
ATOM 2194 O O . ALA B 1 89 ? -56.366 -19.914 19.162 1.000 14.590 115 ALA B O 1
ATOM 2196 N N . VAL B 1 90 ? -57.050 -20.615 21.242 1.000 14.724 116 VAL B N 1
ATOM 2197 C CA . VAL B 1 90 ? -55.724 -20.405 21.871 1.000 15.878 116 VAL B CA 1
ATOM 2198 C C . VAL B 1 90 ? -54.693 -21.302 21.167 1.000 15.591 116 VAL B C 1
ATOM 2199 O O . VAL B 1 90 ? -53.615 -20.827 20.830 1.000 15.978 116 VAL B O 1
ATOM 2203 N N . SER B 1 91 ? -55.026 -22.558 20.919 1.000 16.243 117 SER B N 1
ATOM 2204 C CA . SER B 1 91 ? -54.105 -23.458 20.189 1.000 16.358 117 SER B CA 1
ATOM 2205 C C . SER B 1 91 ? -53.754 -22.890 18.810 1.000 14.687 117 SER B C 1
ATOM 2206 O O . SER B 1 91 ? -52.586 -23.004 18.421 1.000 14.920 117 SER B O 1
ATOM 2209 N N . ALA B 1 92 ? -54.729 -22.336 18.072 1.000 15.910 118 ALA B N 1
ATOM 2210 C CA . ALA B 1 92 ? -54.498 -21.742 16.742 1.000 14.535 118 ALA B CA 1
ATOM 2211 C C . ALA B 1 92 ? -53.594 -20.508 16.901 1.000 14.093 118 ALA B C 1
ATOM 2212 O O . ALA B 1 92 ? -52.746 -20.253 16.040 1.000 15.102 118 ALA B O 1
ATOM 2214 N N . MET B 1 93 ? -53.780 -19.754 17.976 1.000 13.852 119 MET B N 1
ATOM 2215 C CA . MET B 1 93 ? -52.912 -18.567 18.223 1.000 13.719 119 MET B CA 1
ATOM 2216 C C . MET B 1 93 ? -51.448 -19.035 18.377 1.000 14.282 119 MET B C 1
ATOM 2217 O O . MET B 1 93 ? -50.510 -18.438 17.766 1.000 14.243 119 MET B O 1
ATOM 2222 N N . GLU B 1 94 ? -51.239 -20.012 19.224 1.000 15.138 120 GLU B N 1
ATOM 2223 C CA . GLU B 1 94 ? -49.896 -20.605 19.464 1.000 17.228 120 GLU B CA 1
ATOM 2224 C C . GLU B 1 94 ? -49.281 -21.174 18.173 1.000 17.304 120 GLU B C 1
ATOM 2225 O O . GLU B 1 94 ? -48.078 -20.941 17.924 1.000 15.136 120 GLU B O 1
ATOM 2231 N N . ALA B 1 95 ? -50.056 -21.865 17.349 1.000 18.357 121 ALA B N 1
ATOM 2232 C CA . ALA B 1 95 ? -49.595 -22.381 16.033 1.000 18.874 121 ALA B CA 1
ATOM 2233 C C . ALA B 1 95 ? -49.124 -21.226 15.137 1.000 18.387 121 ALA B C 1
ATOM 2234 O O . ALA B 1 95 ? -48.067 -21.368 14.501 1.000 17.665 121 ALA B O 1
ATOM 2236 N N . ALA B 1 96 ? -49.892 -20.136 15.087 1.000 16.693 122 ALA B N 1
ATOM 2237 C CA . ALA B 1 96 ? -49.659 -18.947 14.239 1.000 16.329 122 ALA B CA 1
ATOM 2238 C C . ALA B 1 96 ? -48.400 -18.233 14.710 1.000 15.148 122 ALA B C 1
ATOM 2239 O O . ALA B 1 96 ? -47.576 -17.882 13.881 1.000 14.328 122 ALA B O 1
ATOM 2241 N N . TYR B 1 97 ? -48.227 -18.101 16.026 1.000 15.383 123 TYR B N 1
ATOM 2242 C CA . TYR B 1 97 ? -46.973 -17.586 16.634 1.000 14.755 123 TYR B CA 1
ATOM 2243 C C . TYR B 1 97 ? -45.759 -18.401 16.146 1.000 14.690 123 TYR B C 1
ATOM 2244 O O . TYR B 1 97 ? -44.759 -17.816 15.655 1.000 13.783 123 TYR B O 1
ATOM 2253 N N . THR B 1 98 ? -45.854 -19.718 16.173 1.000 17.549 124 THR B N 1
ATOM 2254 C CA . THR B 1 98 ? -44.706 -20.618 15.817 1.000 18.223 124 THR B CA 1
ATOM 2255 C C . THR B 1 98 ? -44.440 -20.472 14.312 1.000 18.137 124 THR B C 1
ATOM 2256 O O . THR B 1 98 ? -43.281 -20.325 13.928 1.000 18.593 124 THR B O 1
ATOM 2260 N N . ASP B 1 99 ? -45.486 -20.475 13.485 1.000 19.786 125 ASP B N 1
ATOM 2261 C CA . ASP B 1 99 ? -45.363 -20.280 12.012 1.000 20.294 125 ASP B CA 1
ATOM 2262 C C . ASP B 1 99 ? -44.617 -18.976 11.681 1.000 19.747 125 ASP B C 1
ATOM 2263 O O . ASP B 1 99 ? -43.597 -19.021 10.915 1.000 19.253 125 ASP B O 1
ATOM 2268 N N . ALA B 1 100 ? -45.098 -17.856 12.205 1.000 17.011 126 ALA B N 1
ATOM 2269 C CA . ALA B 1 100 ? -44.547 -16.501 11.986 1.000 17.213 126 ALA B CA 1
ATOM 2270 C C . ALA B 1 100 ? -43.085 -16.503 12.391 1.000 16.701 126 ALA B C 1
ATOM 2271 O O . ALA B 1 100 ? -42.283 -15.914 11.656 1.000 17.060 126 ALA B O 1
ATOM 2273 N N . GLY B 1 101 ? -42.781 -17.105 13.556 1.000 16.858 127 GLY B N 1
ATOM 2274 C CA . GLY B 1 101 ? -41.451 -17.118 14.154 1.000 19.896 127 GLY B CA 1
ATOM 2275 C C . GLY B 1 101 ? -40.516 -18.004 13.353 1.000 20.916 127 GLY B C 1
ATOM 2276 O O . GLY B 1 101 ? -39.315 -17.762 13.389 1.000 21.704 127 GLY B O 1
ATOM 2277 N N . GLY B 1 102 ? -41.056 -19.028 12.701 1.000 23.434 128 GLY B N 1
ATOM 2278 C CA . GLY B 1 102 ? -40.247 -20.061 12.018 1.000 24.013 128 GLY B CA 1
ATOM 2279 C C . GLY B 1 102 ? -39.888 -19.712 10.576 1.000 24.511 128 GLY B C 1
ATOM 2280 O O . GLY B 1 102 ? -39.079 -20.454 10.010 1.000 25.170 128 GLY B O 1
ATOM 2281 N N . ARG B 1 103 ? -40.480 -18.690 9.955 1.000 20.551 129 ARG B N 1
ATOM 2282 C CA . ARG B 1 103 ? -40.173 -18.333 8.545 1.000 21.028 129 ARG B CA 1
ATOM 2283 C C . ARG B 1 103 ? -38.664 -18.048 8.422 1.000 22.595 129 ARG B C 1
ATOM 2284 O O . ARG B 1 103 ? -38.040 -17.462 9.364 1.000 20.164 129 ARG B O 1
ATOM 2292 N N . THR B 1 104 ? -38.063 -18.537 7.343 1.000 23.609 130 THR B N 1
ATOM 2293 C CA . THR B 1 104 ? -36.602 -18.407 7.098 1.000 24.707 130 THR B CA 1
ATOM 2294 C C . THR B 1 104 ? -36.384 -17.214 6.158 1.000 23.586 130 THR B C 1
ATOM 2295 O O . THR B 1 104 ? -37.365 -16.724 5.577 1.000 24.415 130 THR B O 1
ATOM 2299 N N . GLY B 1 105 ? -35.140 -16.727 6.037 1.000 28.176 131 GLY B N 1
ATOM 2300 C CA . GLY B 1 105 ? -34.743 -15.650 5.100 1.000 27.302 131 GLY B CA 1
ATOM 2301 C C . GLY B 1 105 ? -35.071 -14.242 5.582 1.000 29.376 131 GLY B C 1
ATOM 2302 O O . GLY B 1 105 ? -35.064 -13.301 4.773 1.000 30.864 131 GLY B O 1
ATOM 2303 N N . GLY B 1 106 ? -35.452 -14.084 6.846 1.000 28.185 132 GLY B N 1
ATOM 2304 C CA . GLY B 1 106 ? -35.710 -12.749 7.418 1.000 25.747 132 GLY B CA 1
ATOM 2305 C C . GLY B 1 106 ? -34.561 -11.807 7.129 1.000 24.281 132 GLY B C 1
ATOM 2306 O O . GLY B 1 106 ? -33.393 -12.222 7.318 1.000 26.986 132 GLY B O 1
ATOM 2307 N N . LEU B 1 107 ? -34.903 -10.601 6.703 1.000 25.386 133 LEU B N 1
ATOM 2308 C CA . LEU B 1 107 ? -33.977 -9.507 6.333 1.000 25.822 133 LEU B CA 1
ATOM 2309 C C . LEU B 1 107 ? -33.657 -8.643 7.551 1.000 28.642 133 LEU B C 1
ATOM 2310 O O . LEU B 1 107 ? -34.501 -8.499 8.424 1.000 22.341 133 LEU B O 1
ATOM 2315 N N . SER B 1 108 ? -32.464 -8.059 7.535 1.000 28.287 134 SER B N 1
ATOM 2316 C CA . SER B 1 108 ? -31.971 -7.097 8.541 1.000 27.175 134 SER B CA 1
ATOM 2317 C C . SER B 1 108 ? -32.507 -5.728 8.207 1.000 26.230 134 SER B C 1
ATOM 2318 O O . SER B 1 108 ? -32.481 -5.374 7.043 1.000 33.144 134 SER B O 1
ATOM 2321 N N . VAL B 1 109 ? -32.891 -4.959 9.222 1.000 22.654 135 VAL B N 1
ATOM 2322 C CA . VAL B 1 109 ? -33.346 -3.554 9.074 1.000 21.786 135 VAL B CA 1
ATOM 2323 C C . VAL B 1 109 ? -32.344 -2.684 9.815 1.000 21.589 135 VAL B C 1
ATOM 2324 O O . VAL B 1 109 ? -32.006 -2.998 10.963 1.000 21.987 135 VAL B O 1
ATOM 2328 N N . PRO B 1 110 ? -31.820 -1.634 9.150 1.000 21.645 136 PRO B N 1
ATOM 2329 C CA . PRO B 1 110 ? -30.833 -0.743 9.755 1.000 22.099 136 PRO B CA 1
ATOM 2330 C C . PRO B 1 110 ? -31.293 -0.163 11.092 1.000 22.472 136 PRO B C 1
ATOM 2331 O O . PRO B 1 110 ? -32.477 0.086 11.265 1.000 20.651 136 PRO B O 1
ATOM 2335 N N . GLY B 1 111 ? -30.352 0.055 12.003 1.000 23.733 137 GLY B N 1
ATOM 2336 C CA . GLY B 1 111 ? -30.636 0.812 13.238 1.000 20.836 137 GLY B CA 1
ATOM 2337 C C . GLY B 1 111 ? -30.581 -0.054 14.478 1.000 19.618 137 GLY B C 1
ATOM 2338 O O . GLY B 1 111 ? -30.842 0.498 15.558 1.000 20.521 137 GLY B O 1
ATOM 2339 N N . ALA B 1 112 ? -30.155 -1.322 14.366 1.000 18.525 138 ALA B N 1
ATOM 2340 C CA . ALA B 1 112 ? -29.796 -2.173 15.524 1.000 21.024 138 ALA B CA 1
ATOM 2341 C C . ALA B 1 112 ? -30.976 -2.247 16.497 1.000 19.017 138 ALA B C 1
ATOM 2342 O O . ALA B 1 112 ? -30.751 -2.162 17.729 1.000 20.844 138 ALA B O 1
ATOM 2344 N N . GLY B 1 113 ? -32.195 -2.364 15.989 1.000 17.682 139 GLY B N 1
ATOM 2345 C CA . GLY B 1 113 ? -33.376 -2.478 16.884 1.000 17.594 139 GLY B CA 1
ATOM 2346 C C . GLY B 1 113 ? -34.170 -1.201 17.003 1.000 19.157 139 GLY B C 1
ATOM 2347 O O . GLY B 1 113 ? -35.223 -1.226 17.698 1.000 22.044 139 GLY B O 1
ATOM 2348 N N . THR B 1 114 ? -33.690 -0.102 16.421 1.000 17.261 140 THR B N 1
ATOM 2349 C CA . THR B 1 114 ? -34.464 1.145 16.267 1.000 18.108 140 THR B CA 1
ATOM 2350 C C . THR B 1 114 ? -34.916 1.235 14.809 1.000 17.537 140 THR B C 1
ATOM 2351 O O . THR B 1 114 ? -34.095 0.967 13.866 1.000 17.485 140 THR B O 1
ATOM 2355 N N . ILE B 1 115 ? -36.179 1.583 14.593 1.000 17.363 141 ILE B N 1
ATOM 2356 C CA . ILE B 1 115 ? -36.651 1.938 13.232 1.000 18.525 141 ILE B CA 1
ATOM 2357 C C . ILE B 1 115 ? -36.285 3.404 13.031 1.000 18.893 141 ILE B C 1
ATOM 2358 O O . ILE B 1 115 ? -36.795 4.247 13.770 1.000 18.147 141 ILE B O 1
ATOM 2363 N N . LEU B 1 116 ? -35.331 3.661 12.137 1.000 17.323 142 LEU B N 1
ATOM 2364 C CA . LEU B 1 116 ? -34.744 5.016 11.940 1.000 18.787 142 LEU B CA 1
ATOM 2365 C C . LEU B 1 116 ? -35.750 5.917 11.239 1.000 20.101 142 LEU B C 1
ATOM 2366 O O . LEU B 1 116 ? -36.707 5.415 10.646 1.000 18.082 142 LEU B O 1
ATOM 2371 N N . PRO B 1 117 ? -35.601 7.267 11.330 1.000 20.653 143 PRO B N 1
ATOM 2372 C CA . PRO B 1 117 ? -36.575 8.193 10.752 1.000 22.533 143 PRO B CA 1
ATOM 2373 C C . PRO B 1 117 ? -36.793 7.984 9.252 1.000 22.005 143 PRO B C 1
ATOM 2374 O O . PRO B 1 117 ? -35.851 7.600 8.567 1.000 20.964 143 PRO B O 1
ATOM 2378 N N . ALA B 1 118 ? -38.047 8.143 8.815 1.000 21.162 144 ALA B N 1
ATOM 2379 C CA . ALA B 1 118 ? -38.492 8.109 7.401 1.000 23.831 144 ALA B CA 1
ATOM 2380 C C . ALA B 1 118 ? -38.130 6.760 6.774 1.000 24.703 144 ALA B C 1
ATOM 2381 O O . ALA B 1 118 ? -37.521 6.705 5.708 1.000 23.091 144 ALA B O 1
ATOM 2383 N N . THR B 1 119 ? -38.520 5.671 7.416 1.000 21.745 145 THR B N 1
ATOM 2384 C CA . THR B 1 119 ? -38.257 4.310 6.923 1.000 22.029 145 THR B CA 1
ATOM 2385 C C . THR B 1 119 ? -39.532 3.829 6.247 1.000 22.493 145 THR B C 1
ATOM 2386 O O . THR B 1 119 ? -40.646 4.032 6.821 1.000 23.966 145 THR B O 1
ATOM 2390 N N . THR B 1 120 ? -39.382 3.227 5.082 1.000 22.620 146 THR B N 1
ATOM 2391 C CA . THR B 1 120 ? -40.483 2.547 4.370 1.000 22.769 146 THR B CA 1
ATOM 2392 C C . THR B 1 120 ? -40.031 1.131 4.102 1.000 24.004 146 THR B C 1
ATOM 2393 O O . THR B 1 120 ? -38.945 0.960 3.512 1.000 23.268 146 THR B O 1
ATOM 2397 N N . LEU B 1 121 ? -40.840 0.152 4.490 1.000 21.064 147 LEU B N 1
ATOM 2398 C CA . LEU B 1 121 ? -40.495 -1.264 4.276 1.000 22.248 147 LEU B CA 1
ATOM 2399 C C . LEU B 1 121 ? -41.477 -1.845 3.271 1.000 22.378 147 LEU B C 1
ATOM 2400 O O . LEU B 1 121 ? -42.709 -1.752 3.437 1.000 21.377 147 LEU B O 1
ATOM 2405 N N . PRO B 1 122 ? -40.947 -2.445 2.184 1.000 21.450 148 PRO B N 1
ATOM 2406 C CA . PRO B 1 122 ? -41.783 -3.196 1.250 1.000 20.923 148 PRO B CA 1
ATOM 2407 C C . PRO B 1 122 ? -42.091 -4.554 1.899 1.000 19.167 148 PRO B C 1
ATOM 2408 O O . PRO B 1 122 ? -41.479 -4.888 2.936 1.000 21.321 148 PRO B O 1
ATOM 2412 N N . ALA B 1 123 ? -42.972 -5.344 1.288 1.000 20.475 149 ALA B N 1
ATOM 2413 C CA . ALA B 1 123 ? -43.350 -6.698 1.755 1.000 20.261 149 ALA B CA 1
ATOM 2414 C C . ALA B 1 123 ? -42.111 -7.545 2.039 1.000 21.504 149 ALA B C 1
ATOM 2415 O O . ALA B 1 123 ? -41.091 -7.425 1.318 1.000 24.988 149 ALA B O 1
ATOM 2417 N N . GLY B 1 124 ? -42.185 -8.436 3.020 1.000 19.704 150 GLY B N 1
ATOM 2418 C CA . GLY B 1 124 ? -41.009 -9.228 3.385 1.000 20.872 150 GLY B CA 1
ATOM 2419 C C . GLY B 1 124 ? -41.126 -9.833 4.763 1.000 21.994 150 GLY B C 1
ATOM 2420 O O . GLY B 1 124 ? -42.118 -9.537 5.501 1.000 22.281 150 GLY B O 1
ATOM 2421 N N . VAL B 1 125 ? -40.175 -10.704 5.073 1.000 19.094 151 VAL B N 1
ATOM 2422 C CA . VAL B 1 125 ? -39.906 -11.175 6.456 1.000 19.290 151 VAL B CA 1
ATOM 2423 C C . VAL B 1 125 ? -38.743 -10.339 6.974 1.000 20.501 151 VAL B C 1
ATOM 2424 O O . VAL B 1 125 ? -37.714 -10.198 6.262 1.000 21.981 151 VAL B O 1
ATOM 2428 N N . TYR B 1 126 ? -38.898 -9.764 8.163 1.000 18.462 152 TYR B N 1
ATOM 2429 C CA . TYR B 1 126 ? -37.874 -8.899 8.806 1.000 17.885 152 TYR B CA 1
ATOM 2430 C C . TYR B 1 126 ? -37.610 -9.488 10.184 1.000 17.378 152 TYR B C 1
ATOM 2431 O O . TYR B 1 126 ? -38.591 -9.948 10.812 1.000 16.351 152 TYR B O 1
ATOM 2440 N N . THR B 1 127 ? -36.339 -9.545 10.598 1.000 17.422 153 THR B N 1
ATOM 2441 C CA . THR B 1 127 ? -35.894 -10.308 11.772 1.000 17.787 153 THR B CA 1
ATOM 2442 C C . THR B 1 127 ? -34.994 -9.420 12.631 1.000 17.685 153 THR B C 1
ATOM 2443 O O . THR B 1 127 ? -34.049 -8.776 12.097 1.000 16.632 153 THR B O 1
ATOM 2447 N N . TRP B 1 128 ? -35.265 -9.452 13.927 1.000 16.705 154 TRP B N 1
ATOM 2448 C CA . TRP B 1 128 ? -34.386 -8.882 14.985 1.000 15.435 154 TRP B CA 1
ATOM 2449 C C . TRP B 1 128 ? -34.204 -9.902 16.099 1.000 15.819 154 TRP B C 1
ATOM 2450 O O . TRP B 1 128 ? -35.217 -10.474 16.598 1.000 15.464 154 TRP B O 1
ATOM 2461 N N . SER B 1 129 ? -32.966 -10.034 16.571 1.000 15.186 155 SER B N 1
ATOM 2462 C CA . SER B 1 129 ? -32.584 -10.835 17.753 1.000 17.267 155 SER B CA 1
ATOM 2463 C C . SER B 1 129 ? -32.725 -9.975 19.023 1.000 16.748 155 SER B C 1
ATOM 2464 O O . SER B 1 129 ? -32.680 -10.519 20.122 1.000 17.013 155 SER B O 1
ATOM 2467 N N . THR B 1 130 ? -32.913 -8.670 18.846 1.000 16.533 156 THR B N 1
ATOM 2468 C CA . THR B 1 130 ? -33.147 -7.657 19.906 1.000 15.941 156 THR B CA 1
ATOM 2469 C C . THR B 1 130 ? -34.641 -7.345 20.004 1.000 16.663 156 THR B C 1
ATOM 2470 O O . THR B 1 130 ? -35.455 -8.023 19.333 1.000 14.964 156 THR B O 1
ATOM 2474 N N . GLY B 1 131 ? -34.967 -6.315 20.782 1.000 16.452 157 GLY B N 1
ATOM 2475 C CA . GLY B 1 131 ? -36.273 -5.661 20.677 1.000 16.751 157 GLY B CA 1
ATOM 2476 C C . GLY B 1 131 ? -36.279 -4.699 19.510 1.000 16.169 157 GLY B C 1
ATOM 2477 O O . GLY B 1 131 ? -35.212 -4.456 18.853 1.000 17.381 157 GLY B O 1
ATOM 2478 N N . VAL B 1 132 ? -37.441 -4.134 19.279 1.000 15.540 158 VAL B N 1
ATOM 2479 C CA . VAL B 1 132 ? -37.620 -3.080 18.257 1.000 16.556 158 VAL B CA 1
ATOM 2480 C C . VAL B 1 132 ? -38.332 -1.923 18.931 1.000 16.242 158 VAL B C 1
ATOM 2481 O O . VAL B 1 132 ? -39.284 -2.165 19.689 1.000 14.062 158 VAL B O 1
ATOM 2485 N N . THR B 1 133 ? -37.836 -0.727 18.667 1.000 16.778 159 THR B N 1
ATOM 2486 C CA . THR B 1 133 ? -38.481 0.528 19.077 1.000 17.801 159 THR B CA 1
ATOM 2487 C C . THR B 1 133 ? -38.779 1.349 17.822 1.000 17.520 159 THR B C 1
ATOM 2488 O O . THR B 1 133 ? -37.955 1.329 16.865 1.000 17.355 159 THR B O 1
ATOM 2492 N N . ILE B 1 134 ? -39.925 2.048 17.807 1.000 15.826 160 ILE B N 1
ATOM 2493 C CA . ILE B 1 134 ? -40.435 2.784 16.638 1.000 15.600 160 ILE B CA 1
ATOM 2494 C C . ILE B 1 134 ? -40.677 4.204 17.106 1.000 16.679 160 ILE B C 1
ATOM 2495 O O . ILE B 1 134 ? -41.806 4.590 17.409 1.000 16.269 160 ILE B O 1
ATOM 2500 N N . PRO B 1 135 ? -39.589 4.974 17.318 1.000 17.310 161 PRO B N 1
ATOM 2501 C CA . PRO B 1 135 ? -39.698 6.273 17.957 1.000 17.114 161 PRO B CA 1
ATOM 2502 C C . PRO B 1 135 ? -40.359 7.343 17.095 1.000 16.830 161 PRO B C 1
ATOM 2503 O O . PRO B 1 135 ? -40.780 8.335 17.697 1.000 17.038 161 PRO B O 1
ATOM 2507 N N . THR B 1 136 ? -40.389 7.188 15.771 1.000 16.383 162 THR B N 1
ATOM 2508 C CA . THR B 1 136 ? -40.957 8.216 14.871 1.000 16.377 162 THR B CA 1
ATOM 2509 C C . THR B 1 136 ? -41.981 7.625 13.912 1.000 18.198 162 THR B C 1
ATOM 2510 O O . THR B 1 136 ? -42.500 8.390 13.102 1.000 18.949 162 THR B O 1
ATOM 2514 N N . GLY B 1 137 ? -42.392 6.383 14.127 1.000 17.557 163 GLY B N 1
ATOM 2515 C CA . GLY B 1 137 ? -43.291 5.663 13.213 1.000 18.576 163 GLY B CA 1
ATOM 2516 C C . GLY B 1 137 ? -42.569 4.993 12.060 1.000 16.651 163 GLY B C 1
ATOM 2517 O O . GLY B 1 137 ? -41.305 4.974 12.011 1.000 17.349 163 GLY B O 1
ATOM 2518 N N . VAL B 1 138 ? -43.355 4.394 11.168 1.000 17.550 164 VAL B N 1
ATOM 2519 C CA . VAL B 1 138 ? -42.814 3.617 10.032 1.000 17.675 164 VAL B CA 1
ATOM 2520 C C . VAL B 1 138 ? -43.906 3.538 8.971 1.000 18.714 164 VAL B C 1
ATOM 2521 O O . VAL B 1 138 ? -45.091 3.620 9.332 1.000 18.767 164 VAL B O 1
ATOM 2525 N N . THR B 1 139 ? -43.508 3.407 7.703 1.000 16.220 165 THR B N 1
ATOM 2526 C CA . THR B 1 139 ? -44.440 3.228 6.581 1.000 17.782 165 THR B CA 1
ATOM 2527 C C . THR B 1 139 ? -44.215 1.838 6.006 1.000 17.779 165 THR B C 1
ATOM 2528 O O . THR B 1 139 ? -43.037 1.423 5.860 1.000 19.974 165 THR B O 1
ATOM 2532 N N . LEU B 1 140 ? -45.301 1.114 5.791 1.000 16.952 166 LEU B N 1
ATOM 2533 C CA . LEU B 1 140 ? -45.289 -0.167 5.057 1.000 19.119 166 LEU B CA 1
ATOM 2534 C C . LEU B 1 140 ? -45.958 0.093 3.713 1.000 20.820 166 LEU B C 1
ATOM 2535 O O . LEU B 1 140 ? -47.120 0.579 3.698 1.000 19.461 166 LEU B O 1
ATOM 2540 N N . GLU B 1 141 ? -45.217 -0.192 2.635 1.000 22.496 167 GLU B N 1
ATOM 2541 C CA . GLU B 1 141 ? -45.648 0.118 1.252 1.000 23.346 167 GLU B CA 1
ATOM 2542 C C . GLU B 1 141 ? -45.684 -1.160 0.423 1.000 20.511 167 GLU B C 1
ATOM 2543 O O . GLU B 1 141 ? -44.658 -1.878 0.339 1.000 21.354 167 GLU B O 1
ATOM 2549 N N . GLY B 1 142 ? -46.864 -1.462 -0.108 1.000 21.396 168 GLY B N 1
ATOM 2550 C CA . GLY B 1 142 ? -47.093 -2.597 -0.996 1.000 22.543 168 GLY B CA 1
ATOM 2551 C C . GLY B 1 142 ? -48.538 -2.683 -1.415 1.000 23.171 168 GLY B C 1
ATOM 2552 O O . GLY B 1 142 ? -49.353 -1.766 -1.104 1.000 25.619 168 GLY B O 1
ATOM 2553 N N . GLY B 1 143 ? -48.840 -3.750 -2.150 1.000 25.903 169 GLY B N 1
ATOM 2554 C CA . GLY B 1 143 ? -50.158 -3.964 -2.752 1.000 28.113 169 GLY B CA 1
ATOM 2555 C C . GLY B 1 143 ? -51.129 -4.650 -1.802 1.000 26.818 169 GLY B C 1
ATOM 2556 O O . GLY B 1 143 ? -50.768 -5.041 -0.683 1.000 24.800 169 GLY B O 1
ATOM 2557 N N . PRO B 1 144 ? -52.384 -4.850 -2.253 1.000 27.878 170 PRO B N 1
ATOM 2558 C CA . PRO B 1 144 ? -53.407 -5.512 -1.442 1.000 27.606 170 PRO B CA 1
ATOM 2559 C C . PRO B 1 144 ? -53.093 -6.954 -1.009 1.000 26.797 170 PRO B C 1
ATOM 2560 O O . PRO B 1 144 ? -53.693 -7.399 -0.046 1.000 27.376 170 PRO B O 1
ATOM 2564 N N . ASP B 1 145 ? -52.186 -7.662 -1.684 1.000 24.977 171 ASP B N 1
ATOM 2565 C CA . ASP B 1 145 ? -51.863 -9.078 -1.361 1.000 24.427 171 ASP B CA 1
ATOM 2566 C C . ASP B 1 145 ? -50.443 -9.214 -0.794 1.000 21.784 171 ASP B C 1
ATOM 2567 O O . ASP B 1 145 ? -50.051 -10.325 -0.440 1.000 22.077 171 ASP B O 1
ATOM 2572 N N . ASP B 1 146 ? -49.736 -8.105 -0.601 1.000 21.276 172 ASP B N 1
ATOM 2573 C CA . ASP B 1 146 ? -48.370 -8.052 -0.020 1.000 21.455 172 ASP B CA 1
ATOM 2574 C C . ASP B 1 146 ? -48.469 -8.370 1.479 1.000 19.852 172 ASP B C 1
ATOM 2575 O O . ASP B 1 146 ? -49.472 -7.978 2.094 1.000 19.261 172 ASP B O 1
ATOM 2580 N N . VAL B 1 147 ? -47.509 -9.137 1.981 1.000 18.875 173 VAL B N 1
ATOM 2581 C CA . VAL B 1 147 ? -47.485 -9.657 3.371 1.000 19.647 173 VAL B CA 1
ATOM 2582 C C . VAL B 1 147 ? -46.224 -9.155 4.068 1.000 18.190 173 VAL B C 1
ATOM 2583 O O . VAL B 1 147 ? -45.142 -9.137 3.452 1.000 16.933 173 VAL B O 1
ATOM 2587 N N . TRP B 1 148 ? -46.367 -8.745 5.321 1.000 17.066 174 TRP B N 1
ATOM 2588 C CA . TRP B 1 148 ? -45.226 -8.352 6.180 1.000 16.631 174 TRP B CA 1
ATOM 2589 C C . TRP B 1 148 ? -45.197 -9.294 7.378 1.000 15.951 174 TRP B C 1
ATOM 2590 O O . TRP B 1 148 ? -46.261 -9.453 7.986 1.000 15.845 174 TRP B O 1
ATOM 2601 N N . ILE B 1 149 ? -44.049 -9.902 7.686 1.000 15.595 175 ILE B N 1
ATOM 2602 C CA . ILE B 1 149 ? -43.851 -10.747 8.895 1.000 16.093 175 ILE B CA 1
ATOM 2603 C C . ILE B 1 149 ? -42.633 -10.194 9.642 1.000 16.443 175 ILE B C 1
ATOM 2604 O O . ILE B 1 149 ? -41.517 -10.197 9.079 1.000 15.878 175 ILE B O 1
ATOM 2609 N N . PHE B 1 150 ? -42.889 -9.653 10.826 1.000 14.997 176 PHE B N 1
ATOM 2610 C CA . PHE B 1 150 ? -41.834 -9.116 11.711 1.000 15.424 176 PHE B CA 1
ATOM 2611 C C . PHE B 1 150 ? -41.565 -10.146 12.801 1.000 15.726 176 PHE B C 1
ATOM 2612 O O . PHE B 1 150 ? -42.513 -10.584 13.485 1.000 17.522 176 PHE B O 1
ATOM 2620 N N . GLN B 1 151 ? -40.324 -10.593 12.872 1.000 15.022 177 GLN B N 1
ATOM 2621 C CA . GLN B 1 151 ? -39.827 -11.600 13.823 1.000 15.282 177 GLN B CA 1
ATOM 2622 C C . GLN B 1 151 ? -38.997 -10.829 14.848 1.000 15.864 177 GLN B C 1
ATOM 2623 O O . GLN B 1 151 ? -37.897 -10.394 14.487 1.000 17.630 177 GLN B O 1
ATOM 2629 N N . ILE B 1 152 ? -39.548 -10.631 16.041 1.000 14.279 178 ILE B N 1
ATOM 2630 C CA . ILE B 1 152 ? -38.898 -9.759 17.065 1.000 14.317 178 ILE B CA 1
ATOM 2631 C C . ILE B 1 152 ? -38.665 -10.614 18.294 1.000 13.996 178 ILE B C 1
ATOM 2632 O O . ILE B 1 152 ? -39.646 -10.935 18.961 1.000 13.337 178 ILE B O 1
ATOM 2637 N N . ALA B 1 153 ? -37.419 -10.914 18.614 1.000 13.134 179 ALA B N 1
ATOM 2638 C CA . ALA B 1 153 ? -37.114 -11.759 19.797 1.000 13.566 179 ALA B CA 1
ATOM 2639 C C . ALA B 1 153 ? -37.438 -11.008 21.091 1.000 13.544 179 ALA B C 1
ATOM 2640 O O . ALA B 1 153 ? -37.883 -11.653 22.040 1.000 14.539 179 ALA B O 1
ATOM 2642 N N . GLY B 1 154 ? -37.152 -9.708 21.128 1.000 15.398 180 GLY B N 1
ATOM 2643 C CA . GLY B 1 154 ? -37.302 -8.891 22.348 1.000 16.301 180 GLY B CA 1
ATOM 2644 C C . GLY B 1 154 ? -38.648 -8.177 22.414 1.000 15.556 180 GLY B C 1
ATOM 2645 O O . GLY B 1 154 ? -39.694 -8.693 21.917 1.000 14.888 180 GLY B O 1
ATOM 2646 N N . THR B 1 155 ? -38.632 -7.013 23.056 1.000 14.286 181 THR B N 1
ATOM 2647 C CA . THR B 1 155 ? -39.830 -6.160 23.235 1.000 12.650 181 THR B CA 1
ATOM 2648 C C . THR B 1 155 ? -40.165 -5.448 21.929 1.000 12.425 181 THR B C 1
ATOM 2649 O O . THR B 1 155 ? -39.315 -5.396 21.003 1.000 13.864 181 THR B O 1
ATOM 2653 N N . LEU B 1 156 ? -41.394 -4.935 21.825 1.000 12.717 182 LEU B N 1
ATOM 2654 C CA . LEU B 1 156 ? -41.814 -4.057 20.727 1.000 12.286 182 LEU B CA 1
ATOM 2655 C C . LEU B 1 156 ? -42.428 -2.833 21.377 1.000 13.916 182 LEU B C 1
ATOM 2656 O O . LEU B 1 156 ? -43.301 -3.018 22.251 1.000 12.496 182 LEU B O 1
ATOM 2661 N N . ASP B 1 157 ? -41.997 -1.650 20.958 1.000 14.947 183 ASP B N 1
ATOM 2662 C CA . ASP B 1 157 ? -42.542 -0.354 21.453 1.000 15.238 183 ASP B CA 1
ATOM 2663 C C . ASP B 1 157 ? -42.743 0.554 20.245 1.000 16.200 183 ASP B C 1
ATOM 2664 O O . ASP B 1 157 ? -41.861 0.615 19.343 1.000 16.361 183 ASP B O 1
ATOM 2669 N N . ILE B 1 158 ? -43.844 1.284 20.241 1.000 14.730 184 ILE B N 1
ATOM 2670 C CA . ILE B 1 158 ? -44.045 2.448 19.349 1.000 14.713 184 ILE B CA 1
ATOM 2671 C C . ILE B 1 158 ? -44.348 3.650 20.244 1.000 14.460 184 ILE B C 1
ATOM 2672 O O . ILE B 1 158 ? -45.215 3.587 21.169 1.000 14.726 184 ILE B O 1
ATOM 2677 N N . ALA B 1 159 ? -43.611 4.722 20.014 1.000 15.683 185 ALA B N 1
ATOM 2678 C CA . ALA B 1 159 ? -43.593 5.900 20.905 1.000 16.377 185 ALA B CA 1
ATOM 2679 C C . ALA B 1 159 ? -44.924 6.641 20.876 1.000 16.108 185 ALA B C 1
ATOM 2680 O O . ALA B 1 159 ? -45.675 6.534 19.916 1.000 15.753 185 ALA B O 1
ATOM 2682 N N . THR B 1 160 ? -45.129 7.447 21.913 1.000 17.345 186 THR B N 1
ATOM 2683 C CA . THR B 1 160 ? -46.312 8.334 22.094 1.000 17.608 186 THR B CA 1
ATOM 2684 C C . THR B 1 160 ? -46.613 9.070 20.793 1.000 17.875 186 THR B C 1
ATOM 2685 O O . THR B 1 160 ? -45.700 9.679 20.225 1.000 17.719 186 THR B O 1
ATOM 2689 N N . ASP B 1 161 ? -47.853 8.983 20.330 1.000 18.505 187 ASP B N 1
ATOM 2690 C CA . ASP B 1 161 ? -48.393 9.764 19.199 1.000 19.315 187 ASP B CA 1
ATOM 2691 C C . ASP B 1 161 ? -47.806 9.290 17.867 1.000 18.784 187 ASP B C 1
ATOM 2692 O O . ASP B 1 161 ? -48.074 9.947 16.882 1.000 20.078 187 ASP B O 1
ATOM 2697 N N . MET B 1 162 ? -47.011 8.230 17.799 1.000 17.498 188 MET B N 1
ATOM 2698 C CA . MET B 1 162 ? -46.373 7.872 16.510 1.000 16.962 188 MET B CA 1
ATOM 2699 C C . MET B 1 162 ? -47.235 6.811 15.827 1.000 17.555 188 MET B C 1
ATOM 2700 O O . MET B 1 162 ? -48.053 6.160 16.536 1.000 14.994 188 MET B O 1
ATOM 2705 N N . GLN B 1 163 ? -47.071 6.642 14.511 1.000 17.291 189 GLN B N 1
ATOM 2706 C CA . GLN B 1 163 ? -47.995 5.795 13.719 1.000 17.809 189 GLN B CA 1
ATOM 2707 C C . GLN B 1 163 ? -47.289 4.803 12.794 1.000 18.026 189 GLN B C 1
ATOM 2708 O O . GLN B 1 163 ? -46.234 5.137 12.207 1.000 16.701 189 GLN B O 1
ATOM 2714 N N . VAL B 1 164 ? -47.941 3.659 12.585 1.000 15.511 190 VAL B N 1
ATOM 2715 C CA . VAL B 1 164 ? -47.692 2.773 11.416 1.000 18.064 190 VAL B CA 1
ATOM 2716 C C . VAL B 1 164 ? -48.610 3.247 10.290 1.000 17.645 190 VAL B C 1
ATO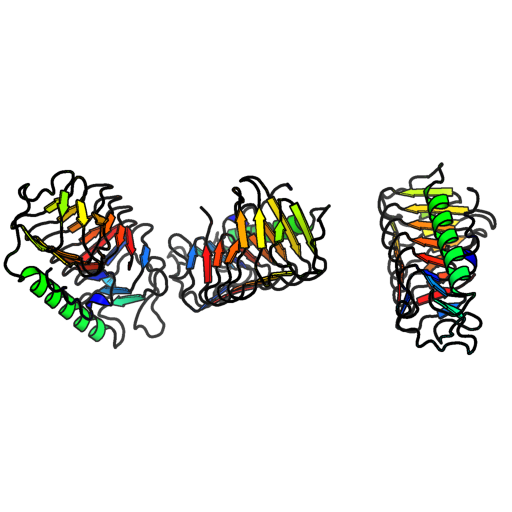M 2717 O O . VAL B 1 164 ? -49.850 3.323 10.521 1.000 17.878 190 VAL B O 1
ATOM 2721 N N . LEU B 1 165 ? -47.996 3.694 9.184 1.000 19.076 191 LEU B N 1
ATOM 2722 C CA . LEU B 1 165 ? -48.702 4.209 7.979 1.000 19.680 191 LEU B CA 1
ATOM 2723 C C . LEU B 1 165 ? -48.576 3.170 6.874 1.000 19.235 191 LEU B C 1
ATOM 2724 O O . LEU B 1 165 ? -47.542 2.486 6.792 1.000 19.503 191 LEU B O 1
ATOM 2729 N N . LEU B 1 166 ? -49.671 2.998 6.149 1.000 19.106 192 LEU B N 1
ATOM 2730 C CA . LEU B 1 166 ? -49.819 2.031 5.050 1.000 21.211 192 LEU B CA 1
ATOM 2731 C C . LEU B 1 166 ? -49.907 2.848 3.768 1.000 22.945 192 LEU B C 1
ATOM 2732 O O . LEU B 1 166 ? -50.567 3.923 3.778 1.000 24.324 192 LEU B O 1
ATOM 2737 N N . LYS B 1 167 ? -49.296 2.328 2.714 1.000 25.151 193 LYS B N 1
ATOM 2738 C CA . LYS B 1 167 ? -49.236 3.016 1.408 1.000 26.765 193 LYS B CA 1
ATOM 2739 C C . LYS B 1 167 ? -49.352 1.960 0.310 1.000 25.271 193 LYS B C 1
ATOM 2740 O O . LYS B 1 167 ? -48.817 0.853 0.484 1.000 20.618 193 LYS B O 1
ATOM 2746 N N . GLY B 1 168 ? -50.075 2.294 -0.764 1.000 23.968 194 GLY B N 1
ATOM 2747 C CA . GLY B 1 168 ? -50.084 1.519 -2.011 1.000 25.891 194 GLY B CA 1
ATOM 2748 C C . GLY B 1 168 ? -51.129 0.426 -2.045 1.000 25.665 194 GLY B C 1
ATOM 2749 O O . GLY B 1 168 ? -51.085 -0.343 -3.021 1.000 26.723 194 GLY B O 1
ATOM 2750 N N . GLY B 1 169 ? -51.978 0.290 -1.010 1.000 23.834 195 GLY B N 1
ATOM 2751 C CA . GLY B 1 169 ? -52.961 -0.812 -0.908 1.000 23.688 195 GLY B CA 1
ATOM 2752 C C . GLY B 1 169 ? -52.630 -1.875 0.158 1.000 21.953 195 GLY B C 1
ATOM 2753 O O . GLY B 1 169 ? -53.445 -2.778 0.337 1.000 24.279 195 GLY B O 1
ATOM 2754 N N . ALA B 1 170 ? -51.528 -1.729 0.888 1.000 21.563 196 ALA B N 1
ATOM 2755 C CA . ALA B 1 170 ? -51.138 -2.598 2.032 1.000 21.260 196 ALA B CA 1
ATOM 2756 C C . ALA B 1 170 ? -52.344 -2.721 2.963 1.000 19.869 196 ALA B C 1
ATOM 2757 O O . ALA B 1 170 ? -52.985 -1.658 3.237 1.000 19.716 196 ALA B O 1
ATOM 2759 N N . GLN B 1 171 ? -52.659 -3.935 3.420 1.000 21.252 197 GLN B N 1
ATOM 2760 C CA . GLN B 1 171 ? -53.836 -4.186 4.304 1.000 22.795 197 GLN B CA 1
ATOM 2761 C C . GLN B 1 171 ? -53.351 -4.699 5.671 1.000 17.593 197 GLN B C 1
ATOM 2762 O O . GLN B 1 171 ? -52.474 -5.572 5.708 1.000 18.558 197 GLN B O 1
ATOM 2768 N N . ALA B 1 172 ? -53.971 -4.220 6.750 1.000 19.527 198 ALA B N 1
ATOM 2769 C CA . ALA B 1 172 ? -53.647 -4.663 8.130 1.000 18.684 198 ALA B CA 1
ATOM 2770 C C . ALA B 1 172 ? -53.761 -6.189 8.263 1.000 19.291 198 ALA B C 1
ATOM 2771 O O . ALA B 1 172 ? -52.931 -6.795 8.991 1.000 18.848 198 ALA B O 1
ATOM 2773 N N . LYS B 1 173 ? -54.743 -6.859 7.609 1.000 19.021 199 LYS B N 1
ATOM 2774 C CA . LYS B 1 173 ? -54.912 -8.327 7.758 1.000 19.351 199 LYS B CA 1
ATOM 2775 C C . LYS B 1 173 ? -53.655 -9.071 7.291 1.000 19.156 199 LYS B C 1
ATOM 2776 O O . LYS B 1 173 ? -53.456 -10.197 7.744 1.000 20.567 199 LYS B O 1
ATOM 2782 N N . ASN B 1 174 ? -52.826 -8.449 6.456 1.000 17.041 200 ASN B N 1
ATOM 2783 C CA . ASN B 1 174 ? -51.642 -9.100 5.853 1.000 18.342 200 ASN B CA 1
ATOM 2784 C C . ASN B 1 174 ? -50.342 -8.716 6.584 1.000 18.611 200 ASN B C 1
ATOM 2785 O O . ASN B 1 174 ? -49.261 -9.053 6.081 1.000 17.991 200 ASN B O 1
ATOM 2790 N N . ILE B 1 175 ? -50.444 -8.124 7.776 1.000 18.319 201 ILE B N 1
ATOM 2791 C CA . ILE B 1 175 ? -49.264 -7.682 8.563 1.000 16.974 201 ILE B CA 1
ATOM 2792 C C . ILE B 1 175 ? -49.230 -8.500 9.855 1.000 15.687 201 ILE B C 1
ATOM 2793 O O . ILE B 1 175 ? -50.282 -8.559 10.548 1.000 15.871 201 ILE B O 1
ATOM 2798 N N . PHE B 1 176 ? -48.111 -9.167 10.135 1.000 14.506 202 PHE B N 1
ATOM 2799 C CA . PHE B 1 176 ? -47.946 -10.024 11.328 1.000 14.804 202 PHE B CA 1
ATOM 2800 C C . PHE B 1 176 ? -46.706 -9.583 12.104 1.000 15.889 202 PHE B C 1
ATOM 2801 O O . PHE B 1 176 ? -45.629 -9.429 11.511 1.000 15.550 202 PHE B O 1
ATOM 2809 N N . TRP B 1 177 ? -46.894 -9.361 13.410 1.000 14.300 203 TRP B N 1
ATOM 2810 C CA . TRP B 1 177 ? -45.831 -8.993 14.368 1.000 13.247 203 TRP B CA 1
ATOM 2811 C C . TRP B 1 177 ? -45.695 -10.157 15.350 1.000 14.258 203 TRP B C 1
ATOM 2812 O O . TRP B 1 177 ? -46.603 -10.322 16.203 1.000 15.084 203 TRP B O 1
ATOM 2823 N N . GLN B 1 178 ? -44.648 -10.959 15.201 1.000 12.140 204 GLN B N 1
ATOM 2824 C CA . GLN B 1 178 ? -44.303 -12.042 16.140 1.000 12.707 204 GLN B CA 1
ATOM 2825 C C . GLN B 1 178 ? -43.335 -11.445 17.161 1.000 13.127 204 GLN B C 1
ATOM 2826 O O . GLN B 1 178 ? -42.231 -11.051 16.789 1.000 15.408 204 GLN B O 1
ATOM 2832 N N . VAL B 1 179 ? -43.743 -11.383 18.418 1.000 12.150 205 VAL B N 1
ATOM 2833 C CA . VAL B 1 179 ? -42.971 -10.585 19.406 1.000 12.590 205 VAL B CA 1
ATOM 2834 C C . VAL B 1 179 ? -42.740 -11.474 20.622 1.000 12.303 205 VAL B C 1
ATOM 2835 O O . VAL B 1 179 ? -43.739 -11.934 21.233 1.000 11.917 205 VAL B O 1
ATOM 2839 N N . GLY B 1 180 ? -41.470 -11.710 20.964 1.000 11.673 206 GLY B N 1
ATOM 2840 C CA . GLY B 1 180 ? -41.130 -12.690 22.012 1.000 12.095 206 GLY B CA 1
ATOM 2841 C C . GLY B 1 180 ? -41.130 -12.122 23.439 1.000 13.295 206 GLY B C 1
ATOM 2842 O O . GLY B 1 180 ? -40.980 -12.915 24.403 1.000 14.578 206 GLY B O 1
ATOM 2843 N N . ASP B 1 181 ? -41.262 -10.815 23.558 1.000 13.074 207 ASP B N 1
ATOM 2844 C CA . ASP B 1 181 ? -41.287 -10.097 24.861 1.000 12.732 207 ASP B CA 1
ATOM 2845 C C . ASP B 1 181 ? -42.402 -9.056 24.823 1.000 13.369 207 ASP B C 1
ATOM 2846 O O . ASP B 1 181 ? -43.203 -9.012 23.874 1.000 13.371 207 ASP B O 1
ATOM 2851 N N . VAL B 1 182 ? -42.485 -8.271 25.871 1.000 13.370 208 VAL B N 1
ATOM 2852 C CA . VAL B 1 182 ? -43.611 -7.327 26.109 1.000 13.246 208 VAL B CA 1
ATOM 2853 C C . VAL B 1 182 ? -43.777 -6.363 24.938 1.000 12.717 208 VAL B C 1
ATOM 2854 O O . VAL B 1 182 ? -42.797 -5.750 24.519 1.000 12.660 208 VAL B O 1
ATOM 2858 N N . VAL B 1 183 ? -45.033 -6.188 24.503 1.000 13.739 209 VAL B N 1
ATOM 2859 C CA . VAL B 1 183 ? -45.461 -5.196 23.478 1.000 13.587 209 VAL B CA 1
ATOM 2860 C C . VAL B 1 183 ? -46.072 -3.995 24.202 1.000 13.934 209 VAL B C 1
ATOM 2861 O O . VAL B 1 183 ? -46.985 -4.181 25.035 1.000 13.456 209 VAL B O 1
ATOM 2865 N N . THR B 1 184 ? -45.568 -2.802 23.919 1.000 13.361 210 THR B N 1
ATOM 2866 C CA . THR B 1 184 ? -46.136 -1.559 24.480 1.000 13.949 210 THR B CA 1
ATOM 2867 C C . THR B 1 184 ? -46.483 -0.602 23.330 1.000 13.482 210 THR B C 1
ATOM 2868 O O . THR B 1 184 ? -45.568 -0.083 22.635 1.000 12.523 210 THR B O 1
ATOM 2872 N N . LEU B 1 185 ? -47.773 -0.326 23.182 1.000 13.195 211 LEU B N 1
ATOM 2873 C CA . LEU B 1 185 ? -48.298 0.663 22.222 1.000 12.799 211 LEU B CA 1
ATOM 2874 C C . LEU B 1 185 ? -48.570 1.920 23.045 1.000 14.489 211 LEU B C 1
ATOM 2875 O O . LEU B 1 185 ? -49.564 1.976 23.776 1.000 12.859 211 LEU B O 1
ATOM 2880 N N . HIS B 1 186 ? -47.654 2.886 22.984 1.000 14.660 212 HIS B N 1
ATOM 2881 C CA . HIS B 1 186 ? -47.662 4.043 23.899 1.000 15.566 212 HIS B CA 1
ATOM 2882 C C . HIS B 1 186 ? -48.811 5.004 23.564 1.000 16.130 212 HIS B C 1
ATOM 2883 O O . HIS B 1 186 ? -49.426 4.894 22.507 1.000 14.415 212 HIS B O 1
ATOM 2890 N N . ALA B 1 187 ? -49.129 5.868 24.532 1.000 15.543 213 ALA B N 1
ATOM 2891 C CA . ALA B 1 187 ? -50.288 6.782 24.522 1.000 16.124 213 ALA B CA 1
ATOM 2892 C C . ALA B 1 187 ? -50.412 7.434 23.143 1.000 15.373 213 ALA B C 1
ATOM 2893 O O . ALA B 1 187 ? -49.408 7.915 22.654 1.000 16.269 213 ALA B O 1
ATOM 2895 N N . GLY B 1 188 ? -51.591 7.398 22.524 1.000 13.660 214 GLY B N 1
ATOM 2896 C CA . GLY B 1 188 ? -51.856 8.144 21.276 1.000 13.624 214 GLY B CA 1
ATOM 2897 C C . GLY B 1 188 ? -51.242 7.536 20.019 1.000 14.289 214 GLY B C 1
ATOM 2898 O O . GLY B 1 188 ? -51.465 8.094 18.946 1.000 13.536 214 GLY B O 1
ATOM 2899 N N . SER B 1 189 ? -50.501 6.427 20.120 1.000 13.774 215 SER B N 1
ATOM 2900 C CA . SER B 1 189 ? -49.875 5.749 18.964 1.000 13.654 215 SER B CA 1
ATOM 2901 C C . SER B 1 189 ? -50.969 5.079 18.125 1.000 13.358 215 SER B C 1
ATOM 2902 O O . SER B 1 189 ? -52.097 4.872 18.615 1.000 13.531 215 SER B O 1
ATOM 2905 N N . HIS B 1 190 ? -50.659 4.777 16.886 1.000 13.326 216 HIS B N 1
ATOM 2906 C CA . HIS B 1 190 ? -51.566 4.027 15.987 1.000 14.178 216 HIS B CA 1
ATOM 2907 C C . HIS B 1 190 ? -50.757 2.893 15.353 1.000 15.350 216 HIS B C 1
ATOM 2908 O O . HIS B 1 190 ? -49.659 3.164 14.790 1.000 14.239 216 HIS B O 1
ATOM 2915 N N . PHE B 1 191 ? -51.304 1.684 15.421 1.000 13.922 217 PHE B N 1
ATOM 2916 C CA . PHE B 1 191 ? -50.672 0.453 14.913 1.000 12.895 217 PHE B CA 1
ATOM 2917 C C . PHE B 1 191 ? -51.563 -0.183 13.845 1.000 12.787 217 PHE B C 1
ATOM 2918 O O . PHE B 1 191 ? -52.766 0.080 13.751 1.000 12.537 217 PHE B O 1
ATOM 2926 N N . GLU B 1 192 ? -50.925 -1.022 13.026 1.000 14.308 218 GLU B N 1
ATOM 2927 C CA . GLU B 1 192 ? -51.598 -1.823 11.984 1.000 14.869 218 GLU B CA 1
ATOM 2928 C C . GLU B 1 192 ? -51.104 -3.253 12.107 1.000 14.372 218 GLU B C 1
ATOM 2929 O O . GLU B 1 192 ? -49.871 -3.452 12.140 1.000 14.753 218 GLU B O 1
ATOM 2935 N N . GLY B 1 193 ? -52.027 -4.210 12.102 1.000 15.166 219 GLY B N 1
ATOM 2936 C CA . GLY B 1 193 ? -51.693 -5.609 11.877 1.000 14.506 219 GLY B CA 1
ATOM 2937 C C . GLY B 1 193 ? -51.990 -6.463 13.086 1.000 14.279 219 GLY B C 1
ATOM 2938 O O . GLY B 1 193 ? -52.696 -6.019 14.025 1.000 13.351 219 GLY B O 1
ATOM 2939 N N . ASN B 1 194 ? -51.596 -7.723 12.962 1.000 13.669 220 ASN B N 1
ATOM 2940 C CA . ASN B 1 194 ? -51.883 -8.802 13.920 1.000 14.373 220 ASN B CA 1
ATOM 2941 C C . ASN B 1 194 ? -50.663 -8.985 14.819 1.000 14.087 220 ASN B C 1
ATOM 2942 O O . ASN B 1 194 ? -49.602 -9.360 14.300 1.000 15.139 220 ASN B O 1
ATOM 2947 N N . ILE B 1 195 ? -50.801 -8.658 16.097 1.000 13.890 221 ILE B N 1
ATOM 2948 C CA . ILE B 1 195 ? -49.716 -8.810 17.098 1.000 13.329 221 ILE B CA 1
ATOM 2949 C C . ILE B 1 195 ? -49.875 -10.185 17.727 1.000 12.726 221 ILE B C 1
ATOM 2950 O O . ILE B 1 195 ? -50.888 -10.410 18.450 1.000 13.094 221 ILE B O 1
ATOM 2955 N N . LEU B 1 196 ? -48.914 -11.058 17.442 1.000 13.084 222 LEU B N 1
ATOM 2956 C CA . LEU B 1 196 ? -48.760 -12.404 18.010 1.000 13.315 222 LEU B CA 1
ATOM 2957 C C . LEU B 1 196 ? -47.726 -12.300 19.134 1.000 12.808 222 LEU B C 1
ATOM 2958 O O . LEU B 1 196 ? -46.516 -12.407 18.858 1.000 12.464 222 LEU B O 1
ATOM 2963 N N . GLY B 1 197 ? -48.188 -11.894 20.318 1.000 12.446 223 GLY B N 1
ATOM 2964 C CA . GLY B 1 197 ? -47.288 -11.639 21.452 1.000 13.302 223 GLY B CA 1
ATOM 2965 C C . GLY B 1 197 ? -47.101 -12.854 22.332 1.000 13.328 223 GLY B C 1
ATOM 2966 O O . GLY B 1 197 ? -48.096 -13.525 22.706 1.000 13.053 223 GLY B O 1
ATOM 2967 N N . PHE B 1 198 ? -45.852 -13.161 22.667 1.000 13.420 224 PHE B N 1
ATOM 2968 C CA . PHE B 1 198 ? -45.519 -14.249 23.618 1.000 14.034 224 PHE B CA 1
ATOM 2969 C C . PHE B 1 198 ? -45.901 -13.818 25.038 1.000 13.316 224 PHE B C 1
ATOM 2970 O O . PHE B 1 198 ? -46.207 -14.663 25.900 1.000 13.230 224 PHE B O 1
ATOM 2978 N N . SER B 1 199 ? -45.883 -12.510 25.264 1.000 14.455 225 SER B N 1
ATOM 2979 C CA . SER B 1 199 ? -45.933 -11.928 26.623 1.000 13.256 225 SER B CA 1
ATOM 2980 C C . SER B 1 199 ? -47.065 -10.905 26.652 1.000 12.979 225 SER B C 1
ATOM 2981 O O . SER B 1 199 ? -47.937 -10.972 25.808 1.000 12.752 225 SER B O 1
ATOM 2984 N N . THR B 1 200 ? -47.016 -9.998 27.604 1.000 13.339 226 THR B N 1
ATOM 2985 C CA . THR B 1 200 ? -47.975 -8.893 27.780 1.000 12.820 226 THR B CA 1
ATOM 2986 C C . THR B 1 200 ? -48.109 -8.128 26.455 1.000 13.020 226 THR B C 1
ATOM 2987 O O . THR B 1 200 ? -47.085 -7.835 25.785 1.000 12.424 226 THR B O 1
ATOM 2991 N N . ILE B 1 201 ? -49.306 -7.655 26.178 1.000 11.389 227 ILE B N 1
ATOM 2992 C CA . ILE B 1 201 ? -49.521 -6.607 25.145 1.000 11.826 227 ILE B CA 1
ATOM 2993 C C . ILE B 1 201 ? -50.261 -5.474 25.851 1.000 11.338 227 ILE B C 1
ATOM 2994 O O . ILE B 1 201 ? -51.375 -5.727 26.329 1.000 12.996 227 ILE B O 1
ATOM 2999 N N . ALA B 1 202 ? -49.645 -4.299 25.917 1.000 11.157 228 ALA B N 1
ATOM 3000 C CA . ALA B 1 202 ? -50.143 -3.134 26.685 1.000 11.846 228 ALA B CA 1
ATOM 3001 C C . ALA B 1 202 ? -50.434 -2.003 25.713 1.000 12.211 228 ALA B C 1
ATOM 3002 O O . ALA B 1 202 ? -49.576 -1.685 24.920 1.000 14.143 228 ALA B O 1
ATOM 3004 N N . MET B 1 203 ? -51.636 -1.443 25.778 1.000 12.003 229 MET B N 1
ATOM 3005 C CA . MET B 1 203 ? -51.982 -0.196 25.078 1.000 12.034 229 MET B CA 1
ATOM 3006 C C . MET B 1 203 ? -52.285 0.895 26.111 1.000 12.015 229 MET B C 1
ATOM 3007 O O . MET B 1 203 ? -53.029 0.658 27.099 1.000 11.581 229 MET B O 1
ATOM 3012 N N . GLN B 1 204 ? -51.741 2.071 25.858 1.000 13.250 230 GLN B N 1
ATOM 3013 C CA . GLN B 1 204 ? -51.911 3.239 26.752 1.000 14.935 230 GLN B CA 1
ATOM 3014 C C . GLN B 1 204 ? -52.941 4.190 26.176 1.000 14.128 230 GLN B C 1
ATOM 3015 O O . GLN B 1 204 ? -53.498 3.903 25.097 1.000 15.260 230 GLN B O 1
ATOM 3021 N N . THR B 1 205 ? -53.239 5.246 26.935 1.000 14.368 231 THR B N 1
ATOM 3022 C CA . THR B 1 205 ? -54.393 6.115 26.686 1.000 14.502 231 THR B CA 1
ATOM 3023 C C . THR B 1 205 ? -54.380 6.599 25.245 1.000 14.244 231 THR B C 1
ATOM 3024 O O . THR B 1 205 ? -53.413 7.250 24.801 1.000 15.955 231 THR B O 1
ATOM 3028 N N . GLY B 1 206 ? -55.477 6.354 24.560 1.000 13.720 232 GLY B N 1
ATOM 3029 C CA . GLY B 1 206 ? -55.741 6.890 23.219 1.000 15.052 232 GLY B CA 1
ATOM 3030 C C . GLY B 1 206 ? -54.948 6.185 22.134 1.000 15.198 232 GLY B C 1
ATOM 3031 O O . GLY B 1 206 ? -55.003 6.637 20.987 1.000 15.401 232 GLY B O 1
ATOM 3032 N N . ALA B 1 207 ? -54.263 5.091 22.448 1.000 14.739 233 ALA B N 1
ATOM 3033 C CA . ALA B 1 207 ? -53.596 4.276 21.415 1.000 13.676 233 ALA B CA 1
ATOM 3034 C C . ALA B 1 207 ? -54.688 3.567 20.618 1.000 13.142 233 ALA B C 1
ATOM 3035 O O . ALA B 1 207 ? -55.773 3.265 21.186 1.000 12.902 233 ALA B O 1
ATOM 3037 N N . SER B 1 208 ? -54.397 3.265 19.369 1.000 13.232 234 SER B N 1
ATOM 3038 C CA . SER B 1 208 ? -55.330 2.538 18.486 1.000 13.673 234 SER B CA 1
ATOM 3039 C C . SER B 1 208 ? -54.578 1.495 17.677 1.000 13.636 234 SER B C 1
ATOM 3040 O O . SER B 1 208 ? -53.351 1.671 17.382 1.000 13.293 234 SER B O 1
ATOM 3043 N N . ILE B 1 209 ? -55.294 0.467 17.253 1.000 12.313 235 ILE B N 1
ATOM 3044 C CA . ILE B 1 209 ? -54.725 -0.474 16.270 1.000 12.755 235 ILE B CA 1
ATOM 3045 C C . ILE B 1 209 ? -55.867 -0.934 15.373 1.000 14.593 235 ILE B C 1
ATOM 3046 O O . ILE B 1 209 ? -56.979 -1.176 15.881 1.000 13.908 235 ILE B O 1
ATOM 3051 N N . ASN B 1 210 ? -55.593 -0.981 14.075 1.000 14.742 236 ASN B N 1
ATOM 3052 C CA . ASN B 1 210 ? -56.402 -1.777 13.119 1.000 14.678 236 ASN B CA 1
ATOM 3053 C C . ASN B 1 210 ? -55.765 -3.157 13.021 1.000 13.028 236 ASN B C 1
ATOM 3054 O O . ASN B 1 210 ? -54.680 -3.253 12.452 1.000 13.643 236 ASN B O 1
ATOM 3059 N N . GLY B 1 211 ? -56.436 -4.194 13.515 1.000 12.344 237 GLY B N 1
ATOM 3060 C CA . GLY B 1 211 ? -55.858 -5.536 13.575 1.000 12.369 237 GLY B CA 1
ATOM 3061 C C . GLY B 1 211 ? -56.302 -6.338 14.775 1.000 12.646 237 GLY B C 1
ATOM 3062 O O . GLY B 1 211 ? -57.504 -6.392 15.035 1.000 12.833 237 GLY B O 1
ATOM 3063 N N . LYS B 1 212 ? -55.372 -7.056 15.371 1.000 13.256 238 LYS B N 1
ATOM 3064 C CA . LYS B 1 212 ? -55.661 -8.038 16.450 1.000 13.284 238 LYS B CA 1
ATOM 3065 C C . LYS B 1 212 ? -54.561 -7.975 17.503 1.000 13.368 238 LYS B C 1
ATOM 3066 O O . LYS B 1 212 ? -53.394 -7.787 17.139 1.000 13.619 238 LYS B O 1
ATOM 3072 N N . LEU B 1 213 ? -54.934 -8.255 18.751 1.000 13.194 239 LEU B N 1
ATOM 3073 C CA . LEU B 1 213 ? -53.971 -8.482 19.859 1.000 12.551 239 LEU B CA 1
ATOM 3074 C C . LEU B 1 213 ? -54.157 -9.911 20.317 1.000 13.597 239 LEU B C 1
ATOM 3075 O O . LEU B 1 213 ? -55.255 -10.215 20.831 1.000 13.119 239 LEU B O 1
ATOM 3080 N N . LEU B 1 214 ? -53.150 -10.750 20.065 1.000 12.736 240 LEU B N 1
ATOM 3081 C CA . LEU B 1 214 ? -53.226 -12.206 20.336 1.000 12.982 240 LEU B CA 1
ATOM 3082 C C . LEU B 1 214 ? -52.042 -12.531 21.265 1.000 12.617 240 LEU B C 1
ATOM 3083 O O . LEU B 1 214 ? -50.912 -12.630 20.770 1.000 13.893 240 LEU B O 1
ATOM 3088 N N . SER B 1 215 ? -52.301 -12.546 22.587 1.000 11.443 241 SER B N 1
ATOM 3089 C CA . SER B 1 215 ? -51.288 -12.671 23.661 1.000 11.834 241 SER B CA 1
ATOM 3090 C C . SER B 1 215 ? -51.339 -14.054 24.298 1.000 12.630 241 SER B C 1
ATOM 3091 O O . SER B 1 215 ? -52.435 -14.536 24.671 1.000 11.225 241 SER B O 1
ATOM 3094 N N . GLN B 1 216 ? -50.153 -14.617 24.496 1.000 13.528 242 GLN B N 1
ATOM 3095 C CA . GLN B 1 216 ? -49.953 -15.826 25.313 1.000 14.497 242 GLN B CA 1
ATOM 3096 C C . GLN B 1 216 ? -49.768 -15.479 26.807 1.000 14.816 242 GLN B C 1
ATOM 3097 O O . GLN B 1 216 ? -49.523 -16.389 27.612 1.000 14.596 242 GLN B O 1
ATOM 3103 N N . LYS B 1 217 ? -49.961 -14.222 27.174 1.000 15.240 243 LYS B N 1
ATOM 3104 C CA . LYS B 1 217 ? -50.083 -13.779 28.578 1.000 14.754 243 LYS B CA 1
ATOM 3105 C C . LYS B 1 217 ? -51.274 -12.826 28.641 1.000 13.928 243 LYS B C 1
ATOM 3106 O O . LYS B 1 217 ? -52.371 -13.282 28.266 1.000 12.938 243 LYS B O 1
ATOM 3112 N N . GLU B 1 218 ? -51.108 -11.600 29.154 1.000 12.979 244 GLU B N 1
ATOM 3113 C CA . GLU B 1 218 ? -52.262 -10.705 29.394 1.000 13.228 244 GLU B CA 1
ATOM 3114 C C . GLU B 1 218 ? -52.225 -9.520 28.415 1.000 12.543 244 GLU B C 1
ATOM 3115 O O . GLU B 1 218 ? -51.155 -9.123 27.934 1.000 12.063 244 GLU B O 1
ATOM 3121 N N . VAL B 1 219 ? -53.412 -8.989 28.164 1.000 11.653 245 VAL B N 1
ATOM 3122 C CA . VAL B 1 219 ? -53.622 -7.703 27.469 1.000 12.130 245 VAL B CA 1
ATOM 3123 C C . VAL B 1 219 ? -54.116 -6.647 28.462 1.000 12.749 245 VAL B C 1
ATOM 3124 O O . VAL B 1 219 ? -55.089 -6.901 29.191 1.000 13.883 245 VAL B O 1
ATOM 3128 N N . THR B 1 220 ? -53.540 -5.455 28.403 1.000 12.535 246 THR B N 1
ATOM 3129 C CA . THR B 1 220 ? -53.953 -4.311 29.238 1.000 13.750 246 THR B CA 1
ATOM 3130 C C . THR B 1 220 ? -54.274 -3.128 28.336 1.000 13.240 246 THR B C 1
ATOM 3131 O O . THR B 1 220 ? -53.468 -2.801 27.443 1.000 13.958 246 THR B O 1
ATOM 3135 N N . LEU B 1 221 ? -55.457 -2.569 28.524 1.000 12.725 247 LEU B N 1
ATOM 3136 C CA . LEU B 1 221 ? -55.968 -1.471 27.700 1.000 12.417 247 LEU B CA 1
ATOM 3137 C C . LEU B 1 221 ? -56.281 -0.262 28.576 1.000 13.100 247 LEU B C 1
ATOM 3138 O O . LEU B 1 221 ? -56.897 -0.433 29.642 1.000 14.355 247 LEU B O 1
ATOM 3143 N N . LEU B 1 222 ? -55.930 0.925 28.076 1.000 13.063 248 LEU B N 1
ATOM 3144 C CA . LEU B 1 222 ? -56.260 2.197 28.728 1.000 13.758 248 LEU B CA 1
ATOM 3145 C C . LEU B 1 222 ? -56.837 3.098 27.652 1.000 15.145 248 LEU B C 1
ATOM 3146 O O . LEU B 1 222 ? -56.065 3.527 26.766 1.000 15.047 248 LEU B O 1
ATOM 3151 N N . GLY B 1 223 ? -58.159 3.250 27.659 1.000 14.273 249 GLY B N 1
ATOM 3152 C CA . GLY B 1 223 ? -58.884 4.110 26.702 1.000 14.293 249 GLY B CA 1
ATOM 3153 C C . GLY B 1 223 ? -58.395 3.950 25.258 1.000 13.879 249 GLY B C 1
ATOM 3154 O O . GLY B 1 223 ? -58.080 4.953 24.587 1.000 15.118 249 GLY B O 1
ATOM 3155 N N . SER B 1 224 ? -58.317 2.715 24.804 1.000 13.332 250 SER B N 1
ATOM 3156 C CA . SER B 1 224 ? -57.687 2.260 23.546 1.000 15.144 250 SER B CA 1
ATOM 3157 C C . SER B 1 224 ? -58.753 1.829 22.538 1.000 15.532 250 SER B C 1
ATOM 3158 O O . SER B 1 224 ? -59.858 1.335 22.960 1.000 14.729 250 SER B O 1
ATOM 3161 N N . ASP B 1 225 ? -58.448 2.009 21.258 1.000 15.211 251 ASP B N 1
ATOM 3162 C CA . ASP B 1 225 ? -59.297 1.524 20.143 1.000 14.847 251 ASP B CA 1
ATOM 3163 C C . ASP B 1 225 ? -58.644 0.294 19.527 1.000 14.879 251 ASP B C 1
ATOM 3164 O O . ASP B 1 225 ? -57.450 0.341 19.116 1.000 14.446 251 ASP B O 1
ATOM 3169 N N . ILE B 1 226 ? -59.370 -0.806 19.503 1.000 13.106 252 ILE B N 1
ATOM 3170 C CA . ILE B 1 226 ? -58.890 -2.055 18.886 1.000 15.111 252 ILE B CA 1
ATOM 3171 C C . ILE B 1 226 ? -59.950 -2.471 17.870 1.000 15.690 252 ILE B C 1
ATOM 3172 O O . ILE B 1 226 ? -61.014 -2.955 18.291 1.000 16.481 252 ILE B O 1
ATOM 3177 N N . LEU B 1 227 ? -59.666 -2.238 16.599 1.000 15.813 253 LEU B N 1
ATOM 3178 C CA . LEU B 1 227 ? -60.693 -2.169 15.534 1.000 17.860 253 LEU B CA 1
ATOM 3179 C C . LEU B 1 227 ? -60.453 -3.277 14.510 1.000 18.151 253 LEU B C 1
ATOM 3180 O O . LEU B 1 227 ? -59.305 -3.434 14.022 1.000 15.702 253 LEU B O 1
ATOM 3185 N N . THR B 1 228 ? -61.512 -4.018 14.174 1.000 19.626 254 THR B N 1
ATOM 3186 C CA . THR B 1 228 ? -61.480 -4.996 13.048 1.000 22.197 254 THR B CA 1
ATOM 3187 C C . THR B 1 228 ? -61.401 -4.177 11.756 1.000 25.398 254 THR B C 1
ATOM 3188 O O . THR B 1 228 ? -62.117 -3.204 11.570 1.000 30.729 254 THR B O 1
ATOM 3192 N N . PRO B 1 229 ? -60.412 -4.431 10.876 1.000 26.434 255 PRO B N 1
ATOM 3193 C CA . PRO B 1 229 ? -60.381 -3.745 9.581 1.000 34.810 255 PRO B CA 1
ATOM 3194 C C . PRO B 1 229 ? -61.565 -4.160 8.688 1.000 34.639 255 PRO B C 1
ATOM 3195 O O . PRO B 1 229 ? -61.861 -5.360 8.663 1.000 42.042 255 PRO B O 1
ATOM 3199 N N . ALA B 1 230 ? -62.205 -3.200 8.004 1.000 37.204 256 ALA B N 1
ATOM 3200 C CA . ALA B 1 230 ? -63.022 -3.427 6.779 1.000 43.027 256 ALA B CA 1
ATOM 3201 C C . ALA B 1 230 ? -62.305 -4.423 5.850 1.000 45.911 256 ALA B C 1
ATOM 3202 O O . ALA B 1 230 ? -62.730 -5.581 5.693 1.000 52.185 256 ALA B O 1
ATOM 3204 N N . SER C 1 6 ? -81.366 35.434 11.328 1.000 34.177 32 SER C N 1
ATOM 3205 C CA . SER C 1 6 ? -81.463 34.004 11.769 1.000 32.125 32 SER C CA 1
ATOM 3206 C C . SER C 1 6 ? -82.190 33.922 13.109 1.000 28.955 32 SER C C 1
ATOM 3207 O O . SER C 1 6 ? -82.040 34.779 13.979 1.000 26.026 32 SER C O 1
ATOM 3210 N N . PRO C 1 7 ? -82.997 32.863 13.345 1.000 25.121 33 PRO C N 1
ATOM 3211 C CA . PRO C 1 7 ? -83.658 32.688 14.642 1.000 25.260 33 PRO C CA 1
ATOM 3212 C C . PRO C 1 7 ? -82.623 32.469 15.757 1.000 20.468 33 PRO C C 1
ATOM 3213 O O . PRO C 1 7 ? -81.580 31.981 15.456 1.000 20.295 33 PRO C O 1
ATOM 3217 N N . ALA C 1 8 ? -82.960 32.829 16.984 1.000 23.996 34 ALA C N 1
ATOM 3218 C CA . ALA C 1 8 ? -82.217 32.449 18.213 1.000 25.662 34 ALA C CA 1
ATOM 3219 C C . ALA C 1 8 ? -82.331 30.936 18.399 1.000 23.976 34 ALA C C 1
ATOM 3220 O O . ALA C 1 8 ? -83.396 30.358 18.142 1.000 21.263 34 ALA C O 1
ATOM 3222 N N . PRO C 1 9 ? -81.214 30.249 18.730 1.000 25.421 35 PRO C N 1
ATOM 3223 C CA . PRO C 1 9 ? -81.240 28.808 18.951 1.000 24.104 35 PRO C CA 1
ATOM 3224 C C . PRO C 1 9 ? -82.265 28.482 20.040 1.000 22.882 35 PRO C C 1
ATOM 3225 O O . PRO C 1 9 ? -82.613 29.329 20.842 1.000 23.019 35 PRO C O 1
ATOM 3229 N N . VAL C 1 10 ? -82.731 27.241 20.046 1.000 22.899 36 VAL C N 1
ATOM 3230 C CA . VAL C 1 10 ? -83.535 26.730 21.185 1.000 19.908 36 VAL C CA 1
ATOM 3231 C C . VAL C 1 10 ? -82.562 26.196 22.229 1.000 20.618 36 VAL C C 1
ATOM 3232 O O . VAL C 1 10 ? -81.684 25.422 21.865 1.000 24.313 36 VAL C O 1
ATOM 3236 N N . ASP C 1 11 ? -82.698 26.638 23.465 1.000 20.892 37 ASP C N 1
ATOM 3237 C CA . ASP C 1 11 ? -81.838 26.174 24.573 1.000 20.934 37 ASP C CA 1
ATOM 3238 C C . ASP C 1 11 ? -82.400 24.832 25.065 1.000 16.875 37 ASP C C 1
ATOM 3239 O O . ASP C 1 11 ? -83.477 24.844 25.580 1.000 17.610 37 ASP C O 1
ATOM 3244 N N . LEU C 1 12 ? -81.651 23.768 24.921 1.000 16.870 38 LEU C N 1
ATOM 3245 C CA . LEU C 1 12 ? -82.054 22.418 25.388 1.000 17.790 38 LEU C CA 1
ATOM 3246 C C . LEU C 1 12 ? -81.750 22.305 26.881 1.000 18.040 38 LEU C C 1
ATOM 3247 O O . LEU C 1 12 ? -82.233 21.342 27.504 1.000 17.791 38 LEU C O 1
ATOM 3252 N N . GLY C 1 13 ? -80.938 23.209 27.439 1.000 18.806 39 GLY C N 1
ATOM 3253 C CA . GLY C 1 13 ? -80.539 23.099 28.850 1.000 18.761 39 GLY C CA 1
ATOM 3254 C C . GLY C 1 13 ? -80.067 21.683 29.177 1.000 17.012 39 GLY C C 1
ATOM 3255 O O .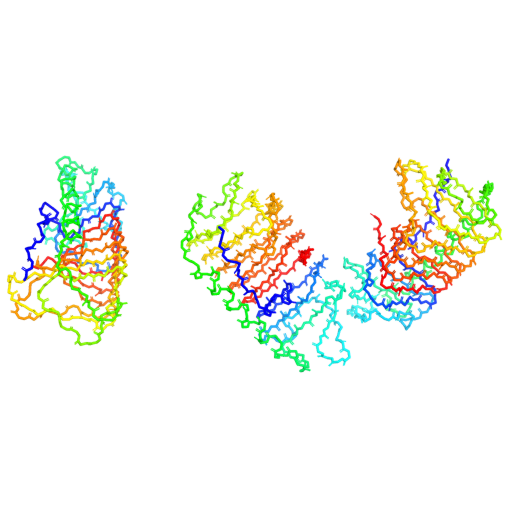 GLY C 1 13 ? -79.256 21.075 28.393 1.000 17.475 39 GLY C O 1
ATOM 3256 N N . ARG C 1 14 ? -80.517 21.150 30.307 1.000 16.714 40 ARG C N 1
ATOM 3257 C CA . ARG C 1 14 ? -80.009 19.855 30.820 1.000 16.392 40 ARG C CA 1
ATOM 3258 C C . ARG C 1 14 ? -80.481 18.706 29.899 1.000 16.514 40 ARG C C 1
ATOM 3259 O O . ARG C 1 14 ? -79.837 17.638 29.908 1.000 15.306 40 ARG C O 1
ATOM 3267 N N . ALA C 1 15 ? -81.548 18.880 29.114 1.000 15.955 41 ALA C N 1
ATOM 3268 C CA . ALA C 1 15 ? -81.921 17.867 28.099 1.000 17.291 41 ALA C CA 1
ATOM 3269 C C . ALA C 1 15 ? -80.773 17.647 27.090 1.000 16.776 41 ALA C C 1
ATOM 3270 O O . ALA C 1 15 ? -80.571 16.499 26.626 1.000 15.366 41 ALA C O 1
ATOM 3272 N N . GLY C 1 16 ? -79.997 18.694 26.790 1.000 15.062 42 GLY C N 1
ATOM 3273 C CA . GLY C 1 16 ? -78.831 18.620 25.906 1.000 16.447 42 GLY C CA 1
ATOM 3274 C C . GLY C 1 16 ? -77.727 17.699 26.410 1.000 16.650 42 GLY C C 1
ATOM 3275 O O . GLY C 1 16 ? -76.833 17.371 25.610 1.000 17.405 42 GLY C O 1
ATOM 3276 N N . ASP C 1 17 ? -77.784 17.258 27.674 1.000 17.312 43 ASP C N 1
ATOM 3277 C CA . ASP C 1 17 ? -76.804 16.302 28.250 1.000 16.134 43 ASP C CA 1
ATOM 3278 C C . ASP C 1 17 ? -77.003 14.896 27.692 1.000 15.688 43 ASP C C 1
ATOM 3279 O O . ASP C 1 17 ? -76.141 14.005 27.925 1.000 16.301 43 ASP C O 1
ATOM 3284 N N . PHE C 1 18 ? -78.103 14.664 26.990 1.000 14.565 44 PHE C N 1
ATOM 3285 C CA . PHE C 1 18 ? -78.492 13.344 26.473 1.000 14.046 44 PHE C CA 1
ATOM 3286 C C . PHE C 1 18 ? -78.487 13.374 24.957 1.000 14.755 44 PHE C C 1
ATOM 3287 O O . PHE C 1 18 ? -78.832 14.427 24.381 1.000 17.034 44 PHE C O 1
ATOM 3295 N N . VAL C 1 19 ? -78.231 12.227 24.350 1.000 13.423 45 VAL C N 1
ATOM 3296 C CA . VAL C 1 19 ? -78.501 11.967 22.919 1.000 13.903 45 VAL C CA 1
ATOM 3297 C C . VAL C 1 19 ? -79.903 11.346 22.758 1.000 14.222 45 VAL C C 1
ATOM 3298 O O . VAL C 1 19 ? -80.532 11.600 21.721 1.000 12.644 45 VAL C O 1
ATOM 3302 N N . ILE C 1 20 ? -80.380 10.554 23.711 1.000 13.111 46 ILE C N 1
ATOM 3303 C CA . ILE C 1 20 ? -81.796 10.099 23.707 1.000 12.906 46 ILE C CA 1
ATOM 3304 C C . ILE C 1 20 ? -82.371 10.338 25.096 1.000 13.100 46 ILE C C 1
ATOM 3305 O O . ILE C 1 20 ? -81.736 9.983 26.095 1.000 13.584 46 ILE C O 1
ATOM 3310 N N . LEU C 1 21 ? -83.536 10.968 25.142 1.000 12.757 47 LEU C N 1
ATOM 3311 C CA . LEU C 1 21 ? -84.295 11.190 26.394 1.000 12.702 47 LEU C CA 1
ATOM 3312 C C . LEU C 1 21 ? -85.752 10.918 26.074 1.000 13.296 47 LEU C C 1
ATOM 3313 O O . LEU C 1 21 ? -86.315 11.471 25.026 1.000 12.810 47 LEU C O 1
ATOM 3318 N N . ALA C 1 22 ? -86.389 10.067 26.887 1.000 12.510 48 ALA C N 1
ATOM 3319 C CA . ALA C 1 22 ? -87.764 9.613 26.609 1.000 10.870 48 ALA C CA 1
ATOM 3320 C C . ALA C 1 22 ? -88.520 9.478 27.927 1.000 12.914 48 ALA C C 1
ATOM 3321 O O . ALA C 1 22 ? -87.980 9.011 28.962 1.000 12.552 48 ALA C O 1
ATOM 3323 N N . LYS C 1 23 ? -89.780 9.874 27.910 1.000 12.226 49 LYS C N 1
ATOM 3324 C CA . LYS C 1 23 ? -90.652 9.771 29.091 1.000 12.650 49 LYS C CA 1
ATOM 3325 C C . LYS C 1 23 ? -91.208 8.355 29.300 1.000 12.060 49 LYS C C 1
ATOM 3326 O O . LYS C 1 23 ? -91.495 8.033 30.482 1.000 13.846 49 LYS C O 1
ATOM 3332 N N . SER C 1 24 ? -91.429 7.577 28.251 1.000 12.907 50 SER C N 1
ATOM 3333 C CA . SER C 1 24 ? -92.170 6.289 28.288 1.000 14.831 50 SER C CA 1
ATOM 3334 C C . SER C 1 24 ? -91.289 5.118 27.850 1.000 15.300 50 SER C C 1
ATOM 3335 O O . SER C 1 24 ? -91.861 3.998 27.727 1.000 15.180 50 SER C O 1
ATOM 3338 N N . GLY C 1 25 ? -89.997 5.302 27.572 1.000 14.299 51 GLY C N 1
ATOM 3339 C CA . GLY C 1 25 ? -89.128 4.153 27.252 1.000 12.955 51 GLY C CA 1
ATOM 3340 C C . GLY C 1 25 ? -88.241 4.351 26.044 1.000 11.898 51 GLY C C 1
ATOM 3341 O O . GLY C 1 25 ? -88.513 5.195 25.229 1.000 11.532 51 GLY C O 1
ATOM 3342 N N . ILE C 1 26 ? -87.209 3.530 25.960 1.000 11.827 52 ILE C N 1
ATOM 3343 C CA . ILE C 1 26 ? -86.322 3.409 24.790 1.000 12.281 52 ILE C CA 1
ATOM 3344 C C . ILE C 1 26 ? -86.138 1.918 24.572 1.000 13.359 52 ILE C C 1
ATOM 3345 O O . ILE C 1 26 ? -85.756 1.252 25.541 1.000 12.644 52 ILE C O 1
ATOM 3350 N N . SER C 1 27 ? -86.503 1.449 23.395 1.000 12.710 53 SER C N 1
ATOM 3351 C CA . SER C 1 27 ? -86.297 0.051 22.971 1.000 14.535 53 SER C CA 1
ATOM 3352 C C . SER C 1 27 ? -85.239 -0.029 21.868 1.000 15.866 53 SER C C 1
ATOM 3353 O O . SER C 1 27 ? -85.108 0.899 21.028 1.000 13.976 53 SER C O 1
ATOM 3356 N N . THR C 1 28 ? -84.493 -1.114 21.867 1.000 14.873 54 THR C N 1
ATOM 3357 C CA . THR C 1 28 ? -83.530 -1.382 20.774 1.000 16.754 54 THR C CA 1
ATOM 3358 C C . THR C 1 28 ? -83.548 -2.868 20.463 1.000 16.763 54 THR C C 1
ATOM 3359 O O . THR C 1 28 ? -83.746 -3.697 21.371 1.000 15.996 54 THR C O 1
ATOM 3363 N N . SER C 1 29 ? -83.398 -3.161 19.182 1.000 17.569 55 SER C N 1
ATOM 3364 C CA . SER C 1 29 ? -83.073 -4.494 18.643 1.000 19.080 55 SER C CA 1
ATOM 3365 C C . SER C 1 29 ? -82.034 -4.310 17.533 1.000 19.129 55 SER C C 1
ATOM 3366 O O . SER C 1 29 ? -81.993 -3.210 16.929 1.000 17.270 55 SER C O 1
ATOM 3369 N N . GLY C 1 30 ? -81.180 -5.315 17.307 1.000 19.510 56 GLY C N 1
ATOM 3370 C CA . GLY C 1 30 ? -80.182 -5.277 16.226 1.000 20.576 56 GLY C CA 1
ATOM 3371 C C . GLY C 1 30 ? -78.936 -4.477 16.605 1.000 20.655 56 GLY C C 1
ATOM 3372 O O . GLY C 1 30 ? -78.730 -4.188 17.799 1.000 19.801 56 GLY C O 1
ATOM 3373 N N . ALA C 1 31 ? -78.144 -4.115 15.593 1.000 26.260 57 ALA C N 1
ATOM 3374 C CA . ALA C 1 31 ? -76.784 -3.532 15.735 1.000 28.236 57 ALA C CA 1
ATOM 3375 C C . ALA C 1 31 ? -76.887 -2.008 15.887 1.000 26.670 57 ALA C C 1
ATOM 3376 O O . ALA C 1 31 ? -76.417 -1.259 15.001 1.000 28.671 57 ALA C O 1
ATOM 3378 N N . THR C 1 32 ? -77.533 -1.570 16.954 1.000 21.033 58 THR C N 1
ATOM 3379 C CA . THR C 1 32 ? -77.679 -0.146 17.320 1.000 19.456 58 THR C CA 1
ATOM 3380 C C . THR C 1 32 ? -76.344 0.366 17.878 1.000 17.286 58 THR C C 1
ATOM 3381 O O . THR C 1 32 ? -75.654 -0.366 18.633 1.000 15.629 58 THR C O 1
ATOM 3385 N N . HIS C 1 33 ? -75.995 1.598 17.526 1.000 17.360 59 HIS C N 1
ATOM 3386 C CA . HIS C 1 33 ? -74.878 2.335 18.145 1.000 17.876 59 HIS C CA 1
ATOM 3387 C C . HIS C 1 33 ? -75.389 3.690 18.585 1.000 17.999 59 HIS C C 1
ATOM 3388 O O . HIS C 1 33 ? -75.829 4.479 17.707 1.000 16.725 59 HIS C O 1
ATOM 3395 N N . VAL C 1 34 ? -75.261 3.974 19.883 1.000 15.718 60 VAL C N 1
ATOM 3396 C CA . VAL C 1 34 ? -75.581 5.295 20.461 1.000 16.128 60 VAL C CA 1
ATOM 3397 C C . VAL C 1 34 ? -74.275 5.900 20.950 1.000 16.405 60 VAL C C 1
ATOM 3398 O O . VAL C 1 34 ? -73.616 5.241 21.783 1.000 18.863 60 VAL C O 1
ATOM 3402 N N . THR C 1 35 ? -73.932 7.126 20.518 1.000 15.345 61 THR C N 1
ATOM 3403 C CA . THR C 1 35 ? -72.754 7.842 21.073 1.000 15.973 61 THR C CA 1
ATOM 3404 C C . THR C 1 35 ? -73.286 8.982 21.924 1.000 19.266 61 THR C C 1
ATOM 3405 O O . THR C 1 35 ? -73.745 9.997 21.369 1.000 27.337 61 THR C O 1
ATOM 3409 N N . GLY C 1 36 ? -73.414 8.745 23.232 1.000 16.985 62 GLY C N 1
ATOM 3410 C CA . GLY C 1 36 ? -73.851 9.755 24.196 1.000 14.968 62 GLY C CA 1
ATOM 3411 C C . GLY C 1 36 ? -74.685 9.051 25.258 1.000 15.843 62 GLY C C 1
ATOM 3412 O O . GLY C 1 36 ? -74.828 7.796 25.159 1.000 16.100 62 GLY C O 1
ATOM 3413 N N . ASP C 1 37 ? -75.232 9.821 26.189 1.000 14.461 63 ASP C N 1
ATOM 3414 C CA . ASP C 1 37 ? -76.000 9.294 27.344 1.000 13.991 63 ASP C CA 1
ATOM 3415 C C . ASP C 1 37 ? -77.478 9.184 26.942 1.000 13.458 63 ASP C C 1
ATOM 3416 O O . ASP C 1 37 ? -78.002 10.042 26.103 1.000 11.692 63 ASP C O 1
ATOM 3421 N N . ILE C 1 38 ? -78.169 8.216 27.529 1.000 12.595 64 ILE C N 1
ATOM 3422 C CA . ILE C 1 38 ? -79.614 8.007 27.283 1.000 12.369 64 ILE C CA 1
ATOM 3423 C C . ILE C 1 38 ? -80.320 7.939 28.637 1.000 12.518 64 ILE C C 1
ATOM 3424 O O . ILE C 1 38 ? -79.691 7.564 29.667 1.000 10.900 64 ILE C O 1
ATOM 3429 N N . GLY C 1 39 ? -81.565 8.388 28.649 1.000 11.556 65 GLY C N 1
ATOM 3430 C CA . GLY C 1 39 ? -82.317 8.524 29.905 1.000 13.174 65 GLY C CA 1
ATOM 3431 C C . GLY C 1 39 ? -83.776 8.272 29.684 1.000 13.437 65 GLY C C 1
ATOM 3432 O O . GLY C 1 39 ? -84.308 8.666 28.614 1.000 11.674 65 GLY C O 1
ATOM 3433 N N . VAL C 1 40 ? -84.406 7.642 30.677 1.000 13.235 66 VAL C N 1
ATOM 3434 C CA . VAL C 1 40 ? -85.888 7.503 30.703 1.000 12.519 66 VAL C CA 1
ATOM 3435 C C . VAL C 1 40 ? -86.377 8.015 32.042 1.000 12.020 66 VAL C C 1
ATOM 3436 O O . VAL C 1 40 ? -85.814 7.668 33.113 1.000 12.329 66 VAL C O 1
ATOM 3440 N N . SER C 1 41 ? -87.446 8.788 31.992 1.000 12.451 67 SER C N 1
ATOM 3441 C CA . SER C 1 41 ? -88.104 9.351 33.193 1.000 12.042 67 SER C CA 1
ATOM 3442 C C . SER C 1 41 ? -89.407 10.001 32.765 1.000 13.618 67 SER C C 1
ATOM 3443 O O . SER C 1 41 ? -89.407 10.738 31.790 1.000 14.166 67 SER C O 1
ATOM 3446 N N . PRO C 1 42 ? -90.528 9.842 33.502 1.000 12.651 68 PRO C N 1
ATOM 3447 C CA . PRO C 1 42 ? -90.540 9.239 34.832 1.000 12.472 68 PRO C CA 1
ATOM 3448 C C . PRO C 1 42 ? -90.641 7.706 34.922 1.000 13.130 68 PRO C C 1
ATOM 3449 O O . PRO C 1 42 ? -90.605 7.178 36.073 1.000 14.220 68 PRO C O 1
ATOM 3453 N N . ILE C 1 43 ? -90.738 7.023 33.780 1.000 13.209 69 ILE C N 1
ATOM 3454 C CA . ILE C 1 43 ? -90.719 5.537 33.739 1.000 13.094 69 ILE C CA 1
ATOM 3455 C C . ILE C 1 43 ? -89.449 5.033 34.426 1.000 13.640 69 ILE C C 1
ATOM 3456 O O . ILE C 1 43 ? -88.356 5.638 34.292 1.000 13.546 69 ILE C O 1
ATOM 3461 N N . ASP C 1 44 ? -89.594 3.946 35.163 1.000 13.283 70 ASP C N 1
ATOM 3462 C CA . ASP C 1 44 ? -88.468 3.186 35.767 1.000 14.207 70 ASP C CA 1
ATOM 3463 C C . ASP C 1 44 ? -87.642 2.428 34.722 1.000 13.835 70 ASP C C 1
ATOM 3464 O O . ASP C 1 44 ? -87.969 2.448 33.511 1.000 12.471 70 ASP C O 1
ATOM 3469 N N . ARG C 1 45 ? -86.600 1.752 35.194 1.000 13.809 71 ARG C N 1
ATOM 3470 C CA . ARG C 1 45 ? -85.591 1.097 34.336 1.000 14.433 71 ARG C CA 1
ATOM 3471 C C . ARG C 1 45 ? -86.228 0.034 33.427 1.000 14.287 71 ARG C C 1
ATOM 3472 O O . ARG C 1 45 ? -85.569 -0.343 32.451 1.000 13.953 71 ARG C O 1
ATOM 3480 N N . THR C 1 46 ? -87.436 -0.506 33.717 1.000 14.391 72 THR C N 1
ATOM 3481 C CA . THR C 1 46 ? -88.065 -1.483 32.790 1.000 14.266 72 THR C CA 1
ATOM 3482 C C . THR C 1 46 ? -88.484 -0.768 31.499 1.000 14.172 72 THR C C 1
ATOM 3483 O O . THR C 1 46 ? -88.788 -1.478 30.551 1.000 12.546 72 THR C O 1
ATOM 3487 N N . GLY C 1 47 ? -88.453 0.570 31.479 1.000 13.169 73 GLY C N 1
ATOM 3488 C CA . GLY C 1 47 ? -88.636 1.355 30.248 1.000 13.828 73 GLY C CA 1
ATOM 3489 C C . GLY C 1 47 ? -87.444 1.237 29.275 1.000 13.991 73 GLY C C 1
ATOM 3490 O O . GLY C 1 47 ? -87.620 1.592 28.068 1.000 15.574 73 GLY C O 1
ATOM 3491 N N . LEU C 1 48 ? -86.280 0.771 29.752 1.000 13.746 74 LEU C N 1
ATOM 3492 C CA . LEU C 1 48 ? -85.132 0.452 28.860 1.000 13.587 74 LEU C CA 1
ATOM 3493 C C . LEU C 1 48 ? -85.291 -0.986 28.390 1.000 13.855 74 LEU C C 1
ATOM 3494 O O . LEU C 1 48 ? -85.162 -1.897 29.218 1.000 13.969 74 LEU C O 1
ATOM 3499 N N . THR C 1 49 ? -85.574 -1.214 27.116 1.000 13.468 75 THR C N 1
ATOM 3500 C CA . THR C 1 49 ? -85.728 -2.599 26.616 1.000 15.849 75 THR C CA 1
ATOM 3501 C C . THR C 1 49 ? -84.680 -2.927 25.575 1.000 14.613 75 THR C C 1
ATOM 3502 O O . THR C 1 49 ? -84.462 -2.124 24.643 1.000 13.563 75 THR C O 1
ATOM 3506 N N . GLY C 1 50 ? -84.096 -4.124 25.691 1.000 13.552 76 GLY C N 1
ATOM 3507 C CA . GLY C 1 50 ? -83.141 -4.654 24.714 1.000 14.600 76 GLY C CA 1
ATOM 3508 C C . GLY C 1 50 ? -81.695 -4.267 24.921 1.000 14.621 76 GLY C C 1
ATOM 3509 O O . GLY C 1 50 ? -80.887 -4.645 24.072 1.000 14.906 76 GLY C O 1
ATOM 3510 N N . PHE C 1 51 ? -81.368 -3.497 25.950 1.000 14.223 77 PHE C N 1
ATOM 3511 C CA . PHE C 1 51 ? -80.017 -2.934 26.134 1.000 14.879 77 PHE C CA 1
ATOM 3512 C C . PHE C 1 51 ? -79.076 -3.935 26.799 1.000 14.918 77 PHE C C 1
ATOM 3513 O O . PHE C 1 51 ? -77.905 -3.681 26.727 1.000 15.052 77 PHE C O 1
ATOM 3521 N N . SER C 1 52 ? -79.554 -5.043 27.384 1.000 14.161 78 SER C N 1
ATOM 3522 C CA . SER C 1 52 ? -78.639 -5.996 28.065 1.000 16.694 78 SER C CA 1
ATOM 3523 C C . SER C 1 52 ? -77.685 -5.216 28.996 1.000 15.560 78 SER C C 1
ATOM 3524 O O . SER C 1 52 ? -76.450 -5.479 28.960 1.000 15.696 78 SER C O 1
ATOM 3527 N N . GLU C 1 53 ? -78.198 -4.287 29.807 1.000 15.020 79 GLU C N 1
ATOM 3528 C CA . GLU C 1 53 ? -77.344 -3.312 30.517 1.000 14.860 79 GLU C CA 1
ATOM 3529 C C . GLU C 1 53 ? -76.861 -3.925 31.843 1.000 14.093 79 GLU C C 1
ATOM 3530 O O . GLU C 1 53 ? -77.533 -4.816 32.429 1.000 13.734 79 GLU C O 1
ATOM 3536 N N . THR C 1 54 ? -75.740 -3.417 32.314 1.000 14.961 80 THR C N 1
ATOM 3537 C CA . THR C 1 54 ? -75.173 -3.769 33.642 1.000 16.174 80 THR C CA 1
ATOM 3538 C C . THR C 1 54 ? -75.069 -2.494 34.472 1.000 15.001 80 THR C C 1
ATOM 3539 O O . THR C 1 54 ? -74.562 -1.480 33.993 1.000 16.121 80 THR C O 1
ATOM 3543 N N . MET C 1 55 ? -75.647 -2.549 35.660 1.000 14.016 81 MET C N 1
ATOM 3544 C CA . MET C 1 55 ? -75.625 -1.435 36.615 1.000 14.514 81 MET C CA 1
ATOM 3545 C C . MET C 1 55 ? -74.184 -1.164 37.034 1.000 13.583 81 MET C C 1
ATOM 3546 O O . MET C 1 55 ? -73.427 -2.138 37.386 1.000 13.772 81 MET C O 1
ATOM 3551 N N . ASP C 1 56 ? -73.844 0.116 37.138 1.000 14.482 82 ASP C N 1
ATOM 3552 C CA . ASP C 1 56 ? -72.613 0.551 37.828 1.000 15.392 82 ASP C CA 1
ATOM 3553 C C . ASP C 1 56 ? -72.755 0.172 39.294 1.000 15.179 82 ASP C C 1
ATOM 3554 O O . ASP C 1 56 ? -73.842 0.199 39.846 1.000 15.046 82 ASP C O 1
ATOM 3559 N N . PRO C 1 57 ? -71.668 -0.154 40.007 1.000 15.529 83 PRO C N 1
ATOM 3560 C CA . PRO C 1 57 ? -71.825 -0.464 41.427 1.000 17.219 83 PRO C CA 1
ATOM 3561 C C . PRO C 1 57 ? -72.372 0.664 42.306 1.000 17.088 83 PRO C C 1
ATOM 3562 O O . PRO C 1 57 ? -72.986 0.318 43.323 1.000 17.782 83 PRO C O 1
ATOM 3566 N N . SER C 1 58 ? -72.319 1.940 41.870 1.000 15.756 84 SER C N 1
ATOM 3567 C CA . SER C 1 58 ? -73.011 3.064 42.539 1.000 17.685 84 SER C CA 1
ATOM 3568 C C . SER C 1 58 ? -74.534 2.951 42.381 1.000 16.685 84 SER C C 1
ATOM 3569 O O . SER C 1 58 ? -75.217 3.670 43.097 1.000 15.875 84 SER C O 1
ATOM 3572 N N . ASN C 1 59 ? -75.020 2.167 41.409 1.000 16.036 85 ASN C N 1
ATOM 3573 C CA . ASN C 1 59 ? -76.440 2.030 41.025 1.000 16.528 85 ASN C CA 1
ATOM 3574 C C . ASN C 1 59 ? -76.980 3.353 40.512 1.000 15.279 85 ASN C C 1
ATOM 3575 O O . ASN C 1 59 ? -78.213 3.486 40.452 1.000 14.562 85 ASN C O 1
ATOM 3580 N N . THR C 1 60 ? -76.122 4.286 40.098 1.000 14.450 86 THR C N 1
ATOM 3581 C CA . THR C 1 60 ? -76.612 5.606 39.618 1.000 14.636 86 THR C CA 1
ATOM 3582 C C . THR C 1 60 ? -76.718 5.601 38.095 1.000 13.530 86 THR C C 1
ATOM 3583 O O . THR C 1 60 ? -77.325 6.548 37.534 1.000 14.760 86 THR C O 1
ATOM 3587 N N . PHE C 1 61 ? -76.143 4.611 37.433 1.000 14.494 87 PHE C N 1
ATOM 3588 C CA . PHE C 1 61 ? -76.200 4.481 35.955 1.000 13.552 87 PHE C CA 1
ATOM 3589 C C . PHE C 1 61 ? -75.920 3.034 35.583 1.000 13.979 87 PHE C C 1
ATOM 3590 O O . PHE C 1 61 ? -75.477 2.189 36.440 1.000 13.587 87 PHE C O 1
ATOM 3598 N N . SER C 1 62 ? -76.155 2.746 34.320 1.000 12.899 88 SER C N 1
ATOM 3599 C CA . SER C 1 62 ? -75.800 1.453 33.703 1.000 12.345 88 SER C CA 1
ATOM 3600 C C . SER C 1 62 ? -75.027 1.661 32.392 1.000 12.891 88 SER C C 1
ATOM 3601 O O . SER C 1 62 ? -74.970 2.806 31.859 1.000 12.761 88 SER C O 1
ATOM 3604 N N . THR C 1 63 ? -74.426 0.589 31.895 1.000 13.077 89 THR C N 1
ATOM 3605 C CA . THR C 1 63 ? -73.705 0.573 30.602 1.000 14.088 89 THR C CA 1
ATOM 3606 C C . THR C 1 63 ? -74.226 -0.562 29.753 1.000 13.360 89 THR C C 1
ATOM 3607 O O . THR C 1 63 ? -74.696 -1.565 30.315 1.000 13.785 89 THR C O 1
ATOM 3611 N N . SER C 1 64 ? -74.054 -0.429 28.448 1.000 12.360 90 SER C N 1
ATOM 3612 C CA . SER C 1 64 ? -74.612 -1.337 27.425 1.000 12.675 90 SER C CA 1
ATOM 3613 C C . SER C 1 64 ? -73.661 -1.392 26.247 1.000 12.782 90 SER C C 1
ATOM 3614 O O . SER C 1 64 ? -73.150 -0.333 25.889 1.000 11.176 90 SER C O 1
ATOM 3617 N N . THR C 1 65 ? -73.578 -2.550 25.606 1.000 13.253 91 THR C N 1
ATOM 3618 C CA . THR C 1 65 ? -72.880 -2.779 24.338 1.000 13.572 91 THR C CA 1
ATOM 3619 C C . THR C 1 65 ? -73.459 -1.844 23.249 1.000 14.172 91 THR C C 1
ATOM 3620 O O . THR C 1 65 ? -72.706 -1.524 22.351 1.000 14.672 91 THR C O 1
ATOM 3624 N N . TYR C 1 66 ? -74.704 -1.386 23.363 1.000 13.779 92 TYR C N 1
ATOM 3625 C CA . TYR C 1 66 ? -75.361 -0.545 22.324 1.000 14.036 92 TYR C CA 1
ATOM 3626 C C . TYR C 1 66 ? -75.066 0.930 22.560 1.000 15.373 92 TYR C C 1
ATOM 3627 O O . TYR C 1 66 ? -75.395 1.768 21.677 1.000 15.124 92 TYR C O 1
ATOM 3636 N N . VAL C 1 67 ? -74.474 1.254 23.697 1.000 13.842 93 VAL C N 1
ATOM 3637 C CA . VAL C 1 67 ? -74.202 2.664 24.082 1.000 13.959 93 VAL C CA 1
ATOM 3638 C C . VAL C 1 67 ? -72.684 2.759 24.214 1.000 14.817 93 VAL C C 1
ATOM 3639 O O . VAL C 1 67 ? -72.113 2.298 25.219 1.000 13.594 93 VAL C O 1
ATOM 3643 N N . VAL C 1 68 ? -72.079 3.304 23.176 1.000 13.830 94 VAL C N 1
ATOM 3644 C CA . VAL C 1 68 ? -70.603 3.313 22.988 1.000 14.930 94 VAL C CA 1
ATOM 3645 C C . VAL C 1 68 ? -69.946 4.079 24.145 1.000 13.968 94 VAL C C 1
ATOM 3646 O O . VAL C 1 68 ? -70.419 5.129 24.527 1.000 14.873 94 VAL C O 1
ATOM 3650 N N . ALA C 1 69 ? -68.831 3.594 24.670 1.000 13.110 95 ALA C N 1
ATOM 3651 C CA . ALA C 1 69 ? -68.152 4.254 25.800 1.000 14.003 95 ALA C CA 1
ATOM 3652 C C . ALA C 1 69 ? -67.724 5.654 25.372 1.000 14.809 95 ALA C C 1
ATOM 3653 O O . ALA C 1 69 ? -67.315 5.855 24.224 1.000 16.489 95 ALA C O 1
ATOM 3655 N N . PRO C 1 70 ? -67.797 6.669 26.252 1.000 14.950 96 PRO C N 1
ATOM 3656 C CA . PRO C 1 70 ? -68.251 6.505 27.637 1.000 15.340 96 PRO C CA 1
ATOM 3657 C C . PRO C 1 70 ? -69.729 6.834 27.952 1.000 14.239 96 PRO C C 1
ATOM 3658 O O . PRO C 1 70 ? -70.043 7.182 29.070 1.000 15.339 96 PRO C O 1
ATOM 3662 N N . GLY C 1 71 ? -70.616 6.627 26.992 1.000 13.709 97 GLY C N 1
ATOM 3663 C CA . GLY C 1 71 ? -72.055 6.885 27.134 1.000 12.901 97 GLY C CA 1
ATOM 3664 C C . GLY C 1 71 ? -72.639 5.976 28.215 1.000 13.452 97 GLY C C 1
ATOM 3665 O O . GLY C 1 71 ? -72.182 4.785 28.339 1.000 12.669 97 GLY C O 1
ATOM 3666 N N . LYS C 1 72 ? -73.577 6.532 28.962 1.000 13.103 98 LYS C N 1
ATOM 3667 C CA . LYS C 1 72 ? -74.197 5.845 30.129 1.000 14.377 98 LYS C CA 1
ATOM 3668 C C . LYS C 1 72 ? -75.702 5.856 29.949 1.000 13.463 98 LYS C C 1
ATOM 3669 O O . LYS C 1 72 ? -76.223 6.753 29.239 1.000 13.006 98 LYS C O 1
ATOM 3675 N N . LEU C 1 73 ? -76.379 4.917 30.608 1.000 14.298 99 LEU C N 1
ATOM 3676 C CA . LEU C 1 73 ? -77.855 4.850 30.661 1.000 12.972 99 LEU C CA 1
ATOM 3677 C C . LEU C 1 73 ? -78.309 5.292 32.058 1.000 13.843 99 LEU C C 1
ATOM 3678 O O . LEU C 1 73 ? -77.726 4.867 33.086 1.000 13.864 99 LEU C O 1
ATOM 3683 N N . TYR C 1 74 ? -79.401 6.040 32.093 1.000 12.430 100 TYR C N 1
ATOM 3684 C CA . TYR C 1 74 ? -80.012 6.600 33.319 1.000 12.643 100 TYR C CA 1
ATOM 3685 C C . TYR C 1 74 ? -81.505 6.326 33.314 1.000 13.423 100 TYR C C 1
ATOM 3686 O O . TYR C 1 74 ? -82.196 6.496 32.268 1.000 11.777 100 TYR C O 1
ATOM 3695 N N . ALA C 1 75 ? -82.032 5.890 34.459 1.000 13.747 101 ALA C N 1
ATOM 3696 C CA . ALA C 1 75 ? -83.487 5.643 34.592 1.000 12.980 101 ALA C CA 1
ATOM 3697 C C . ALA C 1 75 ? -83.982 6.216 35.926 1.000 12.939 101 ALA C C 1
ATOM 3698 O O . ALA C 1 75 ? -83.191 6.313 36.903 1.000 12.385 101 ALA C O 1
ATOM 3700 N N . ALA C 1 76 ? -85.279 6.543 35.978 1.000 12.391 102 ALA C N 1
ATOM 3701 C CA . ALA C 1 76 ? -85.918 7.319 37.056 1.000 12.746 102 ALA C CA 1
ATOM 3702 C C . ALA C 1 76 ? -85.793 6.626 38.420 1.000 13.908 102 ALA C C 1
ATOM 3703 O O . ALA C 1 76 ? -85.822 7.364 39.431 1.000 15.445 102 ALA C O 1
ATOM 3705 N N . ASP C 1 77 ? -85.634 5.303 38.469 1.000 13.618 103 ASP C N 1
ATOM 3706 C CA . ASP C 1 77 ? -85.561 4.526 39.747 1.000 14.316 103 ASP C CA 1
ATOM 3707 C C . ASP C 1 77 ? -84.121 4.137 40.097 1.000 13.660 103 ASP C C 1
ATOM 3708 O O . ASP C 1 77 ? -83.934 3.335 41.031 1.000 13.433 103 ASP C O 1
ATOM 3713 N N . TYR C 1 78 ? -83.113 4.709 39.421 1.000 12.786 104 TYR C N 1
ATOM 3714 C CA . TYR C 1 78 ? -81.689 4.547 39.775 1.000 12.211 104 TYR C CA 1
ATOM 3715 C C . TYR C 1 78 ? -81.430 5.364 41.035 1.000 12.947 104 TYR C C 1
ATOM 3716 O O . TYR C 1 78 ? -82.264 6.168 41.493 1.000 12.827 104 TYR C O 1
ATOM 3725 N N . ALA C 1 79 ? -80.286 5.113 41.648 1.000 12.978 105 ALA C N 1
ATOM 3726 C CA . ALA C 1 79 ? -79.898 5.734 42.929 1.000 13.583 105 ALA C CA 1
ATOM 3727 C C . ALA C 1 79 ? -79.729 7.242 42.743 1.000 14.427 105 ALA C C 1
ATOM 3728 O O . ALA C 1 79 ? -79.279 7.671 41.644 1.000 13.488 105 ALA C O 1
ATOM 3730 N N . ASP C 1 80 ? -79.949 7.985 43.811 1.000 14.197 106 ASP C N 1
ATOM 3731 C CA . ASP C 1 80 ? -79.647 9.440 43.857 1.000 15.620 106 ASP C CA 1
ATOM 3732 C C . ASP C 1 80 ? -78.188 9.660 43.438 1.000 15.450 106 ASP C C 1
ATOM 3733 O O . ASP C 1 80 ? -77.288 8.889 43.835 1.000 15.540 106 ASP C O 1
ATOM 3738 N N . PRO C 1 81 ? -77.878 10.719 42.649 1.000 14.321 107 PRO C N 1
ATOM 3739 C CA . PRO C 1 81 ? -78.816 11.786 42.265 1.000 14.017 107 PRO C CA 1
ATOM 3740 C C . PRO C 1 81 ? -79.508 11.673 40.899 1.000 15.221 107 PRO C C 1
ATOM 3741 O O . PRO C 1 81 ? -80.012 12.667 40.350 1.000 14.727 107 PRO C O 1
ATOM 3745 N N . THR C 1 82 ? -79.581 10.464 40.366 1.000 13.834 108 THR C N 1
ATOM 3746 C CA . THR C 1 82 ? -80.052 10.231 38.987 1.000 12.746 108 THR C CA 1
ATOM 3747 C C . THR C 1 82 ? -81.522 10.623 38.843 1.000 13.430 108 THR C C 1
ATOM 3748 O O . THR C 1 82 ? -81.887 11.200 37.813 1.000 12.144 108 THR C O 1
ATOM 3752 N N . PRO C 1 83 ? -82.449 10.278 39.767 1.000 12.349 109 PRO C N 1
ATOM 3753 C CA . PRO C 1 83 ? -83.854 10.666 39.565 1.000 13.643 109 PRO C CA 1
ATOM 3754 C C . PRO C 1 83 ? -83.982 12.186 39.392 1.000 13.459 109 PRO C C 1
ATOM 3755 O O . PRO C 1 83 ? -84.707 12.638 38.502 1.000 13.267 109 PRO C O 1
ATOM 3759 N N . ALA C 1 84 ? -83.327 12.966 40.266 1.000 13.370 110 ALA C N 1
ATOM 3760 C CA . ALA C 1 84 ? -83.334 14.439 40.190 1.000 15.146 110 ALA C CA 1
ATOM 3761 C C . ALA C 1 84 ? -82.690 14.901 38.877 1.000 16.179 110 ALA C C 1
ATOM 3762 O O . ALA C 1 84 ? -83.253 15.837 38.217 1.000 17.141 110 ALA C O 1
ATOM 3764 N N . LYS C 1 85 ? -81.603 14.254 38.446 1.000 15.989 111 LYS C N 1
ATOM 3765 C CA . LYS C 1 85 ? -80.943 14.585 37.145 1.000 15.378 111 LYS C CA 1
ATOM 3766 C C . LYS C 1 85 ? -81.957 14.460 36.002 1.000 15.016 111 LYS C C 1
ATOM 3767 O O . LYS C 1 85 ? -82.089 15.404 35.149 1.000 12.985 111 LYS C O 1
ATOM 3773 N N . LEU C 1 86 ? -82.699 13.345 35.988 1.000 12.806 112 LEU C N 1
ATOM 3774 C CA . LEU C 1 86 ? -83.668 13.063 34.912 1.000 12.771 112 LEU C CA 1
ATOM 3775 C C . LEU C 1 86 ? -84.882 13.992 35.029 1.000 13.402 112 LEU C C 1
ATOM 3776 O O . LEU C 1 86 ? -85.340 14.455 33.966 1.000 14.306 112 LEU C O 1
ATOM 3781 N N . THR C 1 87 ? -85.425 14.232 36.216 1.000 15.242 113 THR C N 1
ATOM 3782 C CA . THR C 1 87 ? -86.587 15.136 36.378 1.000 16.428 113 THR C CA 1
ATOM 3783 C C . THR C 1 87 ? -86.227 16.507 35.787 1.000 16.282 113 THR C C 1
ATOM 3784 O O . THR C 1 87 ? -87.027 17.064 34.971 1.000 15.220 113 THR C O 1
ATOM 3788 N N . THR C 1 88 ? -85.046 17.002 36.139 1.000 14.523 114 THR C N 1
ATOM 3789 C CA . THR C 1 88 ? -84.495 18.294 35.631 1.000 16.473 114 THR C CA 1
ATOM 3790 C C . THR C 1 88 ? -84.387 18.254 34.099 1.000 14.687 114 THR C C 1
ATOM 3791 O O . THR C 1 88 ? -84.873 19.226 33.430 1.000 16.571 114 THR C O 1
ATOM 3795 N N . ALA C 1 89 ? -83.819 17.204 33.529 1.000 15.271 115 ALA C N 1
ATOM 3796 C CA . ALA C 1 89 ? -83.567 17.113 32.076 1.000 13.498 115 ALA C CA 1
ATOM 3797 C C . ALA C 1 89 ? -84.905 17.014 31.336 1.000 14.300 115 ALA C C 1
ATOM 3798 O O . ALA C 1 89 ? -85.079 17.675 30.292 1.000 15.205 115 ALA C O 1
ATOM 3800 N N . VAL C 1 90 ? -85.856 16.214 31.854 1.000 14.356 116 VAL C N 1
ATOM 3801 C CA . VAL C 1 90 ? -87.176 16.094 31.179 1.000 13.867 116 VAL C CA 1
ATOM 3802 C C . VAL C 1 90 ? -87.879 17.451 31.189 1.000 14.772 116 VAL C C 1
ATOM 3803 O O . VAL C 1 90 ? -88.476 17.808 30.181 1.000 15.733 116 VAL C O 1
ATOM 3807 N N . SER C 1 91 ? -87.824 18.190 32.287 1.000 14.510 117 SER C N 1
ATOM 3808 C CA . SER C 1 91 ? -88.454 19.523 32.371 1.000 16.750 117 SER C CA 1
ATOM 3809 C C . SER C 1 91 ? -87.840 20.449 31.300 1.000 15.644 117 SER C C 1
ATOM 3810 O O . SER C 1 91 ? -88.614 21.193 30.612 1.000 16.085 117 SER C O 1
ATOM 3813 N N . ALA C 1 92 ? -86.532 20.354 31.092 1.000 15.446 118 ALA C N 1
ATOM 3814 C CA . ALA C 1 92 ? -85.796 21.179 30.104 1.000 15.521 118 ALA C CA 1
ATOM 3815 C C . ALA C 1 92 ? -86.201 20.763 28.689 1.000 15.528 118 ALA C C 1
ATOM 3816 O O . ALA C 1 92 ? -86.316 21.634 27.808 1.000 15.314 118 ALA C O 1
ATOM 3818 N N . MET C 1 93 ? -86.487 19.481 28.477 1.000 14.658 119 MET C N 1
ATOM 3819 C CA . MET C 1 93 ? -86.961 18.955 27.164 1.000 15.002 119 MET C CA 1
ATOM 3820 C C . MET C 1 93 ? -88.310 19.595 26.878 1.000 16.267 119 MET C C 1
ATOM 3821 O O . MET C 1 93 ? -88.484 20.137 25.782 1.000 16.998 119 MET C O 1
ATOM 3826 N N . GLU C 1 94 ? -89.203 19.591 27.864 1.000 15.231 120 GLU C N 1
ATOM 3827 C CA . GLU C 1 94 ? -90.569 20.137 27.717 1.000 16.203 120 GLU C CA 1
ATOM 3828 C C . GLU C 1 94 ? -90.463 21.644 27.445 1.000 16.013 120 GLU C C 1
ATOM 3829 O O . GLU C 1 94 ? -91.167 22.156 26.521 1.000 15.020 120 GLU C O 1
ATOM 3835 N N . ALA C 1 95 ? -89.588 22.331 28.179 1.000 15.852 121 ALA C N 1
ATOM 3836 C CA . ALA C 1 95 ? -89.409 23.797 27.999 1.000 16.368 121 ALA C CA 1
ATOM 3837 C C . ALA C 1 95 ? -88.894 24.067 26.585 1.000 16.091 121 ALA C C 1
ATOM 3838 O O . ALA C 1 95 ? -89.393 25.050 25.951 1.000 16.579 121 ALA C O 1
ATOM 3840 N N . ALA C 1 96 ? -87.995 23.228 26.065 1.000 15.072 122 ALA C N 1
ATOM 3841 C CA . ALA C 1 96 ? -87.398 23.416 24.720 1.000 15.797 122 ALA C CA 1
ATOM 3842 C C . ALA C 1 96 ? -88.477 23.143 23.653 1.000 16.408 122 ALA C C 1
ATOM 3843 O O . ALA C 1 96 ? -88.583 23.893 22.679 1.000 15.845 122 ALA C O 1
ATOM 3845 N N . TYR C 1 97 ? -89.278 22.089 23.829 1.000 14.808 123 TYR C N 1
ATOM 3846 C CA . TYR C 1 97 ? -90.410 21.795 22.917 1.000 13.901 123 TYR C CA 1
ATOM 3847 C C . TYR C 1 97 ? -91.355 23.011 22.834 1.000 16.407 123 TYR C C 1
ATOM 3848 O O . TYR C 1 97 ? -91.781 23.371 21.708 1.000 16.818 123 TYR C O 1
ATOM 3857 N N . THR C 1 98 ? -91.693 23.606 23.982 1.000 15.168 124 THR C N 1
ATOM 3858 C CA . THR C 1 98 ? -92.637 24.745 24.099 1.000 18.277 124 THR C CA 1
ATOM 3859 C C . THR C 1 98 ? -91.986 25.963 23.425 1.000 17.335 124 THR C C 1
ATOM 3860 O O . THR C 1 98 ? -92.692 26.634 22.637 1.000 19.066 124 THR C O 1
ATOM 3864 N N . ASP C 1 99 ? -90.704 26.213 23.701 1.000 17.309 125 ASP C N 1
ATOM 3865 C CA . ASP C 1 99 ? -89.972 27.359 23.102 1.000 18.983 125 ASP C CA 1
ATOM 3866 C C . ASP C 1 99 ? -89.993 27.194 21.579 1.000 19.894 125 ASP C C 1
ATOM 3867 O O . ASP C 1 99 ? -90.438 28.142 20.883 1.000 20.179 125 ASP C O 1
ATOM 3872 N N . ALA C 1 100 ? -89.560 26.046 21.065 1.000 18.200 126 ALA C N 1
ATOM 3873 C CA . ALA C 1 100 ? -89.482 25.783 19.610 1.000 16.810 126 ALA C CA 1
ATOM 3874 C C . ALA C 1 100 ? -90.853 26.010 18.954 1.000 17.702 126 ALA C C 1
ATOM 3875 O O . ALA C 1 100 ? -90.917 26.704 17.912 1.000 18.331 126 ALA C O 1
ATOM 3877 N N . GLY C 1 101 ? -91.905 25.450 19.543 1.000 16.615 127 GLY C N 1
ATOM 3878 C CA . GLY C 1 101 ? -93.285 25.483 19.056 1.000 17.751 127 GLY C CA 1
ATOM 3879 C C . GLY C 1 101 ? -93.889 26.873 19.142 1.000 19.942 127 GLY C C 1
ATOM 3880 O O . GLY C 1 101 ? -94.835 27.123 18.424 1.000 21.880 127 GLY C O 1
ATOM 3881 N N . GLY C 1 102 ? -93.380 27.764 19.984 1.000 19.418 128 GLY C N 1
ATOM 3882 C CA . GLY C 1 102 ? -94.048 29.050 20.248 1.000 23.220 128 GLY C CA 1
ATOM 3883 C C . GLY C 1 102 ? -93.436 30.192 19.440 1.000 22.767 128 GLY C C 1
ATOM 3884 O O . GLY C 1 102 ? -93.990 31.307 19.531 1.000 23.371 128 GLY C O 1
ATOM 3885 N N . ARG C 1 103 ? -92.329 29.965 18.730 1.000 20.804 129 ARG C N 1
ATOM 3886 C CA . ARG C 1 103 ? -91.655 31.034 17.940 1.000 21.145 129 ARG C CA 1
ATOM 3887 C C . ARG C 1 103 ? -92.655 31.542 16.908 1.000 22.938 129 ARG C C 1
ATOM 3888 O O . ARG C 1 103 ? -93.383 30.712 16.318 1.000 21.660 129 ARG C O 1
ATOM 3896 N N . THR C 1 104 ? -92.685 32.865 16.712 1.000 24.442 130 THR C N 1
ATOM 3897 C CA . THR C 1 104 ? -93.680 33.531 15.841 1.000 25.538 130 THR C CA 1
ATOM 3898 C C . THR C 1 104 ? -93.087 33.649 14.435 1.000 23.603 130 THR C C 1
ATOM 3899 O O . THR C 1 104 ? -91.873 33.565 14.299 1.000 22.175 130 THR C O 1
ATOM 3903 N N . GLY C 1 105 ? -93.943 33.852 13.434 1.000 26.451 131 GLY C N 1
ATOM 3904 C CA . GLY C 1 105 ? -93.548 34.264 12.068 1.000 26.853 131 GLY C CA 1
ATOM 3905 C C . GLY C 1 105 ? -93.106 33.105 11.196 1.000 25.158 131 GLY C C 1
ATOM 3906 O O . GLY C 1 105 ? -92.513 33.356 10.139 1.000 24.779 131 GLY C O 1
ATOM 3907 N N . GLY C 1 106 ? -93.372 31.856 11.590 1.000 21.854 132 GLY C N 1
ATOM 3908 C CA . GLY C 1 106 ? -92.909 30.705 10.811 1.000 19.163 132 GLY C CA 1
ATOM 3909 C C . GLY C 1 106 ? -93.410 30.800 9.387 1.000 17.957 132 GLY C C 1
ATOM 3910 O O . GLY C 1 106 ? -94.571 31.176 9.192 1.000 20.020 132 GLY C O 1
ATOM 3911 N N . LEU C 1 107 ? -92.602 30.365 8.457 1.000 19.091 133 LEU C N 1
ATOM 3912 C CA . LEU C 1 107 ? -92.877 30.476 7.006 1.000 20.405 133 LEU C CA 1
ATOM 3913 C C . LEU C 1 107 ? -93.513 29.190 6.455 1.000 22.805 133 LEU C C 1
ATOM 3914 O O . LEU C 1 107 ? -93.285 28.106 7.024 1.000 22.270 133 LEU C O 1
ATOM 3919 N N . SER C 1 108 ? -94.239 29.309 5.336 1.000 21.464 134 SER C N 1
ATOM 3920 C CA . SER C 1 108 ? -94.894 28.144 4.690 1.000 21.796 134 SER C CA 1
ATOM 3921 C C . SER C 1 108 ? -94.031 27.628 3.558 1.000 24.068 134 SER C C 1
ATOM 3922 O O . SER C 1 108 ? -93.774 28.367 2.576 1.000 22.064 134 SER C O 1
ATOM 3925 N N . VAL C 1 109 ? -93.657 26.363 3.632 1.000 21.173 135 VAL C N 1
ATOM 3926 C CA . VAL C 1 109 ? -92.851 25.710 2.564 1.000 21.100 135 VAL C CA 1
ATOM 3927 C C . VAL C 1 109 ? -93.830 25.083 1.592 1.000 21.298 135 VAL C C 1
ATOM 3928 O O . VAL C 1 109 ? -94.709 24.340 2.011 1.000 18.167 135 VAL C O 1
ATOM 3932 N N . PRO C 1 110 ? -93.742 25.369 0.279 1.000 21.726 136 PRO C N 1
ATOM 3933 C CA . PRO C 1 110 ? -94.646 24.729 -0.684 1.000 21.556 136 PRO C CA 1
ATOM 3934 C C . PRO C 1 110 ? -94.663 23.197 -0.623 1.000 20.062 136 PRO C C 1
ATOM 3935 O O . PRO C 1 110 ? -93.671 22.626 -0.254 1.000 20.068 136 PRO C O 1
ATOM 3939 N N . GLY C 1 111 ? -95.777 22.584 -1.068 1.000 20.343 137 GLY C N 1
ATOM 3940 C CA . GLY C 1 111 ? -95.960 21.120 -1.149 1.000 22.481 137 GLY C CA 1
ATOM 3941 C C . GLY C 1 111 ? -96.918 20.559 -0.101 1.000 20.953 137 GLY C C 1
ATOM 3942 O O . GLY C 1 111 ? -97.027 19.334 -0.018 1.000 21.953 137 GLY C O 1
ATOM 3943 N N . ALA C 1 112 ? -97.561 21.410 0.692 1.000 21.806 138 ALA C N 1
ATOM 3944 C CA . ALA C 1 112 ? -98.671 21.044 1.606 1.000 21.882 138 ALA C CA 1
ATOM 3945 C C . ALA C 1 112 ? -98.246 19.888 2.514 1.000 21.536 138 ALA C C 1
ATOM 3946 O O . ALA C 1 112 ? -99.067 18.971 2.766 1.000 23.160 138 ALA C O 1
ATOM 3948 N N . GLY C 1 113 ? -97.011 19.938 3.024 1.000 21.034 139 GLY C N 1
ATOM 3949 C CA . GLY C 1 113 ? -96.492 18.921 3.957 1.000 20.237 139 GLY C CA 1
ATOM 3950 C C . GLY C 1 113 ? -95.382 18.090 3.335 1.000 21.295 139 GLY C C 1
ATOM 3951 O O . GLY C 1 113 ? -94.603 17.516 4.089 1.000 22.234 139 GLY C O 1
ATOM 3952 N N . THR C 1 114 ? -95.287 18.060 2.014 1.000 18.714 140 THR C N 1
ATOM 3953 C CA . THR C 1 114 ? -94.192 17.394 1.286 1.000 19.991 140 THR C CA 1
ATOM 3954 C C . THR C 1 114 ? -93.066 18.406 1.076 1.000 20.290 140 THR C C 1
ATOM 3955 O O . THR C 1 114 ? -93.324 19.554 0.622 1.000 20.429 140 THR C O 1
ATOM 3959 N N . ILE C 1 115 ? -91.844 17.985 1.394 1.000 18.984 141 ILE C N 1
ATOM 3960 C CA . ILE C 1 115 ? -90.610 18.651 0.923 1.000 17.390 141 ILE C CA 1
ATOM 3961 C C . ILE C 1 115 ? -90.384 18.192 -0.514 1.000 17.083 141 ILE C C 1
ATOM 3962 O O . ILE C 1 115 ? -90.056 17.000 -0.776 1.000 16.925 141 ILE C O 1
ATOM 3967 N N . LEU C 1 116 ? -90.559 19.131 -1.421 1.000 18.278 142 LEU C N 1
ATOM 3968 C CA . LEU C 1 116 ? -90.592 18.844 -2.864 1.000 18.809 142 LEU C CA 1
ATOM 3969 C C . LEU C 1 116 ? -89.150 18.645 -3.312 1.000 22.402 142 LEU C C 1
ATOM 3970 O O . LEU C 1 116 ? -88.212 18.993 -2.590 1.000 20.100 142 LEU C O 1
ATOM 3975 N N . PRO C 1 117 ? -88.951 18.062 -4.505 1.000 21.852 143 PRO C N 1
ATOM 3976 C CA . PRO C 1 117 ? -87.610 17.764 -5.002 1.000 24.098 143 PRO C CA 1
ATOM 3977 C C . PRO C 1 117 ? -86.669 18.968 -5.086 1.000 22.402 143 PRO C C 1
ATOM 3978 O O . PRO C 1 117 ? -87.084 20.111 -5.341 1.000 24.803 143 PRO C O 1
ATOM 3982 N N . ALA C 1 118 ? -85.407 18.675 -4.810 1.000 25.115 144 ALA C N 1
ATOM 3983 C CA . ALA C 1 118 ? -84.280 19.620 -4.934 1.000 26.625 144 ALA C CA 1
ATOM 3984 C C . ALA C 1 118 ? -84.614 20.880 -4.151 1.000 24.590 144 ALA C C 1
ATOM 3985 O O . ALA C 1 118 ? -84.436 21.973 -4.681 1.000 23.611 144 ALA C O 1
ATOM 3987 N N . THR C 1 119 ? -85.007 20.742 -2.884 1.000 23.327 145 THR C N 1
ATOM 3988 C CA . THR C 1 119 ? -85.223 21.894 -1.996 1.000 23.519 145 THR C CA 1
ATOM 3989 C C . THR C 1 119 ? -83.979 22.102 -1.115 1.000 22.528 145 THR C C 1
ATOM 3990 O O . THR C 1 119 ? -83.507 21.124 -0.515 1.000 23.374 145 THR C O 1
ATOM 3994 N N . THR C 1 120 ? -83.521 23.339 -1.045 1.000 23.188 146 THR C N 1
ATOM 3995 C CA . THR C 1 120 ? -82.484 23.844 -0.111 1.000 24.089 146 THR C CA 1
ATOM 3996 C C . THR C 1 120 ? -83.103 24.937 0.745 1.000 24.304 146 THR C C 1
ATOM 3997 O O . THR C 1 120 ? -83.544 25.943 0.176 1.000 24.089 146 THR C O 1
ATOM 4001 N N . LEU C 1 121 ? -83.140 24.769 2.068 1.000 20.925 147 LEU C N 1
ATOM 4002 C CA . LEU C 1 121 ? -83.779 25.710 3.004 1.000 20.741 147 LEU C CA 1
ATOM 4003 C C . LEU C 1 121 ? -82.694 26.482 3.734 1.000 22.458 147 LEU C C 1
ATOM 4004 O O . LEU C 1 121 ? -81.813 25.847 4.334 1.000 18.243 147 LEU C O 1
ATOM 4009 N N . PRO C 1 122 ? -82.714 27.835 3.667 1.000 20.371 148 PRO C N 1
ATOM 4010 C CA . PRO C 1 122 ? -81.876 28.673 4.508 1.000 21.096 148 PRO C CA 1
ATOM 4011 C C . PRO C 1 122 ? -82.378 28.661 5.958 1.000 20.833 148 PRO C C 1
ATOM 4012 O O . PRO C 1 122 ? -83.485 28.175 6.215 1.000 20.954 148 PRO C O 1
ATOM 4016 N N . ALA C 1 123 ? -81.603 29.279 6.845 1.000 20.371 149 ALA C N 1
ATOM 4017 C CA . ALA C 1 123 ? -81.977 29.506 8.256 1.000 21.443 149 ALA C CA 1
ATOM 4018 C C . ALA C 1 123 ? -83.378 30.113 8.343 1.000 21.960 149 ALA C C 1
ATOM 4019 O O . ALA C 1 123 ? -83.773 30.923 7.455 1.000 22.676 149 ALA C O 1
ATOM 4021 N N . GLY C 1 124 ? -84.161 29.698 9.331 1.000 18.815 150 GLY C N 1
ATOM 4022 C CA . GLY C 1 124 ? -85.484 30.287 9.569 1.000 18.394 150 GLY C CA 1
ATOM 4023 C C . GLY C 1 124 ? -86.373 29.404 10.405 1.000 17.324 150 GLY C C 1
ATOM 4024 O O . GLY C 1 124 ? -85.931 28.314 10.851 1.000 17.962 150 GLY C O 1
ATOM 4025 N N . VAL C 1 125 ? -87.570 29.893 10.623 1.000 18.004 151 VAL C N 1
ATOM 4026 C CA . VAL C 1 125 ? -88.652 29.132 11.297 1.000 18.019 151 VAL C CA 1
ATOM 4027 C C . VAL C 1 125 ? -89.640 28.728 10.222 1.000 18.227 151 VAL C C 1
ATOM 4028 O O . VAL C 1 125 ? -90.077 29.625 9.491 1.000 18.605 151 VAL C O 1
ATOM 4032 N N . TYR C 1 126 ? -89.943 27.440 10.106 1.000 16.964 152 TYR C N 1
ATOM 4033 C CA . TYR C 1 126 ? -90.809 26.881 9.042 1.000 17.030 152 TYR C CA 1
ATOM 4034 C C . TYR C 1 126 ? -91.924 26.133 9.746 1.000 20.140 152 TYR C C 1
ATOM 4035 O O . TYR C 1 126 ? -91.601 25.403 10.693 1.000 16.825 152 TYR C O 1
ATOM 4044 N N . THR C 1 127 ? -93.165 26.355 9.343 1.000 18.002 153 THR C N 1
ATOM 4045 C CA . THR C 1 127 ? -94.349 25.915 10.108 1.000 18.346 153 THR C CA 1
ATOM 4046 C C . THR C 1 127 ? -95.279 25.171 9.174 1.000 19.228 153 THR C C 1
ATOM 4047 O O . THR C 1 127 ? -95.529 25.670 8.037 1.000 16.108 153 THR C O 1
ATOM 4051 N N . TRP C 1 128 ? -95.768 24.027 9.655 1.000 16.877 154 TRP C N 1
ATOM 4052 C CA . TRP C 1 128 ? -96.833 23.220 9.033 1.000 16.303 154 TRP C CA 1
ATOM 4053 C C . TRP C 1 128 ? -97.885 22.871 10.090 1.000 16.188 154 TRP C C 1
ATOM 4054 O O . TRP C 1 128 ? -97.512 22.452 11.225 1.000 14.469 154 TRP C O 1
ATOM 4065 N N . SER C 1 129 ? -99.156 22.969 9.691 1.000 16.330 155 SER C N 1
ATOM 4066 C CA . SER C 1 129 ? -100.323 22.528 10.508 1.000 17.208 155 SER C CA 1
ATOM 4067 C C . SER C 1 129 ? -100.617 21.059 10.192 1.000 16.801 155 SER C C 1
ATOM 4068 O O . SER C 1 129 ? -101.475 20.430 10.854 1.000 16.966 155 SER C O 1
ATOM 4071 N N . THR C 1 130 ? -99.922 20.507 9.208 1.000 15.997 156 THR C N 1
ATOM 4072 C CA . THR C 1 130 ? -100.048 19.111 8.766 1.000 16.944 156 THR C CA 1
ATOM 4073 C C . THR C 1 130 ? -98.818 18.378 9.290 1.000 15.025 156 THR C C 1
ATOM 4074 O O . THR C 1 130 ? -98.041 18.975 10.061 1.000 15.424 156 THR C O 1
ATOM 4078 N N . GLY C 1 131 ? -98.661 17.142 8.866 1.000 14.705 157 GLY C N 1
ATOM 4079 C CA . GLY C 1 131 ? -97.385 16.438 9.014 1.000 16.466 157 GLY C CA 1
ATOM 4080 C C . GLY C 1 131 ? -96.460 16.834 7.881 1.000 16.128 157 GLY C C 1
ATOM 4081 O O . GLY C 1 131 ? -96.841 17.648 7.026 1.000 17.746 157 GLY C O 1
ATOM 4082 N N . VAL C 1 132 ? -95.260 16.300 7.911 1.000 15.374 158 VAL C N 1
ATOM 4083 C CA . VAL C 1 132 ? -94.195 16.599 6.919 1.000 16.334 158 VAL C CA 1
ATOM 4084 C C . VAL C 1 132 ? -93.636 15.266 6.465 1.000 16.051 158 VAL C C 1
ATOM 4085 O O . VAL C 1 132 ? -93.391 14.369 7.311 1.000 15.108 158 VAL C O 1
ATOM 4089 N N . THR C 1 133 ? -93.488 15.151 5.165 1.000 17.596 159 THR C N 1
ATOM 4090 C CA . THR C 1 133 ? -92.810 13.999 4.536 1.000 17.982 159 THR C CA 1
ATOM 4091 C C . THR C 1 133 ? -91.623 14.532 3.739 1.000 17.377 159 THR C C 1
ATOM 4092 O O . THR C 1 133 ? -91.734 15.625 3.140 1.000 17.253 159 THR C O 1
ATOM 4096 N N . ILE C 1 134 ? -90.541 13.762 3.727 1.000 16.886 160 ILE C N 1
ATOM 4097 C CA . ILE C 1 134 ? -89.262 14.097 3.058 1.000 16.429 160 ILE C CA 1
ATOM 4098 C C . ILE C 1 134 ? -88.945 12.920 2.152 1.000 18.532 160 ILE C C 1
ATOM 4099 O O . ILE C 1 134 ? -88.085 12.084 2.441 1.000 18.282 160 ILE C O 1
ATOM 4104 N N . PRO C 1 135 ? -89.698 12.758 1.041 1.000 18.358 161 PRO C N 1
ATOM 4105 C CA . PRO C 1 135 ? -89.593 11.547 0.236 1.000 19.586 161 PRO C CA 1
ATOM 4106 C C . PRO C 1 135 ? -88.324 11.499 -0.639 1.000 18.351 161 PRO C C 1
ATOM 4107 O O . PRO C 1 135 ? -87.992 10.410 -1.082 1.000 20.500 161 PRO C O 1
ATOM 4111 N N . THR C 1 136 ? -87.615 12.612 -0.824 1.000 19.726 162 THR C N 1
ATOM 4112 C CA . THR C 1 136 ? -86.408 12.679 -1.683 1.000 20.108 162 THR C CA 1
ATOM 4113 C C . THR C 1 136 ? -85.241 13.369 -0.972 1.000 21.259 162 THR C C 1
ATOM 4114 O O . THR C 1 136 ? -84.184 13.512 -1.608 1.000 21.944 162 THR C O 1
ATOM 4118 N N . GLY C 1 137 ? -85.398 13.771 0.284 1.000 22.023 163 GLY C N 1
ATOM 4119 C CA . GLY C 1 137 ? -84.334 14.424 1.061 1.000 19.009 163 GLY C CA 1
ATOM 4120 C C . GLY C 1 137 ? -84.479 15.909 1.048 1.000 19.035 163 GLY C C 1
ATOM 4121 O O . GLY C 1 137 ? -85.440 16.399 0.487 1.000 21.397 163 GLY C O 1
ATOM 4122 N N . VAL C 1 138 ? -83.563 16.611 1.697 1.000 20.411 164 VAL C N 1
ATOM 4123 C CA . VAL C 1 138 ? -83.601 18.093 1.759 1.000 20.997 164 VAL C CA 1
ATOM 4124 C C . VAL C 1 138 ? -82.192 18.544 2.109 1.000 21.777 164 VAL C C 1
ATOM 4125 O O . VAL C 1 138 ? -81.480 17.742 2.760 1.000 21.646 164 VAL C O 1
ATOM 4129 N N . THR C 1 139 ? -81.793 19.714 1.624 1.000 23.194 165 THR C N 1
ATOM 4130 C CA . THR C 1 139 ? -80.530 20.372 2.021 1.000 22.229 165 THR C CA 1
ATOM 4131 C C . THR C 1 139 ? -80.863 21.539 2.920 1.000 18.742 165 THR C C 1
ATOM 4132 O O . THR C 1 139 ? -81.836 22.280 2.640 1.000 19.434 165 THR C O 1
ATOM 4136 N N . LEU C 1 140 ? -80.106 21.699 4.012 1.000 19.122 166 LEU C N 1
ATOM 4137 C CA . LEU C 1 140 ? -80.193 22.881 4.873 1.000 19.253 166 LEU C CA 1
ATOM 4138 C C . LEU C 1 140 ? -78.874 23.624 4.669 1.000 23.991 166 LEU C C 1
ATOM 4139 O O . LEU C 1 140 ? -77.803 23.003 4.943 1.000 24.653 166 LEU C O 1
ATOM 4144 N N . GLU C 1 141 ? -78.951 24.862 4.181 1.000 23.250 167 GLU C N 1
ATOM 4145 C CA . GLU C 1 141 ? -77.754 25.630 3.742 1.000 24.640 167 GLU C CA 1
ATOM 4146 C C . GLU C 1 141 ? -77.648 26.904 4.559 1.000 21.786 167 GLU C C 1
ATOM 4147 O O . GLU C 1 141 ? -78.544 27.742 4.533 1.000 21.512 167 GLU C O 1
ATOM 4153 N N . GLY C 1 142 ? -76.527 27.068 5.253 1.000 21.457 168 GLY C N 1
ATOM 4154 C CA . GLY C 1 142 ? -76.242 28.323 5.949 1.000 20.120 168 GLY C CA 1
ATOM 4155 C C . GLY C 1 142 ? -74.956 28.254 6.733 1.000 20.375 168 GLY C C 1
ATOM 4156 O O . GLY C 1 142 ? -74.159 27.309 6.490 1.000 21.528 168 GLY C O 1
ATOM 4157 N N . GLY C 1 143 ? -74.795 29.238 7.600 1.000 22.468 169 GLY C N 1
ATOM 4158 C CA . GLY C 1 143 ? -73.553 29.503 8.352 1.000 26.460 169 GLY C CA 1
ATOM 4159 C C . GLY C 1 143 ? -73.491 28.662 9.623 1.000 30.367 169 GLY C C 1
ATOM 4160 O O . GLY C 1 143 ? -74.469 28.014 10.031 1.000 25.208 169 GLY C O 1
ATOM 4161 N N . PRO C 1 144 ? -72.322 28.644 10.288 1.000 30.453 170 PRO C N 1
ATOM 4162 C CA . PRO C 1 144 ? -72.181 27.923 11.549 1.000 31.733 170 PRO C CA 1
ATOM 4163 C C . PRO C 1 144 ? -73.092 28.418 12.688 1.000 30.595 170 PRO C C 1
ATOM 4164 O O . PRO C 1 144 ? -73.294 27.642 13.601 1.000 29.575 170 PRO C O 1
ATOM 4168 N N . ASP C 1 145 ? -73.613 29.645 12.630 1.000 24.878 171 ASP C N 1
ATOM 4169 C CA . ASP C 1 145 ? -74.483 30.231 13.678 1.000 29.857 171 ASP C CA 1
ATOM 4170 C C . ASP C 1 145 ? -75.954 30.194 13.254 1.000 22.462 171 ASP C C 1
ATOM 4171 O O . ASP C 1 145 ? -76.840 30.632 14.060 1.000 25.923 171 ASP C O 1
ATOM 4176 N N . ASP C 1 146 ? -76.200 29.780 12.022 1.000 21.672 172 ASP C N 1
ATOM 4177 C CA . ASP C 1 146 ? -77.563 29.797 11.434 1.000 19.968 172 ASP C CA 1
ATOM 4178 C C . ASP C 1 146 ? -78.402 28.726 12.166 1.000 19.138 172 ASP C C 1
ATOM 4179 O O . ASP C 1 146 ? -77.832 27.673 12.511 1.000 20.942 172 ASP C O 1
ATOM 4184 N N . VAL C 1 147 ? -79.674 29.038 12.416 1.000 18.984 173 VAL C N 1
ATOM 4185 C CA . VAL C 1 147 ? -80.636 28.163 13.161 1.000 17.819 173 VAL C CA 1
ATOM 4186 C C . VAL C 1 147 ? -81.805 27.806 12.222 1.000 17.303 173 VAL C C 1
ATOM 4187 O O . VAL C 1 147 ? -82.217 28.625 11.372 1.000 17.926 173 VAL C O 1
ATOM 4191 N N . TRP C 1 148 ? -82.287 26.569 12.340 1.000 16.448 174 TRP C N 1
ATOM 4192 C CA . TRP C 1 148 ? -83.482 26.062 11.647 1.000 16.800 174 TRP C CA 1
ATOM 4193 C C . TRP C 1 148 ? -84.436 25.558 12.718 1.000 17.292 174 TRP C C 1
ATOM 4194 O O . TRP C 1 148 ? -83.953 24.798 13.607 1.000 17.164 174 TRP C O 1
ATOM 4205 N N . ILE C 1 149 ? -85.657 26.060 12.719 1.000 16.099 175 ILE C N 1
ATOM 4206 C CA . ILE C 1 149 ? -86.687 25.583 13.675 1.000 16.023 175 ILE C CA 1
ATOM 4207 C C . ILE C 1 149 ? -87.832 25.115 12.804 1.000 17.297 175 ILE C C 1
ATOM 4208 O O . ILE C 1 149 ? -88.390 25.957 12.057 1.000 17.421 175 ILE C O 1
ATOM 4213 N N . PHE C 1 150 ? -88.118 23.821 12.863 1.000 16.196 176 PHE C N 1
ATOM 4214 C CA . PHE C 1 150 ? -89.254 23.205 12.130 1.000 16.403 176 PHE C CA 1
ATOM 4215 C C . PHE C 1 150 ? -90.395 22.991 13.125 1.000 16.789 176 PHE C C 1
ATOM 4216 O O . PHE C 1 150 ? -90.179 22.379 14.192 1.000 15.504 176 PHE C O 1
ATOM 4224 N N . GLN C 1 151 ? -91.525 23.636 12.850 1.000 15.641 177 GLN C N 1
ATOM 4225 C CA . GLN C 1 151 ? -92.727 23.565 13.699 1.000 15.749 177 GLN C CA 1
ATOM 4226 C C . GLN C 1 151 ? -93.712 22.675 12.962 1.000 15.080 177 GLN C C 1
ATOM 4227 O O . GLN C 1 151 ? -94.289 23.130 11.975 1.000 16.614 177 GLN C O 1
ATOM 4233 N N . ILE C 1 152 ? -93.875 21.433 13.416 1.000 15.313 178 ILE C N 1
ATOM 4234 C CA . ILE C 1 152 ? -94.648 20.430 12.657 1.000 14.928 178 ILE C CA 1
ATOM 4235 C C . ILE C 1 152 ? -95.783 19.934 13.544 1.000 13.976 178 ILE C C 1
ATOM 4236 O O . ILE C 1 152 ? -95.513 19.252 14.523 1.000 14.344 178 ILE C O 1
ATOM 4241 N N . ALA C 1 153 ? -97.019 20.296 13.230 1.000 13.624 179 ALA C N 1
ATOM 4242 C CA . ALA C 1 153 ? -98.164 19.912 14.085 1.000 13.857 179 ALA C CA 1
ATOM 4243 C C . ALA C 1 153 ? -98.383 18.392 13.994 1.000 14.654 179 ALA C C 1
ATOM 4244 O O . ALA C 1 153 ? -98.779 17.810 15.003 1.000 15.902 179 ALA C O 1
ATOM 4246 N N . GLY C 1 154 ? -98.170 17.761 12.835 1.000 13.848 180 GLY C N 1
ATOM 4247 C CA . GLY C 1 154 ? -98.485 16.343 12.612 1.000 14.633 180 GLY C CA 1
ATOM 4248 C C . GLY C 1 154 ? -97.259 15.448 12.730 1.000 13.886 180 GLY C C 1
ATOM 4249 O O . GLY C 1 154 ? -96.325 15.748 13.523 1.000 13.596 180 GLY C O 1
ATOM 4250 N N . THR C 1 155 ? -97.252 14.364 11.965 1.000 13.316 181 THR C N 1
ATOM 4251 C CA . THR C 1 155 ? -96.133 13.406 11.868 1.000 13.883 181 THR C CA 1
ATOM 4252 C C . THR C 1 155 ? -94.946 14.019 11.105 1.000 14.319 181 THR C C 1
ATOM 4253 O O . THR C 1 155 ? -95.089 15.016 10.338 1.000 14.983 181 THR C O 1
ATOM 4257 N N . LEU C 1 156 ? -93.814 13.364 11.240 1.000 13.933 182 LEU C N 1
ATOM 4258 C CA . LEU C 1 156 ? -92.601 13.661 10.451 1.000 14.679 182 LEU C CA 1
ATOM 4259 C C . LEU C 1 156 ? -92.087 12.317 9.957 1.000 15.975 182 LEU C C 1
ATOM 4260 O O . LEU C 1 156 ? -91.936 11.386 10.808 1.000 13.710 182 LEU C O 1
ATOM 4265 N N . ASP C 1 157 ? -91.814 12.205 8.654 1.000 14.785 183 ASP C N 1
ATOM 4266 C CA . ASP C 1 157 ? -91.262 10.970 8.068 1.000 16.296 183 ASP C CA 1
ATOM 4267 C C . ASP C 1 157 ? -90.197 11.411 7.083 1.000 17.389 183 ASP C C 1
ATOM 4268 O O . ASP C 1 157 ? -90.474 12.352 6.302 1.000 15.907 183 ASP C O 1
ATOM 4273 N N . ILE C 1 158 ? -89.103 10.671 7.051 1.000 17.688 184 ILE C N 1
ATOM 4274 C CA . ILE C 1 158 ? -88.120 10.745 5.942 1.000 16.689 184 ILE C CA 1
ATOM 4275 C C . ILE C 1 158 ? -87.996 9.353 5.311 1.000 18.514 184 ILE C C 1
ATOM 4276 O O . ILE C 1 158 ? -87.829 8.325 6.026 1.000 18.259 184 ILE C O 1
ATOM 4281 N N . ALA C 1 159 ? -88.134 9.287 3.988 1.000 18.765 185 ALA C N 1
ATOM 4282 C CA . ALA C 1 159 ? -88.307 7.997 3.296 1.000 18.975 185 ALA C CA 1
ATOM 4283 C C . ALA C 1 159 ? -87.011 7.165 3.327 1.000 18.165 185 ALA C C 1
ATOM 4284 O O . ALA C 1 159 ? -85.901 7.715 3.517 1.000 17.903 185 ALA C O 1
ATOM 4286 N N . THR C 1 160 ? -87.183 5.880 3.078 1.000 19.970 186 THR C N 1
ATOM 4287 C CA . THR C 1 160 ? -86.095 4.885 2.951 1.000 22.247 186 THR C CA 1
ATOM 4288 C C . THR C 1 160 ? -84.902 5.505 2.229 1.000 22.712 186 THR C C 1
ATOM 4289 O O . THR C 1 160 ? -85.093 6.089 1.134 1.000 21.805 186 THR C O 1
ATOM 4293 N N . ASP C 1 161 ? -83.728 5.445 2.860 1.000 21.897 187 ASP C N 1
ATOM 4294 C CA . ASP C 1 161 ? -82.412 5.805 2.262 1.000 23.627 187 ASP C CA 1
ATOM 4295 C C . ASP C 1 161 ? -82.301 7.295 1.929 1.000 23.572 187 ASP C C 1
ATOM 4296 O O . ASP C 1 161 ? -81.273 7.671 1.388 1.000 23.546 187 ASP C O 1
ATOM 4301 N N . MET C 1 162 ? -83.246 8.153 2.297 1.000 19.317 188 MET C N 1
ATOM 4302 C CA . MET C 1 162 ? -83.131 9.594 1.981 1.000 20.617 188 MET C CA 1
ATOM 4303 C C . MET C 1 162 ? -82.396 10.337 3.098 1.000 23.070 188 MET C C 1
ATOM 4304 O O . MET C 1 162 ? -82.291 9.773 4.223 1.000 22.701 188 MET C O 1
ATOM 4309 N N . GLN C 1 163 ? -81.856 11.527 2.789 1.000 20.440 189 GLN C N 1
ATOM 4310 C CA . GLN C 1 163 ? -80.898 12.242 3.661 1.000 24.327 189 GLN C CA 1
ATOM 4311 C C . GLN C 1 163 ? -81.267 13.712 3.833 1.000 23.507 189 GLN C C 1
ATOM 4312 O O . GLN C 1 163 ? -81.659 14.381 2.848 1.000 21.456 189 GLN C O 1
ATOM 4318 N N . VAL C 1 164 ? -81.103 14.202 5.058 1.000 20.633 190 VAL C N 1
ATOM 4319 C CA . VAL C 1 164 ? -80.937 15.643 5.373 1.000 20.482 190 VAL C CA 1
ATOM 4320 C C . VAL C 1 164 ? -79.460 15.940 5.150 1.000 22.754 190 VAL C C 1
ATOM 4321 O O . VAL C 1 164 ? -78.599 15.297 5.831 1.000 20.277 190 VAL C O 1
ATOM 4325 N N . LEU C 1 165 ? -79.174 16.816 4.196 1.000 21.683 191 LEU C N 1
ATOM 4326 C CA . LEU C 1 165 ? -77.795 17.201 3.822 1.000 22.776 191 LEU C CA 1
ATOM 4327 C C . LEU C 1 165 ? -77.551 18.598 4.382 1.000 21.249 191 LEU C C 1
ATOM 4328 O O . LEU C 1 165 ? -78.426 19.470 4.265 1.000 21.112 191 LEU C O 1
ATOM 4333 N N . LEU C 1 166 ? -76.397 18.810 5.003 1.000 19.435 192 LEU C N 1
ATOM 4334 C CA . LEU C 1 166 ? -76.007 20.139 5.522 1.000 19.992 192 LEU C CA 1
ATOM 4335 C C . LEU C 1 166 ? -74.968 20.744 4.572 1.000 21.314 192 LEU C C 1
ATOM 4336 O O . LEU C 1 166 ? -74.137 19.980 4.046 1.000 24.730 192 LEU C O 1
ATOM 4341 N N . LYS C 1 167 ? -75.053 22.041 4.355 1.000 24.212 193 LYS C N 1
ATOM 4342 C CA . LYS C 1 167 ? -74.137 22.747 3.419 1.000 26.135 193 LYS C CA 1
ATOM 4343 C C . LYS C 1 167 ? -73.806 24.124 3.988 1.000 23.709 193 LYS C C 1
ATOM 4344 O O . LYS C 1 167 ? -74.670 24.755 4.609 1.000 23.125 193 LYS C O 1
ATOM 4350 N N . GLY C 1 168 ? -72.557 24.577 3.797 1.000 24.527 194 GLY C N 1
ATOM 4351 C CA . GLY C 1 168 ? -72.152 25.969 4.044 1.000 24.105 194 GLY C CA 1
ATOM 4352 C C . GLY C 1 168 ? -71.631 26.201 5.449 1.000 29.052 194 GLY C C 1
ATOM 4353 O O . GLY C 1 168 ? -71.330 27.386 5.782 1.000 28.933 194 GLY C O 1
ATOM 4354 N N . GLY C 1 169 ? -71.591 25.150 6.285 1.000 25.646 195 GLY C N 1
ATOM 4355 C CA . GLY C 1 169 ? -71.282 25.304 7.723 1.000 27.622 195 GLY C CA 1
ATOM 4356 C C . GLY C 1 169 ? -72.486 25.130 8.659 1.000 27.328 195 GLY C C 1
ATOM 4357 O O . GLY C 1 169 ? -72.271 25.172 9.887 1.000 25.761 195 GLY C O 1
ATOM 4358 N N . ALA C 1 170 ? -73.718 25.004 8.146 1.000 23.957 196 ALA C N 1
ATOM 4359 C CA . ALA C 1 170 ? -74.883 24.551 8.957 1.000 23.495 196 ALA C CA 1
ATOM 4360 C C . ALA C 1 170 ? -74.434 23.409 9.885 1.000 21.109 196 ALA C C 1
ATOM 4361 O O . ALA C 1 170 ? -73.795 22.427 9.393 1.000 20.380 196 ALA C O 1
ATOM 4363 N N . GLN C 1 171 ? -74.861 23.464 11.152 1.000 25.970 197 GLN C N 1
ATOM 4364 C CA . GLN C 1 171 ? -74.451 22.500 12.206 1.000 23.161 197 GLN C CA 1
ATOM 4365 C C . GLN C 1 171 ? -75.696 21.840 12.826 1.000 21.195 197 GLN C C 1
ATOM 4366 O O . GLN C 1 171 ? -76.676 22.565 13.069 1.000 20.408 197 GLN C O 1
ATOM 4372 N N . ALA C 1 172 ? -75.618 20.540 13.115 1.000 21.545 198 ALA C N 1
ATOM 4373 C CA . ALA C 1 172 ? -76.721 19.765 13.739 1.000 19.644 198 ALA C CA 1
ATOM 4374 C C . ALA C 1 172 ? -77.181 20.383 15.052 1.000 19.499 198 ALA C C 1
ATOM 4375 O O . ALA C 1 172 ? -78.415 20.370 15.331 1.000 21.744 198 ALA C O 1
ATOM 4377 N N . LYS C 1 173 ? -76.285 20.946 15.874 1.000 19.414 199 LYS C N 1
ATOM 4378 C CA . LYS C 1 173 ? -76.679 21.521 17.185 1.000 20.269 199 LYS C CA 1
ATOM 4379 C C . LYS C 1 173 ? -77.623 22.711 17.000 1.000 18.997 199 LYS C C 1
ATOM 4380 O O . LYS C 1 173 ? -78.288 23.088 17.976 1.000 17.424 199 LYS C O 1
ATOM 4386 N N . ASN C 1 174 ? -77.676 23.300 15.796 1.000 18.563 200 ASN C N 1
ATOM 4387 C CA . ASN C 1 174 ? -78.495 24.525 15.542 1.000 17.116 200 ASN C CA 1
ATOM 4388 C C . ASN C 1 174 ? -79.767 24.219 14.736 1.000 18.546 200 ASN C C 1
ATOM 4389 O O . ASN C 1 174 ? -80.425 25.188 14.218 1.000 18.696 200 ASN C O 1
ATOM 4394 N N . ILE C 1 175 ? -80.182 22.960 14.717 1.000 18.475 201 ILE C N 1
ATOM 4395 C CA . ILE C 1 175 ? -81.371 22.503 13.941 1.000 17.043 201 ILE C CA 1
ATOM 4396 C C . ILE C 1 175 ? -82.340 21.836 14.916 1.000 16.248 201 ILE C C 1
ATOM 4397 O O . ILE C 1 175 ? -81.882 20.972 15.663 1.000 14.342 201 ILE C O 1
ATOM 4402 N N . PHE C 1 176 ? -83.582 22.291 14.930 1.000 15.322 202 PHE C N 1
ATOM 4403 C CA . PHE C 1 176 ? -84.607 21.819 15.877 1.000 14.484 202 PHE C CA 1
ATOM 4404 C C . PHE C 1 176 ? -85.845 21.418 15.101 1.000 16.173 202 PHE C C 1
ATOM 4405 O O . PHE C 1 176 ? -86.380 22.219 14.317 1.000 14.949 202 PHE C O 1
ATOM 4413 N N . TRP C 1 177 ? -86.332 20.211 15.393 1.000 14.271 203 TRP C N 1
ATOM 4414 C CA . TRP C 1 177 ? -87.563 19.670 14.783 1.000 14.567 203 TRP C CA 1
ATOM 4415 C C . TRP C 1 177 ? -88.589 19.515 15.902 1.000 14.910 203 TRP C C 1
ATOM 4416 O O . TRP C 1 177 ? -88.447 18.589 16.732 1.000 13.271 203 TRP C O 1
ATOM 4427 N N . GLN C 1 178 ? -89.559 20.416 15.987 1.000 14.026 204 GLN C N 1
ATOM 4428 C CA . GLN C 1 178 ? -90.642 20.330 16.990 1.000 14.499 204 GLN C CA 1
ATOM 4429 C C . GLN C 1 178 ? -91.770 19.586 16.300 1.000 14.522 204 GLN C C 1
ATOM 4430 O O . GLN C 1 178 ? -92.321 20.134 15.315 1.000 12.765 204 GLN C O 1
ATOM 4436 N N . VAL C 1 179 ? -92.101 18.387 16.806 1.000 12.752 205 VAL C N 1
ATOM 4437 C CA . VAL C 1 179 ? -93.031 17.492 16.077 1.000 13.359 205 VAL C CA 1
ATOM 4438 C C . VAL C 1 179 ? -94.156 17.067 17.019 1.000 14.527 205 VAL C C 1
ATOM 4439 O O . VAL C 1 179 ? -93.840 16.489 18.099 1.000 13.961 205 VAL C O 1
ATOM 4443 N N . GLY C 1 180 ? -95.405 17.368 16.635 1.000 13.421 206 GLY C N 1
ATOM 4444 C CA . GLY C 1 180 ? -96.564 17.125 17.502 1.000 13.594 206 GLY C CA 1
ATOM 4445 C C . GLY C 1 180 ? -97.068 15.693 17.479 1.000 13.954 206 GLY C C 1
ATOM 4446 O O . GLY C 1 180 ? -97.906 15.370 18.326 1.000 15.281 206 GLY C O 1
ATOM 4447 N N . ASP C 1 181 ? -96.639 14.882 16.508 1.000 14.215 207 ASP C N 1
ATOM 4448 C CA . ASP C 1 181 ? -97.143 13.499 16.322 1.000 14.569 207 ASP C CA 1
ATOM 4449 C C . ASP C 1 181 ? -95.932 12.618 16.004 1.000 13.630 207 ASP C C 1
ATOM 4450 O O . ASP C 1 181 ? -94.753 13.079 16.139 1.000 13.813 207 ASP C O 1
ATOM 4455 N N . VAL C 1 182 ? -96.195 11.373 15.646 1.000 14.223 208 VAL C N 1
ATOM 4456 C CA . VAL C 1 182 ? -95.143 10.320 15.506 1.000 14.684 208 VAL C CA 1
ATOM 4457 C C . VAL C 1 182 ? -94.077 10.741 14.499 1.000 14.538 208 VAL C C 1
ATOM 4458 O O . VAL C 1 182 ? -94.398 11.175 13.400 1.000 14.024 208 VAL C O 1
ATOM 4462 N N . VAL C 1 183 ? -92.814 10.567 14.889 1.000 13.123 209 VAL C N 1
ATOM 4463 C CA . VAL C 1 183 ? -91.647 10.736 13.990 1.000 12.393 209 VAL C CA 1
ATOM 4464 C C . VAL C 1 183 ? -91.205 9.351 13.550 1.000 13.787 209 VAL C C 1
ATOM 4465 O O . VAL C 1 183 ? -90.959 8.505 14.446 1.000 14.180 209 VAL C O 1
ATOM 4469 N N . THR C 1 184 ? -91.083 9.128 12.246 1.000 14.369 210 THR C N 1
ATOM 4470 C CA . THR C 1 184 ? -90.528 7.876 11.682 1.000 14.725 210 THR C CA 1
ATOM 4471 C C . THR C 1 184 ? -89.354 8.168 10.749 1.000 16.080 210 THR C C 1
ATOM 4472 O O . THR C 1 184 ? -89.536 8.828 9.710 1.000 16.127 210 THR C O 1
ATOM 4476 N N . LEU C 1 185 ? -88.168 7.689 11.124 1.000 15.325 211 LEU C N 1
ATOM 4477 C CA . LEU C 1 185 ? -86.972 7.800 10.288 1.000 16.594 211 LEU C CA 1
ATOM 4478 C C . LEU C 1 185 ? -86.816 6.453 9.594 1.000 17.111 211 LEU C C 1
ATOM 4479 O O . LEU C 1 185 ? -86.500 5.475 10.278 1.000 16.523 211 LEU C O 1
ATOM 4484 N N . HIS C 1 186 ? -87.143 6.370 8.306 1.000 16.648 212 HIS C N 1
ATOM 4485 C CA . HIS C 1 186 ? -87.302 5.056 7.640 1.000 18.008 212 HIS C CA 1
ATOM 4486 C C . HIS C 1 186 ? -85.934 4.404 7.407 1.000 17.520 212 HIS C C 1
ATOM 4487 O O . HIS C 1 186 ? -84.918 5.050 7.583 1.000 16.841 212 HIS C O 1
ATOM 4494 N N . ALA C 1 187 ? -85.972 3.113 7.085 1.000 19.371 213 ALA C N 1
ATOM 4495 C CA . ALA C 1 187 ? -84.775 2.249 6.942 1.000 19.357 213 ALA C CA 1
ATOM 4496 C C . ALA C 1 187 ? -83.734 2.960 6.076 1.000 19.489 213 ALA C C 1
ATOM 4497 O O . ALA C 1 187 ? -84.109 3.508 5.007 1.000 19.935 213 ALA C O 1
ATOM 4499 N N . GLY C 1 188 ? -82.475 2.986 6.520 1.000 19.786 214 GLY C N 1
ATOM 4500 C CA . GLY C 1 188 ? -81.360 3.536 5.735 1.000 18.506 214 GLY C CA 1
ATOM 4501 C C . GLY C 1 188 ? -81.415 5.052 5.637 1.000 18.637 214 GLY C C 1
ATOM 4502 O O . GLY C 1 188 ? -80.484 5.622 5.086 1.000 19.571 214 GLY C O 1
ATOM 4503 N N . SER C 1 189 ? -82.400 5.747 6.204 1.000 17.513 215 SER C N 1
ATOM 4504 C CA . SER C 1 189 ? -82.398 7.224 6.138 1.000 17.355 215 SER C CA 1
ATOM 4505 C C . SER C 1 189 ? -81.276 7.825 6.990 1.000 19.101 215 SER C C 1
ATOM 4506 O O . SER C 1 189 ? -80.757 7.150 7.913 1.000 19.439 215 SER C O 1
ATOM 4509 N N . HIS C 1 190 ? -80.929 9.087 6.712 1.000 18.179 216 HIS C N 1
ATOM 4510 C CA . HIS C 1 190 ? -79.981 9.899 7.520 1.000 17.786 216 HIS C CA 1
ATOM 4511 C C . HIS C 1 190 ? -80.591 11.246 7.863 1.000 18.849 216 HIS C C 1
ATOM 4512 O O . HIS C 1 190 ? -80.949 11.997 6.943 1.000 19.358 216 HIS C O 1
ATOM 4519 N N . PHE C 1 191 ? -80.576 11.581 9.152 1.000 16.920 217 PHE C N 1
ATOM 4520 C CA . PHE C 1 191 ? -81.180 12.800 9.702 1.000 16.271 217 PHE C CA 1
ATOM 4521 C C . PHE C 1 191 ? -80.103 13.640 10.383 1.000 16.485 217 PHE C C 1
ATOM 4522 O O . PHE C 1 191 ? -79.018 13.144 10.716 1.000 18.675 217 PHE C O 1
ATOM 4530 N N . GLU C 1 192 ? -80.434 14.912 10.592 1.000 16.195 218 GLU C N 1
ATOM 4531 C CA . GLU C 1 192 ? -79.629 15.911 11.312 1.000 15.975 218 GLU C CA 1
ATOM 4532 C C . GLU C 1 192 ? -80.498 16.757 12.227 1.000 16.446 218 GLU C C 1
ATOM 4533 O O . GLU C 1 192 ? -81.551 17.275 11.807 1.000 16.886 218 GLU C O 1
ATOM 4539 N N . GLY C 1 193 ? -79.981 16.998 13.424 1.000 13.726 219 GLY C N 1
ATOM 4540 C CA . GLY C 1 193 ? -80.540 17.936 14.380 1.000 14.120 219 GLY C CA 1
ATOM 4541 C C . GLY C 1 193 ? -81.219 17.261 15.559 1.000 13.797 219 GLY C C 1
ATOM 4542 O O . GLY C 1 193 ? -81.094 16.013 15.778 1.000 17.105 219 GLY C O 1
ATOM 4543 N N . ASN C 1 194 ? -81.861 18.114 16.313 1.000 15.146 220 ASN C N 1
ATOM 4544 C CA . ASN C 1 194 ? -82.492 17.830 17.615 1.000 13.504 220 ASN C CA 1
ATOM 4545 C C . ASN C 1 194 ? -83.969 17.582 17.347 1.000 13.072 220 ASN C C 1
ATOM 4546 O O . ASN C 1 194 ? -84.661 18.553 17.061 1.000 13.863 220 ASN C O 1
ATOM 4551 N N . ILE C 1 195 ? -84.453 16.367 17.565 1.000 12.102 221 ILE C N 1
ATOM 4552 C CA . ILE C 1 195 ? -85.892 16.062 17.381 1.000 12.173 221 ILE C CA 1
ATOM 4553 C C . ILE C 1 195 ? -86.591 16.180 18.733 1.000 13.074 221 ILE C C 1
ATOM 4554 O O . ILE C 1 195 ? -86.264 15.389 19.621 1.000 13.590 221 ILE C O 1
ATOM 4559 N N . LEU C 1 196 ? -87.448 17.191 18.862 1.000 14.673 222 LEU C N 1
ATOM 4560 C CA . LEU C 1 196 ? -88.274 17.468 20.042 1.000 13.581 222 LEU C CA 1
ATOM 4561 C C . LEU C 1 196 ? -89.654 16.908 19.730 1.000 13.771 222 LEU C C 1
ATOM 4562 O O . LEU C 1 196 ? -90.504 17.644 19.196 1.000 14.939 222 LEU C O 1
ATOM 4567 N N . GLY C 1 197 ? -89.830 15.618 20.002 1.000 13.433 223 GLY C N 1
ATOM 4568 C CA . GLY C 1 197 ? -91.046 14.877 19.657 1.000 13.533 223 GLY C CA 1
ATOM 4569 C C . GLY C 1 197 ? -92.042 14.880 20.794 1.000 14.014 223 GLY C C 1
ATOM 4570 O O . GLY C 1 197 ? -91.685 14.609 21.920 1.000 14.173 223 GLY C O 1
ATOM 4571 N N . PHE C 1 198 ? -93.299 15.177 20.530 1.000 12.952 224 PHE C N 1
ATOM 4572 C CA . PHE C 1 198 ? -94.369 15.087 21.556 1.000 13.958 224 PHE C CA 1
ATOM 4573 C C . PHE C 1 198 ? -94.773 13.628 21.770 1.000 13.180 224 PHE C C 1
ATOM 4574 O O . PHE C 1 198 ? -95.299 13.298 22.810 1.000 13.872 224 PHE C O 1
ATOM 4582 N N . SER C 1 199 ? -94.566 12.803 20.764 1.000 13.889 225 SER C N 1
ATOM 4583 C CA . SER C 1 199 ? -95.029 11.416 20.705 1.000 14.548 225 SER C CA 1
ATOM 4584 C C . SER C 1 199 ? -93.840 10.485 20.423 1.000 13.878 225 SER C C 1
ATOM 4585 O O . SER C 1 199 ? -92.677 10.834 20.711 1.000 14.216 225 SER C O 1
ATOM 4588 N N . THR C 1 200 ? -94.161 9.321 19.906 1.000 13.714 226 THR 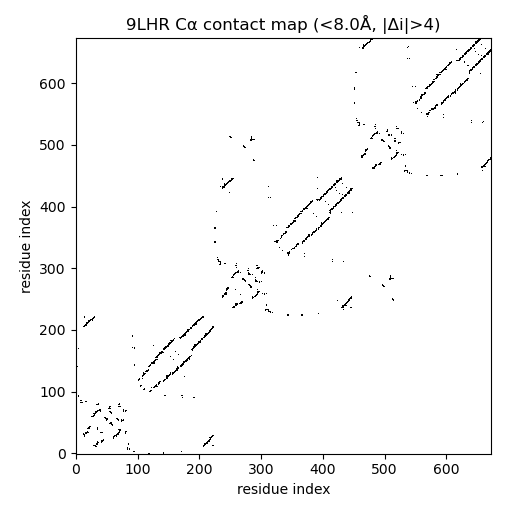C N 1
ATOM 4589 C CA . THR C 1 200 ? -93.205 8.290 19.498 1.000 13.927 226 THR C CA 1
ATOM 4590 C C . THR C 1 200 ? -92.130 8.877 18.583 1.000 13.029 226 THR C C 1
ATOM 4591 O O . THR C 1 200 ? -92.454 9.674 17.699 1.000 13.492 226 THR C O 1
ATOM 4595 N N . ILE C 1 201 ? -90.889 8.466 18.780 1.000 12.489 227 ILE C N 1
ATOM 4596 C CA . ILE C 1 201 ? -89.801 8.633 17.785 1.000 13.156 227 ILE C CA 1
ATOM 4597 C C . ILE C 1 201 ? -89.295 7.239 17.451 1.000 14.753 227 ILE C C 1
ATOM 4598 O O . ILE C 1 201 ? -88.733 6.583 18.374 1.000 15.493 227 ILE C O 1
ATOM 4603 N N . ALA C 1 202 ? -89.519 6.800 16.208 1.000 13.863 228 ALA C N 1
ATOM 4604 C CA . ALA C 1 202 ? -89.131 5.459 15.705 1.000 14.605 228 ALA C CA 1
ATOM 4605 C C . ALA C 1 202 ? -88.004 5.597 14.683 1.000 15.957 228 ALA C C 1
ATOM 4606 O O . ALA C 1 202 ? -88.163 6.396 13.704 1.000 14.816 228 ALA C O 1
ATOM 4608 N N . MET C 1 203 ? -86.928 4.838 14.875 1.000 15.269 229 MET C N 1
ATOM 4609 C CA . MET C 1 203 ? -85.882 4.642 13.828 1.000 17.127 229 MET C CA 1
ATOM 4610 C C . MET C 1 203 ? -85.934 3.201 13.333 1.000 17.965 229 MET C C 1
ATOM 4611 O O . MET C 1 203 ? -85.984 2.262 14.175 1.000 18.801 229 MET C O 1
ATOM 4616 N N . GLN C 1 204 ? -85.896 3.048 12.012 1.000 19.159 230 GLN C N 1
ATOM 4617 C CA . GLN C 1 204 ? -85.964 1.738 11.327 1.000 22.377 230 GLN C CA 1
ATOM 4618 C C . GLN C 1 204 ? -84.538 1.274 10.985 1.000 21.988 230 GLN C C 1
ATOM 4619 O O . GLN C 1 204 ? -83.558 2.037 11.198 1.000 20.165 230 GLN C O 1
ATOM 4625 N N . THR C 1 205 ? -84.408 0.019 10.520 1.000 23.843 231 THR C N 1
ATOM 4626 C CA . THR C 1 205 ? -83.088 -0.645 10.319 1.000 23.420 231 THR C CA 1
ATOM 4627 C C . THR C 1 205 ? -82.126 0.253 9.535 1.000 22.469 231 THR C C 1
ATOM 4628 O O . THR C 1 205 ? -82.466 0.650 8.426 1.000 23.859 231 THR C O 1
ATOM 4632 N N . GLY C 1 206 ? -80.927 0.491 10.065 1.000 22.251 232 GLY C N 1
ATOM 4633 C CA . GLY C 1 206 ? -79.841 1.229 9.400 1.000 23.129 232 GLY C CA 1
ATOM 4634 C C . GLY C 1 206 ? -80.120 2.711 9.213 1.000 22.768 232 GLY C C 1
ATOM 4635 O O . GLY C 1 206 ? -79.303 3.364 8.555 1.000 22.782 232 GLY C O 1
ATOM 4636 N N . ALA C 1 207 ? -81.194 3.258 9.803 1.000 20.118 233 ALA C N 1
ATOM 4637 C CA . ALA C 1 207 ? -81.378 4.720 9.907 1.000 19.097 233 ALA C CA 1
ATOM 4638 C C . ALA C 1 207 ? -80.313 5.291 10.841 1.000 20.077 233 ALA C C 1
ATOM 4639 O O . ALA C 1 207 ? -79.837 4.592 11.784 1.000 20.737 233 ALA C O 1
ATOM 4641 N N . SER C 1 208 ? -79.904 6.517 10.567 1.000 17.697 234 SER C N 1
ATOM 4642 C CA . SER C 1 208 ? -78.916 7.241 11.380 1.000 19.351 234 SER C CA 1
ATOM 4643 C C . SER C 1 208 ? -79.360 8.677 11.591 1.000 18.501 234 SER C C 1
ATOM 4644 O O . SER C 1 208 ? -80.077 9.273 10.740 1.000 17.638 234 SER C O 1
ATOM 4647 N N . ILE C 1 209 ? -78.892 9.236 12.686 1.000 15.890 235 ILE C N 1
ATOM 4648 C CA . ILE C 1 209 ? -79.037 10.690 12.948 1.000 15.744 235 ILE C CA 1
ATOM 4649 C C . ILE C 1 209 ? -77.773 11.196 13.609 1.000 16.458 235 ILE C C 1
ATOM 4650 O O . ILE C 1 209 ? -77.262 10.511 14.519 1.000 17.887 235 ILE C O 1
ATOM 4655 N N . ASN C 1 210 ? -77.307 12.365 13.175 1.000 16.822 236 ASN C N 1
ATOM 4656 C CA . ASN C 1 210 ? -76.379 13.234 13.943 1.000 16.785 236 ASN C CA 1
ATOM 4657 C C . ASN C 1 210 ? -77.213 14.260 14.692 1.000 17.254 236 ASN C C 1
ATOM 4658 O O . ASN C 1 210 ? -77.731 15.201 14.080 1.000 17.184 236 ASN C O 1
ATOM 4663 N N . GLY C 1 211 ? -77.421 14.066 15.990 1.000 17.082 237 GLY C N 1
ATOM 4664 C CA . GLY C 1 211 ? -78.331 14.930 16.733 1.000 15.791 237 GLY C CA 1
ATOM 4665 C C . GLY C 1 211 ? -78.876 14.241 17.955 1.000 17.126 237 GLY C C 1
ATOM 4666 O O . GLY C 1 211 ? -78.098 13.503 18.600 1.000 15.183 237 GLY C O 1
ATOM 4667 N N . LYS C 1 212 ? -80.152 14.505 18.276 1.000 14.581 238 LYS C N 1
ATOM 4668 C CA . LYS C 1 212 ? -80.755 14.054 19.544 1.000 14.867 238 LYS C CA 1
ATOM 4669 C C . LYS C 1 212 ? -82.168 13.528 19.276 1.000 14.840 238 LYS C C 1
ATOM 4670 O O . LYS C 1 212 ? -82.826 14.072 18.403 1.000 13.848 238 LYS C O 1
ATOM 4676 N N . LEU C 1 213 ? -82.598 12.523 20.046 1.000 12.924 239 LEU C N 1
ATOM 4677 C CA . LEU C 1 213 ? -84.011 12.071 20.029 1.000 13.709 239 LEU C CA 1
ATOM 4678 C C . LEU C 1 213 ? -84.595 12.426 21.383 1.000 13.149 239 LEU C C 1
ATOM 4679 O O . LEU C 1 213 ? -84.143 11.824 22.401 1.000 14.189 239 LEU C O 1
ATOM 4684 N N . LEU C 1 214 ? -85.482 13.408 21.442 1.000 11.023 240 LEU C N 1
ATOM 4685 C CA . LEU C 1 214 ? -85.986 13.933 22.724 1.000 11.597 240 LEU C CA 1
ATOM 4686 C C . LEU C 1 214 ? -87.510 13.813 22.696 1.000 12.296 240 LEU C C 1
ATOM 4687 O O . LEU C 1 214 ? -88.208 14.668 22.105 1.000 13.092 240 LEU C O 1
ATOM 4692 N N . SER C 1 215 ? -88.012 12.729 23.264 1.000 11.948 241 SER C N 1
ATOM 4693 C CA . SER C 1 215 ? -89.418 12.299 23.142 1.000 11.674 241 SER C CA 1
ATOM 4694 C C . SER C 1 215 ? -90.176 12.489 24.463 1.000 12.058 241 SER C C 1
ATOM 4695 O O . SER C 1 215 ? -89.716 12.047 25.537 1.000 12.559 241 SER C O 1
ATOM 4698 N N . GLN C 1 216 ? -91.405 12.980 24.363 1.000 12.389 242 GLN C N 1
ATOM 4699 C CA . GLN C 1 216 ? -92.352 13.035 25.504 1.000 12.391 242 GLN C CA 1
ATOM 4700 C C . GLN C 1 216 ? -93.177 11.754 25.539 1.000 14.109 242 GLN C C 1
ATOM 4701 O O . GLN C 1 216 ? -94.065 11.634 26.419 1.000 14.382 242 GLN C O 1
ATOM 4707 N N . LYS C 1 217 ? -92.844 10.795 24.694 1.000 13.580 243 LYS C N 1
ATOM 4708 C CA . LYS C 1 217 ? -93.383 9.431 24.845 1.000 16.340 243 LYS C CA 1
ATOM 4709 C C . LYS C 1 217 ? -92.222 8.464 24.731 1.000 14.272 243 LYS C C 1
ATOM 4710 O O . LYS C 1 217 ? -91.216 8.654 25.504 1.000 12.811 243 LYS C O 1
ATOM 4716 N N . GLU C 1 218 ? -92.309 7.489 23.827 1.000 12.585 244 GLU C N 1
ATOM 4717 C CA . GLU C 1 218 ? -91.235 6.461 23.754 1.000 13.781 244 GLU C CA 1
ATOM 4718 C C . GLU C 1 218 ? -90.397 6.575 22.459 1.000 13.053 244 GLU C C 1
ATOM 4719 O O . GLU C 1 218 ? -90.833 7.148 21.443 1.000 12.302 244 GLU C O 1
ATOM 4725 N N . VAL C 1 219 ? -89.195 6.016 22.515 1.000 12.432 245 VAL C N 1
ATOM 4726 C CA . VAL C 1 219 ? -88.266 5.938 21.358 1.000 13.225 245 VAL C CA 1
ATOM 4727 C C . VAL C 1 219 ? -88.084 4.468 21.010 1.000 14.491 245 VAL C C 1
ATOM 4728 O O . VAL C 1 219 ? -87.907 3.653 21.965 1.000 15.196 245 VAL C O 1
ATOM 4732 N N . THR C 1 220 ? -88.147 4.111 19.720 1.000 14.775 246 THR C N 1
ATOM 4733 C CA . THR C 1 220 ? -87.920 2.732 19.255 1.000 15.950 246 THR C CA 1
ATOM 4734 C C . THR C 1 220 ? -86.795 2.743 18.233 1.000 15.430 246 THR C C 1
ATOM 4735 O O . THR C 1 220 ? -86.813 3.576 17.332 1.000 15.261 246 THR C O 1
ATOM 4739 N N . LEU C 1 221 ? -85.804 1.891 18.450 1.000 16.194 247 LEU C N 1
ATOM 4740 C CA . LEU C 1 221 ? -84.603 1.784 17.588 1.000 15.853 247 LEU C CA 1
ATOM 4741 C C . LEU C 1 221 ? -84.521 0.377 16.982 1.000 17.117 247 LEU C C 1
ATOM 4742 O O . LEU C 1 221 ? -84.645 -0.622 17.741 1.000 17.471 247 LEU C O 1
ATOM 4747 N N . LEU C 1 222 ? -84.234 0.289 15.687 1.000 19.067 248 LEU C N 1
ATOM 4748 C CA . LEU C 1 222 ? -83.927 -1.012 15.037 1.000 18.282 248 LEU C CA 1
ATOM 4749 C C . LEU C 1 222 ? -82.616 -0.862 14.285 1.000 17.669 248 LEU C C 1
ATOM 4750 O O . LEU C 1 222 ? -82.644 -0.133 13.312 1.000 18.247 248 LEU C O 1
ATOM 4755 N N . GLY C 1 223 ? -81.527 -1.446 14.789 1.000 18.180 249 GLY C N 1
ATOM 4756 C CA . GLY C 1 223 ? -80.164 -1.355 14.214 1.000 19.174 249 GLY C CA 1
ATOM 4757 C C . GLY C 1 223 ? -79.865 0.055 13.721 1.000 18.645 249 GLY C C 1
ATOM 4758 O O . GLY C 1 223 ? -79.496 0.216 12.550 1.000 19.587 249 GLY C O 1
ATOM 4759 N N . SER C 1 224 ? -80.024 1.042 14.594 1.000 19.335 250 SER C N 1
ATOM 4760 C CA . SER C 1 224 ? -79.946 2.488 14.279 1.000 18.451 250 SER C CA 1
ATOM 4761 C C . SER C 1 224 ? -78.680 3.086 14.891 1.000 19.637 250 SER C C 1
ATOM 4762 O O . SER C 1 224 ? -78.277 2.605 15.975 1.000 20.073 250 SER C O 1
ATOM 4765 N N . ASP C 1 225 ? -78.150 4.153 14.273 1.000 17.633 251 ASP C N 1
ATOM 4766 C CA . ASP C 1 225 ? -77.038 4.976 14.797 1.000 19.240 251 ASP C CA 1
ATOM 4767 C C . ASP C 1 225 ? -77.584 6.323 15.264 1.000 19.608 251 ASP C C 1
ATOM 4768 O O . ASP C 1 225 ? -78.223 7.066 14.463 1.000 18.533 251 ASP C O 1
ATOM 4773 N N . ILE C 1 226 ? -77.353 6.631 16.529 1.000 17.590 252 ILE C N 1
ATOM 4774 C CA . ILE C 1 226 ? -77.725 7.915 17.140 1.000 19.201 252 ILE C CA 1
ATOM 4775 C C . ILE C 1 226 ? -76.434 8.520 17.661 1.000 20.645 252 ILE C C 1
ATOM 4776 O O . ILE C 1 226 ? -75.896 8.035 18.654 1.000 19.705 252 ILE C O 1
ATOM 4781 N N . LEU C 1 227 ? -75.922 9.504 16.937 1.000 20.833 253 LEU C N 1
ATOM 4782 C CA . LEU C 1 227 ? -74.532 9.959 17.093 1.000 22.664 253 LEU C CA 1
ATOM 4783 C C . LEU C 1 227 ? -74.556 11.416 17.542 1.000 23.606 253 LEU C C 1
ATOM 4784 O O . LEU C 1 227 ? -75.229 12.249 16.899 1.000 19.194 253 LEU C O 1
ATOM 4789 N N . THR C 1 228 ? -73.843 11.716 18.630 1.000 24.805 254 THR C N 1
ATOM 4790 C CA . THR C 1 228 ? -73.430 13.111 18.912 1.000 29.419 254 THR C CA 1
ATOM 4791 C C . THR C 1 228 ? -72.602 13.560 17.705 1.000 28.665 254 THR C C 1
ATOM 4792 O O . THR C 1 228 ? -71.790 12.811 17.193 1.000 28.865 254 THR C O 1
ATOM 4796 N N . PRO C 1 229 ? -72.865 14.745 17.115 1.000 33.466 255 PRO C N 1
ATOM 4797 C CA . PRO C 1 229 ? -71.984 15.263 16.066 1.000 37.503 255 PRO C CA 1
ATOM 4798 C C . PRO C 1 229 ? -70.695 15.854 16.667 1.000 37.677 255 PRO C C 1
ATOM 4799 O O . PRO C 1 229 ? -69.670 15.757 15.998 1.000 46.730 255 PRO C O 1
#